Protein AF-0000000084722814 (afdb_homodimer)

Structure (mmCIF, N/CA/C/O backbone):
data_AF-0000000084722814-model_v1
#
loop_
_entity.id
_entity.type
_entity.pdbx_description
1 polymer '3-oxoacyl-ACP synthase III'
#
loop_
_atom_site.group_PDB
_atom_site.id
_atom_site.type_symbol
_atom_site.label_atom_id
_atom_site.label_alt_id
_atom_site.label_comp_id
_atom_site.label_asym_id
_atom_site.label_entity_id
_atom_site.label_seq_id
_atom_site.pdbx_PDB_ins_code
_atom_site.Cartn_x
_atom_site.Cartn_y
_atom_site.Cartn_z
_atom_site.occupancy
_atom_site.B_iso_or_equiv
_atom_site.auth_seq_id
_atom_site.auth_comp_id
_atom_site.auth_asym_id
_atom_site.auth_atom_id
_atom_site.pdbx_PDB_model_num
ATOM 1 N N . MET A 1 1 ? 16.75 6.195 7.941 1 93.19 1 MET A N 1
ATOM 2 C CA . MET A 1 1 ? 17.844 5.996 6.992 1 93.19 1 MET A CA 1
ATOM 3 C C . MET A 1 1 ? 18.281 7.324 6.387 1 93.19 1 MET A C 1
ATOM 5 O O . MET A 1 1 ? 17.469 8.242 6.234 1 93.19 1 MET A O 1
ATOM 9 N N . LYS A 1 2 ? 19.547 7.375 6.09 1 95.75 2 LYS A N 1
ATOM 10 C CA . LYS A 1 2 ? 20.078 8.492 5.312 1 95.75 2 LYS A CA 1
ATOM 11 C C . LYS A 1 2 ? 19.625 8.422 3.859 1 95.75 2 LYS A C 1
ATOM 13 O O . LYS A 1 2 ? 19.453 7.324 3.312 1 95.75 2 LYS A O 1
ATOM 18 N N . THR A 1 3 ? 19.391 9.562 3.238 1 95.81 3 THR A N 1
ATOM 19 C CA . THR A 1 3 ? 18.891 9.594 1.865 1 95.81 3 THR A CA 1
ATOM 20 C C . THR A 1 3 ? 19.797 10.453 0.986 1 95.81 3 THR A C 1
ATOM 22 O O . THR A 1 3 ? 19.359 11.438 0.395 1 95.81 3 THR A O 1
ATOM 25 N N . PRO A 1 4 ? 21.078 10.102 0.948 1 94.88 4 PRO A N 1
ATOM 26 C CA . PRO A 1 4 ? 22 10.914 0.151 1 94.88 4 PRO A CA 1
ATOM 27 C C . PRO A 1 4 ? 21.547 11.062 -1.302 1 94.88 4 PRO A C 1
ATOM 29 O O . PRO A 1 4 ? 21.156 10.07 -1.934 1 94.88 4 PRO A O 1
ATOM 32 N N . GLY A 1 5 ? 21.531 12.234 -1.787 1 95.88 5 GLY A N 1
ATOM 33 C CA . GLY A 1 5 ? 21.281 12.484 -3.195 1 95.88 5 GLY A CA 1
ATOM 34 C C . GLY A 1 5 ? 19.797 12.508 -3.541 1 95.88 5 GLY A C 1
ATOM 35 O O . GLY A 1 5 ? 19.438 12.461 -4.719 1 95.88 5 GLY A O 1
ATOM 36 N N . VAL A 1 6 ? 18.891 12.523 -2.566 1 98.38 6 VAL A N 1
ATOM 37 C CA . VAL A 1 6 ? 17.453 12.602 -2.811 1 98.38 6 VAL A CA 1
ATOM 38 C C . VAL A 1 6 ? 16.969 14.016 -2.514 1 98.38 6 VAL A C 1
ATOM 40 O O . VAL A 1 6 ? 17.203 14.547 -1.427 1 98.38 6 VAL A O 1
ATOM 43 N N . PHE A 1 7 ? 16.266 14.609 -3.438 1 98.81 7 PHE A N 1
ATOM 44 C CA . PHE A 1 7 ? 15.797 15.984 -3.334 1 98.81 7 PHE A CA 1
ATOM 45 C C . PHE A 1 7 ? 14.289 16.062 -3.525 1 98.81 7 PHE A C 1
ATOM 47 O O . PHE A 1 7 ? 13.68 15.125 -4.051 1 98.81 7 PHE A O 1
ATOM 54 N N . ILE A 1 8 ? 13.727 17.141 -3.018 1 98.88 8 ILE A N 1
ATOM 55 C CA . ILE A 1 8 ? 12.336 17.469 -3.303 1 98.88 8 ILE A CA 1
ATOM 56 C C . ILE A 1 8 ? 12.266 18.438 -4.477 1 98.88 8 ILE A C 1
ATOM 58 O O . ILE A 1 8 ? 12.766 19.562 -4.387 1 98.88 8 ILE A O 1
ATOM 62 N N . GLY A 1 9 ? 11.633 17.984 -5.523 1 98.69 9 GLY A N 1
ATOM 63 C CA . GLY A 1 9 ? 11.547 18.812 -6.723 1 98.69 9 GLY A CA 1
ATOM 64 C C . GLY A 1 9 ? 10.391 19.797 -6.684 1 98.69 9 GLY A C 1
ATOM 65 O O . GLY A 1 9 ? 10.492 20.891 -7.238 1 98.69 9 GLY A O 1
ATOM 66 N N . ALA A 1 10 ? 9.32 19.391 -6.121 1 98.81 10 ALA A N 1
ATOM 67 C CA . ALA A 1 10 ? 8.141 20.25 -5.988 1 98.81 10 ALA A CA 1
ATOM 68 C C . ALA A 1 10 ? 7.117 19.625 -5.039 1 98.81 10 ALA A C 1
ATOM 70 O O . ALA A 1 10 ? 7.188 18.438 -4.734 1 98.81 10 ALA A O 1
ATOM 71 N N . THR A 1 11 ? 6.27 20.5 -4.574 1 98.88 11 THR A N 1
ATOM 72 C CA . THR A 1 11 ? 5.055 20.062 -3.887 1 98.88 11 THR A CA 1
ATOM 73 C C . THR A 1 11 ? 3.818 20.438 -4.695 1 98.88 11 THR A C 1
ATOM 75 O O . THR A 1 11 ? 3.875 21.312 -5.559 1 98.88 11 THR A O 1
ATOM 78 N N . GLY A 1 12 ? 2.773 19.672 -4.5 1 98.88 12 GLY A N 1
ATOM 79 C CA . GLY A 1 12 ? 1.431 20.016 -4.945 1 98.88 12 GLY A CA 1
ATOM 80 C C . GLY A 1 12 ? 0.405 19.969 -3.826 1 98.88 12 GLY A C 1
ATOM 81 O O . GLY A 1 12 ? 0.546 19.188 -2.881 1 98.88 12 GLY A O 1
ATOM 82 N N . ALA A 1 13 ? -0.562 20.875 -3.938 1 98.88 13 ALA A N 1
ATOM 83 C CA . ALA A 1 13 ? -1.616 20.938 -2.928 1 98.88 13 ALA A CA 1
ATOM 84 C C . ALA A 1 13 ? -2.969 21.234 -3.566 1 98.88 13 ALA A C 1
ATOM 86 O O . ALA A 1 13 ? -3.059 22.031 -4.496 1 98.88 13 ALA A O 1
ATOM 87 N N . TYR A 1 14 ? -3.926 20.531 -3.127 1 98.94 14 TYR A N 1
ATOM 88 C CA . TYR A 1 14 ? -5.309 20.859 -3.457 1 98.94 14 TYR A CA 1
ATOM 89 C C . TYR A 1 14 ? -6.184 20.844 -2.209 1 98.94 14 TYR A C 1
ATOM 91 O O . TYR A 1 14 ? -6.312 19.828 -1.537 1 98.94 14 TYR A O 1
ATOM 99 N N . LEU A 1 15 ? -6.801 21.953 -1.922 1 98.94 15 LEU A N 1
ATOM 100 C CA . LEU A 1 15 ? -7.742 22.109 -0.82 1 98.94 15 LEU A CA 1
ATOM 101 C C . LEU A 1 15 ? -9.07 22.672 -1.317 1 98.94 15 LEU A C 1
ATOM 103 O O . LEU A 1 15 ? -9.102 23.734 -1.949 1 98.94 15 LEU A O 1
ATOM 107 N N . PRO A 1 16 ? -10.133 21.938 -1 1 98.75 16 PRO A N 1
ATOM 108 C CA . PRO A 1 16 ? -11.453 22.5 -1.292 1 98.75 16 PRO A CA 1
ATOM 109 C C . PRO A 1 16 ? -11.82 23.656 -0.365 1 98.75 16 PRO A C 1
ATOM 111 O O . PRO A 1 16 ? -10.961 24.172 0.353 1 98.75 16 PRO A O 1
ATOM 114 N N . ASP A 1 17 ? -13.094 24.062 -0.441 1 98.38 17 ASP A N 1
ATOM 115 C CA . ASP A 1 17 ? -13.562 25.188 0.357 1 98.38 17 ASP A CA 1
ATOM 116 C C . ASP A 1 17 ? -13.492 24.875 1.85 1 98.38 17 ASP A C 1
ATOM 118 O O . ASP A 1 17 ? -13.727 23.734 2.258 1 98.38 17 ASP A O 1
ATOM 122 N N . ARG A 1 18 ? -13.18 25.922 2.615 1 98.75 18 ARG A N 1
ATOM 123 C CA . ARG A 1 18 ? -13.172 25.812 4.07 1 98.75 18 ARG A CA 1
ATOM 124 C C . ARG A 1 18 ? -14.57 26.047 4.637 1 98.75 18 ARG A C 1
ATOM 126 O O . ARG A 1 18 ? -15.281 26.953 4.207 1 98.75 18 ARG A O 1
ATOM 133 N N . VAL A 1 19 ? -14.938 25.172 5.551 1 98.62 19 VAL A N 1
ATOM 134 C CA . VAL A 1 19 ? -16.219 25.297 6.25 1 98.62 19 VAL A CA 1
ATOM 135 C C . VAL A 1 19 ? -15.969 25.547 7.734 1 98.62 19 VAL A C 1
ATOM 137 O O . VAL A 1 19 ? -15.312 24.75 8.406 1 98.62 19 VAL A O 1
ATOM 140 N N . PRO A 1 20 ? -16.531 26.578 8.305 1 98.56 20 PRO A N 1
ATOM 141 C CA . PRO A 1 20 ? -16.281 26.922 9.711 1 98.56 20 PRO A CA 1
ATOM 142 C C . PRO A 1 20 ? -16.844 25.875 10.672 1 98.56 20 PRO A C 1
ATOM 144 O O . PRO A 1 20 ? -17.922 25.328 10.438 1 98.56 20 PRO A O 1
ATOM 147 N N . VAL A 1 21 ? -16.094 25.656 11.758 1 98.12 21 VAL A N 1
ATOM 148 C CA . VAL A 1 21 ? -16.5 24.688 12.773 1 98.12 21 VAL A CA 1
ATOM 149 C C . VAL A 1 21 ? -17.828 25.125 13.398 1 98.12 21 VAL A C 1
ATOM 151 O O . VAL A 1 21 ? -18.625 24.281 13.82 1 98.12 21 VAL A O 1
ATOM 154 N N . GLU A 1 22 ? -18.094 26.406 13.438 1 97.94 22 GLU A N 1
ATOM 155 C CA . GLU A 1 22 ? -19.344 26.938 13.984 1 97.94 22 GLU A CA 1
ATOM 156 C C . GLU A 1 22 ? -20.562 26.344 13.281 1 97.94 22 GLU A C 1
ATOM 158 O O . GLU A 1 22 ? -21.609 26.172 13.898 1 97.94 22 GLU A O 1
ATOM 163 N N . ARG A 1 23 ? -20.406 26.078 12.047 1 98 23 ARG A N 1
ATOM 164 C CA . ARG A 1 23 ? -21.5 25.453 11.305 1 98 23 ARG A CA 1
ATOM 165 C C . ARG A 1 23 ? -21.844 24.078 11.883 1 98 23 ARG A C 1
ATOM 167 O O . ARG A 1 23 ? -23.016 23.719 12 1 98 23 ARG A O 1
ATOM 174 N N . ALA A 1 24 ? -20.812 23.328 12.18 1 97.69 24 ALA A N 1
ATOM 175 C CA . ALA A 1 24 ? -21.016 22 12.773 1 97.69 24 ALA A CA 1
ATOM 176 C C . ALA A 1 24 ? -21.703 22.109 14.125 1 97.69 24 ALA A C 1
ATOM 178 O O . ALA A 1 24 ? -22.562 21.297 14.453 1 97.69 24 ALA A O 1
ATOM 179 N N . VAL A 1 25 ? -21.297 23.094 14.883 1 98.19 25 VAL A N 1
ATOM 180 C CA . VAL A 1 25 ? -21.891 23.312 16.203 1 98.19 25 VAL A CA 1
ATOM 181 C C . VAL A 1 25 ? -23.359 23.688 16.031 1 98.19 25 VAL A C 1
ATOM 183 O O . VAL A 1 25 ? -24.219 23.141 16.719 1 98.19 25 VAL A O 1
ATOM 186 N N . ALA A 1 26 ? -23.594 24.562 15.125 1 98.31 26 ALA A N 1
ATOM 187 C CA . ALA A 1 26 ? -24.953 25.016 14.875 1 98.31 26 ALA A CA 1
ATOM 188 C C . ALA A 1 26 ? -25.844 23.859 14.445 1 98.31 26 ALA A C 1
ATOM 190 O O . ALA A 1 26 ? -27.031 23.812 14.773 1 98.31 26 ALA A O 1
ATOM 191 N N . GLN A 1 27 ? -25.312 22.922 13.781 1 97.81 27 GLN A N 1
ATOM 192 C CA . GLN A 1 27 ? -26.062 21.781 13.258 1 97.81 27 GLN A CA 1
ATOM 193 C C . GLN A 1 27 ? -26.094 20.641 14.266 1 97.81 27 GLN A C 1
ATOM 195 O O . GLN A 1 27 ? -26.672 19.578 13.992 1 97.81 27 GLN A O 1
ATOM 200 N N . GLY A 1 28 ? -25.438 20.797 15.359 1 97.12 28 GLY A N 1
ATOM 201 C CA . GLY A 1 28 ? -25.438 19.781 16.406 1 97.12 28 GLY A CA 1
ATOM 202 C C . GLY A 1 28 ? -24.469 18.641 16.125 1 97.12 28 GLY A C 1
ATOM 203 O O . GLY A 1 28 ? -24.562 17.578 16.766 1 97.12 28 GLY A O 1
ATOM 204 N N . LEU A 1 29 ? -23.609 18.781 15.188 1 96.38 29 LEU A N 1
ATOM 205 C CA . LEU A 1 29 ? -22.672 17.719 14.797 1 96.38 29 LEU A CA 1
ATOM 206 C C . LEU A 1 29 ? -21.484 17.672 15.742 1 96.38 29 LEU A C 1
ATOM 208 O O . LEU A 1 29 ? -20.828 16.641 15.867 1 96.38 29 LEU A O 1
ATOM 212 N N . LEU A 1 30 ? -21.188 18.766 16.391 1 96.62 30 LEU A N 1
ATOM 213 C CA . LEU A 1 30 ? -20.125 18.891 17.375 1 96.62 30 LEU A CA 1
ATOM 214 C C . LEU A 1 30 ? -20.594 19.734 18.562 1 96.62 30 LEU A C 1
ATOM 216 O O . LEU A 1 30 ? -21.266 20.75 18.375 1 96.62 30 LEU A O 1
ATOM 220 N N . GLY A 1 31 ? -20.234 19.344 19.734 1 96.5 31 GLY A N 1
ATOM 221 C CA . GLY A 1 31 ? -20.594 20.109 20.906 1 96.5 31 GLY A CA 1
ATOM 222 C C . GLY A 1 31 ? -19.859 21.438 21 1 96.5 31 GLY A C 1
ATOM 223 O O . GLY A 1 31 ? -18.688 21.531 20.641 1 96.5 31 GLY A O 1
ATOM 224 N N . GLU A 1 32 ? -20.5 22.406 21.562 1 96.88 32 GLU A N 1
ATOM 225 C CA . GLU A 1 32 ? -19.906 23.734 21.688 1 96.88 32 GLU A CA 1
ATOM 226 C C . GLU A 1 32 ? -18.656 23.688 22.562 1 96.88 32 GLU A C 1
ATOM 228 O O . GLU A 1 32 ? -17.625 24.297 22.234 1 96.88 32 GLU A O 1
ATOM 233 N N . ALA A 1 33 ? -18.719 23.109 23.672 1 96.44 33 ALA A N 1
ATOM 234 C CA . ALA A 1 33 ? -17.609 23 24.609 1 96.44 33 ALA A CA 1
ATOM 235 C C . ALA A 1 33 ? -16.422 22.281 23.953 1 96.44 33 ALA A C 1
ATOM 237 O O . ALA A 1 33 ? -15.266 22.688 24.141 1 96.44 33 ALA A O 1
ATOM 238 N N . GLU A 1 34 ? -16.797 21.234 23.266 1 95.88 34 GLU A N 1
ATOM 239 C CA . GLU A 1 34 ? -15.766 20.469 22.562 1 95.88 34 GLU A CA 1
ATOM 240 C C . GLU A 1 34 ? -15.094 21.297 21.484 1 95.88 34 GLU A C 1
ATOM 242 O O . GLU A 1 34 ? -13.867 21.266 21.344 1 95.88 34 GLU A O 1
ATOM 247 N N . ALA A 1 35 ? -15.875 22 20.75 1 97.12 35 ALA A N 1
ATOM 248 C CA . ALA A 1 35 ? -15.352 22.875 19.688 1 97.12 35 ALA A CA 1
ATOM 249 C C . ALA A 1 35 ? -14.375 23.891 20.266 1 97.12 35 ALA A C 1
ATOM 251 O O . ALA A 1 35 ? -13.32 24.141 19.688 1 97.12 35 ALA A O 1
ATOM 252 N N . ARG A 1 36 ? -14.742 24.484 21.344 1 96.69 36 ARG A N 1
ATOM 253 C CA . ARG A 1 36 ? -13.891 25.469 22 1 96.69 36 ARG A CA 1
ATOM 254 C C . ARG A 1 36 ? -12.586 24.844 22.469 1 96.69 36 ARG A C 1
ATOM 256 O O . ARG A 1 36 ? -11.508 25.406 22.297 1 96.69 36 ARG A O 1
ATOM 263 N N . ARG A 1 37 ? -12.719 23.703 23.016 1 96.38 37 ARG A N 1
ATOM 264 C CA . ARG A 1 37 ? -11.555 22.984 23.516 1 96.38 37 ARG A CA 1
ATOM 265 C C . ARG A 1 37 ? -10.594 22.641 22.391 1 96.38 37 ARG A C 1
ATOM 267 O O . ARG A 1 37 ? -9.375 22.75 22.547 1 96.38 37 ARG A O 1
ATOM 274 N N . TYR A 1 38 ? -11.133 22.188 21.297 1 97.56 38 TYR A N 1
ATOM 275 C CA . TYR A 1 38 ? -10.32 21.766 20.156 1 97.56 38 TYR A CA 1
ATOM 276 C C . TYR A 1 38 ? -9.562 22.953 19.578 1 97.56 38 TYR A C 1
ATOM 278 O O . TYR A 1 38 ? -8.406 22.812 19.156 1 97.56 38 TYR A O 1
ATOM 286 N N . GLY A 1 39 ? -10.203 24.078 19.484 1 98.19 39 GLY A N 1
ATOM 287 C CA . GLY A 1 39 ? -9.602 25.281 18.922 1 98.19 39 GLY A CA 1
ATOM 288 C C . GLY A 1 39 ? -9.539 25.234 17.406 1 98.19 39 GLY A C 1
ATOM 289 O O . GLY A 1 39 ? -8.789 26 16.781 1 98.19 39 GLY A O 1
ATOM 290 N N . ILE A 1 40 ? -10.289 24.328 16.812 1 98.19 40 ILE A N 1
ATOM 291 C CA . ILE A 1 40 ? -10.344 24.203 15.352 1 98.19 40 ILE A CA 1
ATOM 292 C C . ILE A 1 40 ? -11.242 25.297 14.781 1 98.19 40 ILE A C 1
ATOM 294 O O . ILE A 1 40 ? -12.352 25.516 15.266 1 98.19 40 ILE A O 1
ATOM 298 N N . GLN A 1 41 ? -10.789 25.953 13.742 1 98.62 41 GLN A N 1
ATOM 299 C CA . GLN A 1 41 ? -11.508 27.062 13.141 1 98.62 41 GLN A CA 1
ATOM 300 C C . GLN A 1 41 ? -12.398 26.594 12 1 98.62 41 GLN A C 1
ATOM 302 O O . GLN A 1 41 ? -13.531 27.062 11.852 1 98.62 41 GLN A O 1
ATOM 307 N N . SER A 1 42 ? -11.914 25.766 11.18 1 98.88 42 SER A N 1
ATOM 308 C CA . SER A 1 42 ? -12.602 25.266 9.992 1 98.88 42 SER A CA 1
ATOM 309 C C . SER A 1 42 ? -12.008 23.938 9.531 1 98.88 42 SER A C 1
ATOM 311 O O . SER A 1 42 ? -10.938 23.531 10 1 98.88 42 SER A O 1
ATOM 313 N N . VAL A 1 43 ? -12.766 23.281 8.719 1 98.81 43 VAL A N 1
ATOM 314 C CA . VAL A 1 43 ? -12.266 22.125 7.984 1 98.81 43 VAL A CA 1
ATOM 315 C C . VAL A 1 43 ? -12.547 22.297 6.492 1 98.81 43 VAL A C 1
ATOM 317 O O . VAL A 1 43 ? -13.453 23.047 6.109 1 98.81 43 VAL A O 1
ATOM 320 N N . THR A 1 44 ? -11.719 21.688 5.645 1 98.94 44 THR A N 1
ATOM 321 C CA . THR A 1 44 ? -11.984 21.703 4.207 1 98.94 44 THR A CA 1
ATOM 322 C C . THR A 1 44 ? -12.945 20.578 3.822 1 98.94 44 THR A C 1
ATOM 324 O O . THR A 1 44 ? -12.852 19.469 4.34 1 98.94 44 THR A O 1
ATOM 327 N N . MET A 1 45 ? -13.914 20.891 2.947 1 98.75 45 MET A N 1
ATOM 328 C CA . MET A 1 45 ? -14.906 19.906 2.529 1 98.75 45 MET A CA 1
ATOM 329 C C . MET A 1 45 ? -15.039 19.875 1.01 1 98.75 45 MET A C 1
ATOM 331 O O . MET A 1 45 ? -15.258 20.922 0.382 1 98.75 45 MET A O 1
ATOM 335 N N . ALA A 1 46 ? -14.922 18.688 0.426 1 98.81 46 ALA A N 1
ATOM 336 C CA . ALA A 1 46 ? -14.836 18.531 -1.024 1 98.81 46 ALA A CA 1
ATOM 337 C C . ALA A 1 46 ? -16.203 18.219 -1.626 1 98.81 46 ALA A C 1
ATOM 339 O O . ALA A 1 46 ? -16.375 18.266 -2.846 1 98.81 46 ALA A O 1
ATOM 340 N N . GLY A 1 47 ? -17.219 18.016 -0.835 1 98.19 47 GLY A N 1
ATOM 341 C CA . GLY A 1 47 ? -18.484 17.547 -1.374 1 98.19 47 GLY A CA 1
ATOM 342 C C . GLY A 1 47 ? -18.359 16.234 -2.129 1 98.19 47 GLY A C 1
ATOM 343 O O . GLY A 1 47 ? -17.844 15.25 -1.596 1 98.19 47 GLY A O 1
ATOM 344 N N . ASP A 1 48 ? -18.75 16.266 -3.434 1 98.19 48 ASP A N 1
ATOM 345 C CA . ASP A 1 48 ? -18.797 15.016 -4.195 1 98.19 48 ASP A CA 1
ATOM 346 C C . ASP A 1 48 ? -17.547 14.844 -5.051 1 98.19 48 ASP A C 1
ATOM 348 O O . ASP A 1 48 ? -17.453 13.914 -5.855 1 98.19 48 ASP A O 1
ATOM 352 N N . LEU A 1 49 ? -16.562 15.68 -4.914 1 98.75 49 LEU A N 1
ATOM 353 C CA . LEU A 1 49 ? -15.336 15.555 -5.688 1 98.75 49 LEU A CA 1
ATOM 354 C C . LEU A 1 49 ? -14.531 14.344 -5.234 1 98.75 49 LEU A C 1
ATOM 356 O O . LEU A 1 49 ? -14.117 14.266 -4.078 1 98.75 49 LEU A O 1
ATOM 360 N N . PRO A 1 50 ? -14.312 13.352 -6.141 1 98.69 50 PRO A N 1
ATOM 361 C CA . PRO A 1 50 ? -13.602 12.141 -5.738 1 98.69 50 PRO A CA 1
ATOM 362 C C . PRO A 1 50 ? -12.172 12.43 -5.266 1 98.69 50 PRO A C 1
ATOM 364 O O . PRO A 1 50 ? -11.492 13.289 -5.836 1 98.69 50 PRO A O 1
ATOM 367 N N . ALA A 1 51 ? -11.742 11.695 -4.242 1 98.88 51 ALA A N 1
ATOM 368 C CA . ALA A 1 51 ? -10.383 11.852 -3.719 1 98.88 51 ALA A CA 1
ATOM 369 C C . ALA A 1 51 ? -9.344 11.648 -4.816 1 98.88 51 ALA A C 1
ATOM 371 O O . ALA A 1 51 ? -8.391 12.422 -4.926 1 98.88 51 ALA A O 1
ATOM 372 N N . PRO A 1 52 ? -9.469 10.609 -5.723 1 98.75 52 PRO A N 1
ATOM 373 C CA . PRO A 1 52 ? -8.469 10.445 -6.785 1 98.75 52 PRO A CA 1
ATOM 374 C C . PRO A 1 52 ? -8.391 11.656 -7.715 1 98.75 52 PRO A C 1
ATOM 376 O O . PRO A 1 52 ? -7.324 11.961 -8.242 1 98.75 52 PRO A O 1
ATOM 379 N N . GLU A 1 53 ? -9.477 12.312 -7.898 1 98.88 53 GLU A N 1
ATOM 380 C CA . GLU A 1 53 ? -9.445 13.539 -8.695 1 98.88 53 GLU A CA 1
ATOM 381 C C . GLU A 1 53 ? -8.656 14.633 -7.977 1 98.88 53 GLU A C 1
ATOM 383 O O . GLU A 1 53 ? -7.91 15.375 -8.609 1 98.88 53 GLU A O 1
ATOM 388 N N . MET A 1 54 ? -8.844 14.773 -6.684 1 98.94 54 MET A N 1
ATOM 389 C CA . MET A 1 54 ? -8.055 15.742 -5.922 1 98.94 54 MET A CA 1
ATOM 390 C C . MET A 1 54 ? -6.566 15.391 -5.969 1 98.94 54 MET A C 1
ATOM 392 O O . MET A 1 54 ? -5.719 16.266 -6.109 1 98.94 54 MET A O 1
ATOM 396 N N . ALA A 1 55 ? -6.289 14.102 -5.836 1 98.94 55 ALA A N 1
ATOM 397 C CA . ALA A 1 55 ? -4.906 13.648 -5.953 1 98.94 55 ALA A CA 1
ATOM 398 C C . ALA A 1 55 ? -4.32 14.016 -7.312 1 98.94 55 ALA A C 1
ATOM 400 O O . ALA A 1 55 ? -3.164 14.438 -7.406 1 98.94 55 ALA A O 1
ATOM 401 N N . LEU A 1 56 ? -5.113 13.844 -8.359 1 98.88 56 LEU A N 1
ATOM 402 C CA . LEU A 1 56 ? -4.691 14.195 -9.719 1 98.88 56 LEU A CA 1
ATOM 403 C C . LEU A 1 56 ? -4.352 15.68 -9.82 1 98.88 56 LEU A C 1
ATOM 405 O O . LEU A 1 56 ? -3.322 16.047 -10.383 1 98.88 56 LEU A O 1
ATOM 409 N N . ARG A 1 57 ? -5.203 16.484 -9.297 1 98.94 57 ARG A N 1
ATOM 410 C CA . ARG A 1 57 ? -4.98 17.922 -9.336 1 98.94 57 ARG A CA 1
ATOM 411 C C . ARG A 1 57 ? -3.691 18.297 -8.617 1 98.94 57 ARG A C 1
ATOM 413 O O . ARG A 1 57 ? -2.885 19.078 -9.133 1 98.94 57 ARG A O 1
ATOM 420 N N . ALA A 1 58 ? -3.486 17.766 -7.414 1 98.94 58 ALA A N 1
ATOM 421 C CA . ALA A 1 58 ? -2.254 18.016 -6.676 1 98.94 58 ALA A CA 1
ATOM 422 C C . ALA A 1 58 ? -1.038 17.5 -7.441 1 98.94 58 ALA A C 1
ATOM 424 O O . ALA A 1 58 ? 0.003 18.172 -7.48 1 98.94 58 ALA A O 1
ATOM 425 N N . SER A 1 59 ? -1.14 16.312 -8.023 1 98.94 59 SER A N 1
ATOM 426 C CA . SER A 1 59 ? -0.055 15.703 -8.789 1 98.94 59 SER A CA 1
ATOM 427 C C . SER A 1 59 ? 0.316 16.562 -9.992 1 98.94 59 SER A C 1
ATOM 429 O O . SER A 1 59 ? 1.498 16.797 -10.258 1 98.94 59 SER A O 1
ATOM 431 N N . ARG A 1 60 ? -0.699 17 -10.727 1 98.81 60 ARG A N 1
ATOM 432 C CA . ARG A 1 60 ? -0.458 17.844 -11.883 1 98.81 60 ARG A CA 1
ATOM 433 C C . ARG A 1 60 ? 0.232 19.141 -11.484 1 98.81 60 ARG A C 1
ATOM 435 O O . ARG A 1 60 ? 1.146 19.609 -12.172 1 98.81 60 ARG A O 1
ATOM 442 N N . GLN A 1 61 ? -0.208 19.688 -10.391 1 98.88 61 GLN A N 1
ATOM 443 C CA . GLN A 1 61 ? 0.417 20.922 -9.906 1 98.88 61 GLN A CA 1
ATOM 444 C C . GLN A 1 61 ? 1.892 20.703 -9.578 1 98.88 61 GLN A C 1
ATOM 446 O O . GLN A 1 61 ? 2.746 21.5 -9.977 1 98.88 61 GLN A O 1
ATOM 451 N N . ALA A 1 62 ? 2.191 19.625 -8.852 1 98.81 62 ALA A N 1
ATOM 452 C CA . ALA A 1 62 ? 3.578 19.328 -8.5 1 98.81 62 ALA A CA 1
ATOM 453 C C . ALA A 1 62 ? 4.434 19.156 -9.75 1 98.81 62 ALA A C 1
ATOM 455 O O . ALA A 1 62 ? 5.543 19.688 -9.828 1 98.81 62 ALA A O 1
ATOM 456 N N . MET A 1 63 ? 3.924 18.422 -10.703 1 98.44 63 MET A N 1
ATOM 457 C CA . MET A 1 63 ? 4.676 18.141 -11.93 1 98.44 63 MET A CA 1
ATOM 458 C C . MET A 1 63 ? 4.902 19.422 -12.727 1 98.44 63 MET A C 1
ATOM 460 O O . MET A 1 63 ? 5.984 19.625 -13.281 1 98.44 63 MET A O 1
ATOM 464 N N . GLN A 1 64 ? 3.855 20.219 -12.789 1 98.5 64 GLN A N 1
ATOM 465 C CA . GLN A 1 64 ? 3.984 21.5 -13.469 1 98.5 64 GLN A CA 1
ATOM 466 C C . GLN A 1 64 ? 5.02 22.391 -12.781 1 98.5 64 GLN A C 1
ATOM 468 O O . GLN A 1 64 ? 5.883 22.984 -13.438 1 98.5 64 GLN A O 1
ATOM 473 N N . ARG A 1 65 ? 4.938 22.516 -11.5 1 98.56 65 ARG A N 1
ATOM 474 C CA . ARG A 1 65 ? 5.859 23.312 -10.703 1 98.56 65 ARG A CA 1
ATOM 475 C C . ARG A 1 65 ? 7.301 22.859 -10.906 1 98.56 65 ARG A C 1
ATOM 477 O O . ARG A 1 65 ? 8.219 23.688 -10.945 1 98.56 65 ARG A O 1
ATOM 484 N N . ALA A 1 66 ? 7.523 21.578 -11.07 1 97.94 66 ALA A N 1
ATOM 485 C CA . ALA A 1 66 ? 8.867 21.016 -11.195 1 97.94 66 ALA A CA 1
ATOM 486 C C . ALA A 1 66 ? 9.32 21 -12.656 1 97.94 66 ALA A C 1
ATOM 488 O O . ALA A 1 66 ? 10.5 20.797 -12.945 1 97.94 66 ALA A O 1
ATOM 489 N N . GLY A 1 67 ? 8.367 21.219 -13.609 1 97.5 67 GLY A N 1
ATOM 490 C CA . GLY A 1 67 ? 8.672 20.953 -15.008 1 97.5 67 GLY A CA 1
ATOM 491 C C . GLY A 1 67 ? 9.008 19.5 -15.281 1 97.5 67 GLY A C 1
ATOM 492 O O . GLY A 1 67 ? 9.914 19.203 -16.062 1 97.5 67 GLY A O 1
ATOM 493 N N . GLN A 1 68 ? 8.391 18.609 -14.594 1 97 68 GLN A N 1
ATOM 494 C CA . GLN A 1 68 ? 8.672 17.172 -14.68 1 97 68 GLN A CA 1
ATOM 495 C C . GLN A 1 68 ? 7.938 16.531 -15.852 1 97 68 GLN A C 1
ATOM 497 O O . GLN A 1 68 ? 6.719 16.656 -15.977 1 97 68 GLN A O 1
ATOM 502 N N . ASP A 1 69 ? 8.656 15.859 -16.719 1 96.75 69 ASP A N 1
ATOM 503 C CA . ASP A 1 69 ? 8.055 14.984 -17.719 1 96.75 69 ASP A CA 1
ATOM 504 C C . ASP A 1 69 ? 7.449 13.734 -17.062 1 96.75 69 ASP A C 1
ATOM 506 O O . ASP A 1 69 ? 8.172 12.93 -16.469 1 96.75 69 ASP A O 1
ATOM 510 N N . PRO A 1 70 ? 6.184 13.57 -17.172 1 96.62 70 PRO A N 1
ATOM 511 C CA . PRO A 1 70 ? 5.555 12.414 -16.531 1 96.62 70 PRO A CA 1
ATOM 512 C C . PRO A 1 70 ? 6.164 11.086 -16.984 1 96.62 70 PRO A C 1
ATOM 514 O O . PRO A 1 70 ? 6.207 10.125 -16.219 1 96.62 70 PRO A O 1
ATOM 517 N N . ALA A 1 71 ? 6.648 10.992 -18.156 1 94.75 71 ALA A N 1
ATOM 518 C CA . ALA A 1 71 ? 7.215 9.766 -18.703 1 94.75 71 ALA A CA 1
ATOM 519 C C . ALA A 1 71 ? 8.523 9.406 -18 1 94.75 71 ALA A C 1
ATOM 521 O O . ALA A 1 71 ? 8.992 8.266 -18.094 1 94.75 71 ALA A O 1
ATOM 522 N N . ALA A 1 72 ? 9.117 10.352 -17.344 1 95.5 72 ALA A N 1
ATOM 523 C CA . ALA A 1 72 ? 10.398 10.133 -16.672 1 95.5 72 ALA A CA 1
ATOM 524 C C . ALA A 1 72 ? 10.195 9.625 -15.258 1 95.5 72 ALA A C 1
ATOM 526 O O . ALA A 1 72 ? 11.156 9.227 -14.594 1 95.5 72 ALA A O 1
ATOM 527 N N . LEU A 1 73 ? 8.969 9.57 -14.789 1 97.94 73 LEU A N 1
ATOM 528 C CA . LEU A 1 73 ? 8.711 9.023 -13.461 1 97.94 73 LEU A CA 1
ATOM 529 C C . LEU A 1 73 ? 9.008 7.531 -13.422 1 97.94 73 LEU A C 1
ATOM 531 O O . LEU A 1 73 ? 8.586 6.785 -14.312 1 97.94 73 LEU A O 1
ATOM 535 N N . SER A 1 74 ? 9.742 7.137 -12.414 1 97.88 74 SER A N 1
ATOM 536 C CA . SER A 1 74 ? 10.031 5.715 -12.25 1 97.88 74 SER A CA 1
ATOM 537 C C . SER A 1 74 ? 9.078 5.066 -11.25 1 97.88 74 SER A C 1
ATOM 539 O O . SER A 1 74 ? 8.938 3.844 -11.227 1 97.88 74 SER A O 1
ATOM 541 N N . LEU A 1 75 ? 8.469 5.895 -10.422 1 98.62 75 LEU A N 1
ATOM 542 C CA . LEU A 1 75 ? 7.613 5.379 -9.359 1 98.62 75 LEU A CA 1
ATOM 543 C C . LEU A 1 75 ? 6.488 6.355 -9.047 1 98.62 75 LEU A C 1
ATOM 545 O O . LEU A 1 75 ? 6.699 7.57 -9.031 1 98.62 75 LEU A O 1
ATOM 549 N N . LEU A 1 76 ? 5.305 5.895 -8.906 1 98.75 76 LEU A N 1
ATOM 550 C CA . LEU A 1 76 ? 4.141 6.633 -8.422 1 98.75 76 LEU A CA 1
ATOM 551 C C . LEU A 1 76 ? 3.496 5.918 -7.242 1 98.75 76 LEU A C 1
ATOM 553 O O . LEU A 1 76 ? 2.973 4.812 -7.395 1 98.75 76 LEU A O 1
ATOM 557 N N . LEU A 1 77 ? 3.57 6.523 -6.055 1 98.94 77 LEU A N 1
ATOM 558 C CA . LEU A 1 77 ? 2.949 5.949 -4.867 1 98.94 77 LEU A CA 1
ATOM 559 C C . LEU A 1 77 ? 1.736 6.766 -4.438 1 98.94 77 LEU A C 1
ATOM 561 O O . LEU A 1 77 ? 1.835 7.984 -4.262 1 98.94 77 LEU A O 1
ATOM 565 N N . TYR A 1 78 ? 0.605 6.156 -4.348 1 98.88 78 TYR A N 1
ATOM 566 C CA . TYR A 1 78 ? -0.661 6.75 -3.928 1 98.88 78 TYR A CA 1
ATOM 567 C C . TYR A 1 78 ? -0.984 6.383 -2.484 1 98.88 78 TYR A C 1
ATOM 569 O O . TYR A 1 78 ? -1.048 5.199 -2.139 1 98.88 78 TYR A O 1
ATOM 577 N N . VAL A 1 79 ? -1.183 7.387 -1.632 1 98.81 79 VAL A N 1
ATOM 578 C CA . VAL A 1 79 ? -1.437 7.188 -0.209 1 98.81 79 VAL A CA 1
ATOM 579 C C . VAL A 1 79 ? -2.846 7.664 0.136 1 98.81 79 VAL A C 1
ATOM 581 O O . VAL A 1 79 ? -3.297 8.695 -0.358 1 98.81 79 VAL A O 1
ATOM 584 N N . SER A 1 80 ? -3.553 6.898 0.945 1 97.88 80 SER A N 1
ATOM 585 C CA . SER A 1 80 ? -4.867 7.305 1.434 1 97.88 80 SER A CA 1
ATOM 586 C C . SER A 1 80 ? -5.172 6.672 2.789 1 97.88 80 SER A C 1
ATOM 588 O O . SER A 1 80 ? -4.492 5.734 3.209 1 97.88 80 SER A O 1
ATOM 590 N N . THR A 1 81 ? -6.121 7.277 3.52 1 96.81 81 THR A N 1
ATOM 591 C CA . THR A 1 81 ? -6.512 6.758 4.828 1 96.81 81 THR A CA 1
ATOM 592 C C . THR A 1 81 ? -7.957 6.266 4.805 1 96.81 81 THR A C 1
ATOM 594 O O . THR A 1 81 ? -8.422 5.641 5.758 1 96.81 81 THR A O 1
ATOM 597 N N . TRP A 1 82 ? -8.695 6.562 3.785 1 97.38 82 TRP A N 1
ATOM 598 C CA . TRP A 1 82 ? -10.094 6.18 3.617 1 97.38 82 TRP A CA 1
ATOM 599 C C . TRP A 1 82 ? -10.336 5.605 2.227 1 97.38 82 TRP A C 1
ATOM 601 O O . TRP A 1 82 ? -9.406 5.496 1.422 1 97.38 82 TRP A O 1
ATOM 611 N N . TYR A 1 83 ? -11.484 5.129 1.982 1 97.38 83 TYR A N 1
ATOM 612 C CA . TYR A 1 83 ? -11.781 4.414 0.746 1 97.38 83 TYR A CA 1
ATOM 613 C C . TYR A 1 83 ? -11.773 5.363 -0.447 1 97.38 83 TYR A C 1
ATOM 615 O O . TYR A 1 83 ? -12.25 6.5 -0.349 1 97.38 83 TYR A O 1
ATOM 623 N N . GLN A 1 84 ? -11.367 4.949 -1.65 1 97.88 84 GLN A N 1
ATOM 624 C CA . GLN A 1 84 ? -10.992 5.844 -2.74 1 97.88 84 GLN A CA 1
ATOM 625 C C . GLN A 1 84 ? -11.906 5.656 -3.943 1 97.88 84 GLN A C 1
ATOM 627 O O . GLN A 1 84 ? -11.914 6.48 -4.863 1 97.88 84 GLN A O 1
ATOM 632 N N . GLY A 1 85 ? -12.68 4.578 -4.016 1 97 85 GLY A N 1
ATOM 633 C CA . GLY A 1 85 ? -13.5 4.312 -5.188 1 97 85 GLY A CA 1
ATOM 634 C C . GLY A 1 85 ? -14.109 2.924 -5.188 1 97 85 GLY A C 1
ATOM 635 O O . GLY A 1 85 ? -14.5 2.412 -4.141 1 97 85 GLY A O 1
ATOM 636 N N . PRO A 1 86 ? -14.25 2.346 -6.414 1 95.69 86 PRO A N 1
ATOM 637 C CA . PRO A 1 86 ? -14.875 1.028 -6.547 1 95.69 86 PRO A CA 1
ATOM 638 C C . PRO A 1 86 ? -14.078 -0.078 -5.863 1 95.69 86 PRO A C 1
ATOM 640 O O . PRO A 1 86 ? -12.859 0.042 -5.707 1 95.69 86 PRO A O 1
ATOM 643 N N . HIS A 1 87 ? -14.852 -1.196 -5.539 1 94.5 87 HIS A N 1
ATOM 644 C CA . HIS A 1 87 ? -14.195 -2.377 -4.984 1 94.5 87 HIS A CA 1
ATOM 645 C C . HIS A 1 87 ? -13.117 -2.902 -5.922 1 94.5 87 HIS A C 1
ATOM 647 O O . HIS A 1 87 ? -13.336 -3.016 -7.129 1 94.5 87 HIS A O 1
ATOM 653 N N . GLY A 1 88 ? -11.969 -3.158 -5.332 1 90.19 88 GLY A N 1
ATOM 654 C CA . GLY A 1 88 ? -10.93 -3.842 -6.082 1 90.19 88 GLY A CA 1
ATOM 655 C C . GLY A 1 88 ? -10.211 -2.938 -7.062 1 90.19 88 GLY A C 1
ATOM 656 O O . GLY A 1 88 ? -9.258 -3.359 -7.723 1 90.19 88 GLY A O 1
ATOM 657 N N . TRP A 1 89 ? -10.711 -1.675 -7.23 1 93.44 89 TRP A N 1
ATOM 658 C CA . TRP A 1 89 ? -10.109 -0.708 -8.141 1 93.44 89 TRP A CA 1
ATOM 659 C C . TRP A 1 89 ? -8.914 -0.018 -7.488 1 93.44 89 TRP A C 1
ATOM 661 O O . TRP A 1 89 ? -8.836 0.078 -6.262 1 93.44 89 TRP A O 1
ATOM 671 N N . CYS A 1 90 ? -7.949 0.403 -8.273 1 94.81 90 CYS A N 1
ATOM 672 C CA . CYS A 1 90 ? -6.727 1.047 -7.801 1 94.81 90 CYS A CA 1
ATOM 673 C C . CYS A 1 90 ? -6.68 2.508 -8.234 1 94.81 90 CYS A C 1
ATOM 675 O O . CYS A 1 90 ? -6.535 2.803 -9.422 1 94.81 90 CYS A O 1
ATOM 677 N N . PRO A 1 91 ? -6.645 3.42 -7.32 1 96.88 91 PRO A N 1
ATOM 678 C CA . PRO A 1 91 ? -6.723 4.84 -7.664 1 96.88 91 PRO A CA 1
ATOM 679 C C . PRO A 1 91 ? -5.449 5.355 -8.336 1 96.88 91 PRO A C 1
ATOM 681 O O . PRO A 1 91 ? -5.492 6.34 -9.07 1 96.88 91 PRO A O 1
ATOM 684 N N . GLN A 1 92 ? -4.285 4.734 -8.055 1 97.19 92 GLN A N 1
ATOM 685 C CA . GLN A 1 92 ? -3.043 5.203 -8.656 1 97.19 92 GLN A CA 1
ATOM 686 C C . GLN A 1 92 ? -3.102 5.113 -10.18 1 97.19 92 GLN A C 1
ATOM 688 O O . GLN A 1 92 ? -2.445 5.891 -10.875 1 97.19 92 GLN A O 1
ATOM 693 N N . TYR A 1 93 ? -3.877 4.184 -10.734 1 96.31 93 TYR A N 1
ATOM 694 C CA . TYR A 1 93 ? -3.959 4.043 -12.18 1 96.31 93 TYR A CA 1
ATOM 695 C C . TYR A 1 93 ? -4.723 5.203 -12.797 1 96.31 93 TYR A C 1
ATOM 697 O O . TYR A 1 93 ? -4.492 5.559 -13.961 1 96.31 93 TYR A O 1
ATOM 705 N N . TYR A 1 94 ? -5.68 5.77 -12.023 1 97.12 94 TYR A N 1
ATOM 706 C CA . TYR A 1 94 ? -6.363 6.98 -12.461 1 97.12 94 TYR A CA 1
ATOM 707 C C . TYR A 1 94 ? -5.379 8.133 -12.625 1 97.12 94 TYR A C 1
ATOM 709 O O . TYR A 1 94 ? -5.398 8.836 -13.641 1 97.12 94 TYR A O 1
ATOM 717 N N . VAL A 1 95 ? -4.547 8.273 -11.625 1 98.25 95 VAL A N 1
ATOM 718 C CA . VAL A 1 95 ? -3.535 9.32 -11.672 1 98.25 95 VAL A CA 1
ATOM 719 C C . VAL A 1 95 ? -2.561 9.047 -12.812 1 98.25 95 VAL A C 1
ATOM 721 O O . VAL A 1 95 ? -2.201 9.961 -13.562 1 98.25 95 VAL A O 1
ATOM 724 N N . GLN A 1 96 ? -2.137 7.785 -13 1 97.19 96 GLN A N 1
ATOM 725 C CA . GLN A 1 96 ? -1.229 7.43 -14.086 1 97.19 96 GLN A CA 1
ATOM 726 C C . GLN A 1 96 ? -1.835 7.77 -15.445 1 97.19 96 GLN A C 1
ATOM 728 O O . GLN A 1 96 ? -1.173 8.367 -16.297 1 97.19 96 GLN A O 1
ATOM 733 N N . LYS A 1 97 ? -3.057 7.383 -15.602 1 96.44 97 LYS A N 1
ATOM 734 C CA . LYS A 1 97 ? -3.744 7.602 -16.875 1 96.44 97 LYS A CA 1
ATOM 735 C C . LYS A 1 97 ? -3.773 9.086 -17.234 1 96.44 97 LYS A C 1
ATOM 737 O O . LYS A 1 97 ? -3.441 9.461 -18.359 1 96.44 97 LYS A O 1
ATOM 742 N N . HIS A 1 98 ? -4.074 9.883 -16.266 1 97.81 98 HIS A N 1
ATOM 743 C CA . HIS A 1 98 ? -4.383 11.281 -16.547 1 97.81 98 HIS A CA 1
ATOM 744 C C . HIS A 1 98 ? -3.131 12.148 -16.469 1 97.81 98 HIS A C 1
ATOM 746 O O . HIS A 1 98 ? -3.16 13.32 -16.844 1 97.81 98 HIS A O 1
ATOM 752 N N . THR A 1 99 ? -2.01 11.602 -15.977 1 97.19 99 THR A N 1
ATOM 753 C CA . THR A 1 99 ? -0.749 12.336 -15.992 1 97.19 99 THR A CA 1
ATOM 754 C C . THR A 1 99 ? 0.161 11.836 -17.109 1 97.19 99 THR A C 1
ATOM 756 O O . THR A 1 99 ? 1.146 12.484 -17.453 1 97.19 99 THR A O 1
ATOM 759 N N . GLY A 1 100 ? -0.119 10.664 -17.609 1 94.25 100 GLY A N 1
ATOM 760 C CA . GLY A 1 100 ? 0.728 10.078 -18.641 1 94.25 100 GLY A CA 1
ATOM 761 C C . GLY A 1 100 ? 1.962 9.398 -18.078 1 94.25 100 GLY A C 1
ATOM 762 O O . GLY A 1 100 ? 3.02 9.398 -18.719 1 94.25 100 GLY A O 1
ATOM 763 N N . SER A 1 101 ? 1.847 8.805 -16.906 1 94.75 101 SER A N 1
ATOM 764 C CA . SER A 1 101 ? 3.006 8.219 -16.25 1 94.75 101 SER A CA 1
ATOM 765 C C . SER A 1 101 ? 2.939 6.695 -16.25 1 94.75 101 SER A C 1
ATOM 767 O O . SER A 1 101 ? 3.211 6.051 -15.242 1 94.75 101 SER A O 1
ATOM 769 N N . GLY A 1 102 ? 2.602 6.094 -17.391 1 90.19 102 GLY A N 1
ATOM 770 C CA . GLY A 1 102 ? 2.371 4.66 -17.484 1 90.19 102 GLY A CA 1
ATOM 771 C C . GLY A 1 102 ? 3.633 3.838 -17.297 1 90.19 102 GLY A C 1
ATOM 772 O O . GLY A 1 102 ? 3.566 2.643 -17 1 90.19 102 GLY A O 1
ATOM 773 N N . GLN A 1 103 ? 4.777 4.465 -17.391 1 90.88 103 GLN A N 1
ATOM 774 C CA . GLN A 1 103 ? 6.043 3.75 -17.297 1 90.88 103 GLN A CA 1
ATOM 775 C C . GLN A 1 103 ? 6.457 3.58 -15.828 1 90.88 103 GLN A C 1
ATOM 777 O O . GLN A 1 103 ? 7.316 2.754 -15.516 1 90.88 103 GLN A O 1
ATOM 782 N N . ALA A 1 104 ? 5.875 4.375 -14.992 1 96.38 104 ALA A N 1
ATOM 783 C CA . ALA A 1 104 ? 6.203 4.305 -13.57 1 96.38 104 ALA A CA 1
ATOM 784 C C . ALA A 1 104 ? 5.602 3.057 -12.93 1 96.38 104 ALA A C 1
ATOM 786 O O . ALA A 1 104 ? 4.469 2.678 -13.242 1 96.38 104 ALA A O 1
ATOM 787 N N . THR A 1 105 ? 6.395 2.316 -12.141 1 96.56 105 THR A N 1
ATOM 788 C CA . THR A 1 105 ? 5.742 1.421 -11.188 1 96.56 105 THR A CA 1
ATOM 789 C C . THR A 1 105 ? 4.789 2.195 -10.281 1 96.56 105 THR A C 1
ATOM 791 O O . THR A 1 105 ? 5.16 3.227 -9.719 1 96.56 105 THR A O 1
ATOM 794 N N . ALA A 1 106 ? 3.555 1.784 -10.211 1 97.12 106 ALA A N 1
ATOM 795 C CA . ALA A 1 106 ? 2.562 2.51 -9.422 1 97.12 106 ALA A CA 1
ATOM 796 C C . ALA A 1 106 ? 1.9 1.595 -8.398 1 97.12 106 ALA A C 1
ATOM 798 O O . ALA A 1 106 ? 1.552 0.453 -8.703 1 97.12 106 ALA A O 1
ATOM 799 N N . ALA A 1 107 ? 1.737 2.062 -7.164 1 97.56 107 ALA A N 1
ATOM 800 C CA . ALA A 1 107 ? 1.115 1.277 -6.102 1 97.56 107 ALA A CA 1
ATOM 801 C C . ALA A 1 107 ? 0.431 2.182 -5.082 1 97.56 107 ALA A C 1
ATOM 803 O O . ALA A 1 107 ? 0.773 3.361 -4.957 1 97.56 107 ALA A O 1
ATOM 804 N N . GLU A 1 108 ? -0.551 1.661 -4.4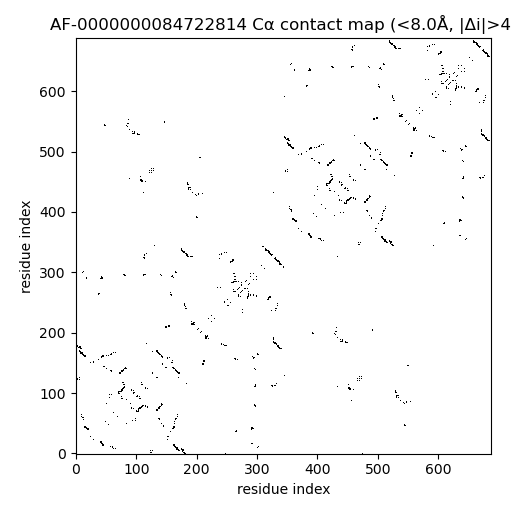57 1 97.88 108 GLU A N 1
ATOM 805 C CA . GLU A 1 108 ? -1.076 2.279 -3.244 1 97.88 108 GLU A CA 1
ATOM 806 C C . GLU A 1 108 ? -0.28 1.845 -2.016 1 97.88 108 GLU A C 1
ATOM 808 O O . GLU A 1 108 ? 0.089 0.676 -1.89 1 97.88 108 GLU A O 1
ATOM 813 N N . VAL A 1 109 ? 0.032 2.791 -1.168 1 98.31 109 VAL A N 1
ATOM 814 C CA . VAL A 1 109 ? 0.691 2.539 0.109 1 98.31 109 VAL A CA 1
ATOM 815 C C . VAL A 1 109 ? -0.218 2.977 1.256 1 98.31 109 VAL A C 1
ATOM 817 O O . VAL A 1 109 ? -0.717 4.102 1.265 1 98.31 109 VAL A O 1
ATOM 820 N N . ARG A 1 110 ? -0.415 2.045 2.186 1 96.69 110 ARG A N 1
ATOM 821 C CA . ARG A 1 110 ? -1.284 2.373 3.311 1 96.69 110 ARG A CA 1
ATOM 822 C C . ARG A 1 110 ? -0.558 2.182 4.637 1 96.69 110 ARG A C 1
ATOM 824 O O . ARG A 1 110 ? -0.027 1.104 4.914 1 96.69 110 ARG A O 1
ATOM 831 N N . GLN A 1 111 ? -0.566 3.168 5.383 1 96.25 111 GLN A N 1
ATOM 832 C CA . GLN A 1 111 ? -0.067 3.227 6.754 1 96.25 111 GLN A CA 1
ATOM 833 C C . GLN A 1 111 ? -0.804 4.289 7.562 1 96.25 111 GLN A C 1
ATOM 835 O O . GLN A 1 111 ? -0.183 5.062 8.297 1 96.25 111 GLN A O 1
ATOM 840 N N . ALA A 1 112 ? -2.098 4.391 7.289 1 94.06 112 ALA A N 1
ATOM 841 C CA . ALA A 1 112 ? -2.949 5.406 7.902 1 94.06 112 ALA A CA 1
ATOM 842 C C . ALA A 1 112 ? -2.354 6.797 7.73 1 94.06 112 ALA A C 1
ATOM 844 O O . ALA A 1 112 ? -1.911 7.16 6.637 1 94.06 112 ALA A O 1
ATOM 845 N N . CYS A 1 113 ? -2.432 7.598 8.734 1 96.12 113 CYS A N 1
ATOM 846 C CA . CYS A 1 113 ? -2.037 8.992 8.602 1 96.12 113 CYS A CA 1
ATOM 847 C C . CYS A 1 113 ? -0.527 9.125 8.438 1 96.12 113 CYS A C 1
ATOM 849 O O . CYS A 1 113 ? -0.023 10.195 8.102 1 96.12 113 CYS A O 1
ATOM 851 N N . MET A 1 114 ? 0.26 8.039 8.617 1 96.62 114 MET A N 1
ATOM 852 C CA . MET A 1 114 ? 1.711 8.094 8.453 1 96.62 114 MET A CA 1
ATOM 853 C C . MET A 1 114 ? 2.119 7.625 7.062 1 96.62 114 MET A C 1
ATOM 855 O O . MET A 1 114 ? 3.309 7.484 6.773 1 96.62 114 MET A O 1
ATOM 859 N N . GLY A 1 115 ? 1.177 7.441 6.238 1 97.5 115 GLY A N 1
ATOM 860 C CA . GLY A 1 115 ? 1.424 6.82 4.949 1 97.5 115 GLY A CA 1
ATOM 861 C C . GLY A 1 115 ? 2.383 7.613 4.078 1 97.5 115 GLY A C 1
ATOM 862 O O . GLY A 1 115 ? 3.156 7.035 3.314 1 97.5 115 GLY A O 1
ATOM 863 N N . MET A 1 116 ? 2.357 8.914 4.172 1 98.19 116 MET A N 1
ATOM 864 C CA . MET A 1 116 ? 3.234 9.734 3.344 1 98.19 116 MET A CA 1
ATOM 865 C C . MET A 1 116 ? 4.695 9.531 3.734 1 98.19 116 MET A C 1
ATOM 867 O O . MET A 1 116 ? 5.578 9.57 2.879 1 98.19 116 MET A O 1
ATOM 871 N N . PHE A 1 117 ? 4.973 9.367 5.051 1 98.25 117 PHE A N 1
ATOM 872 C CA . PHE A 1 117 ? 6.336 9.117 5.508 1 98.25 117 PHE A CA 1
ATOM 873 C C . PHE A 1 117 ? 6.871 7.812 4.934 1 98.25 117 PHE A C 1
ATOM 875 O O . PHE A 1 117 ? 7.98 7.77 4.395 1 98.25 117 PHE A O 1
ATOM 882 N N . CYS A 1 118 ? 6.039 6.82 5.066 1 97.69 118 CYS A N 1
ATOM 883 C CA . CYS A 1 118 ? 6.445 5.512 4.559 1 97.69 118 CYS A CA 1
ATOM 884 C C . CYS A 1 118 ? 6.645 5.551 3.049 1 97.69 118 CYS A C 1
ATOM 886 O O . CYS A 1 118 ? 7.625 5.004 2.535 1 97.69 118 CYS A O 1
ATOM 888 N N . ALA A 1 119 ? 5.707 6.164 2.371 1 98.81 119 ALA A N 1
ATOM 889 C CA . ALA A 1 119 ? 5.82 6.289 0.92 1 98.81 119 ALA A CA 1
ATOM 890 C C . ALA A 1 119 ? 7.094 7.035 0.531 1 98.81 119 ALA A C 1
ATOM 892 O O . ALA A 1 119 ? 7.754 6.68 -0.448 1 98.81 119 ALA A O 1
ATOM 893 N N . CYS A 1 120 ? 7.449 8.039 1.245 1 98.81 120 CYS A N 1
ATOM 894 C CA . CYS A 1 120 ? 8.672 8.789 0.976 1 98.81 120 CYS A CA 1
ATOM 895 C C . CYS A 1 120 ? 9.906 7.918 1.206 1 98.81 120 CYS A C 1
ATOM 897 O O . CYS A 1 120 ? 10.867 7.98 0.436 1 98.81 120 CYS A O 1
ATOM 899 N N . GLU A 1 121 ? 9.875 7.148 2.299 1 98.62 121 GLU A N 1
ATOM 900 C CA . GLU A 1 121 ? 10.992 6.242 2.568 1 98.62 121 GLU A CA 1
ATOM 901 C C . GLU A 1 121 ? 11.18 5.246 1.428 1 98.62 121 GLU A C 1
ATOM 903 O O . GLU A 1 121 ? 12.297 5.055 0.942 1 98.62 121 GLU A O 1
ATOM 908 N N . LEU A 1 122 ? 10.094 4.648 0.982 1 98.81 122 LEU A N 1
ATOM 909 C CA . LEU A 1 122 ? 10.141 3.676 -0.103 1 98.81 122 LEU A CA 1
ATOM 910 C C . LEU A 1 122 ? 10.586 4.336 -1.406 1 98.81 122 LEU A C 1
ATOM 912 O O . LEU A 1 122 ? 11.383 3.77 -2.154 1 98.81 122 LEU A O 1
ATOM 916 N N . ALA A 1 123 ? 10.062 5.512 -1.664 1 98.88 123 ALA A N 1
ATOM 917 C CA . ALA A 1 123 ? 10.406 6.227 -2.887 1 98.88 123 ALA A CA 1
ATOM 918 C C . ALA A 1 123 ? 11.883 6.629 -2.887 1 98.88 123 ALA A C 1
ATOM 920 O O . ALA A 1 123 ? 12.562 6.508 -3.904 1 98.88 123 ALA A O 1
ATOM 921 N N . ALA A 1 124 ? 12.375 7.121 -1.773 1 98.75 124 ALA A N 1
ATOM 922 C CA . ALA A 1 124 ? 13.789 7.48 -1.666 1 98.75 124 ALA A CA 1
ATOM 923 C C . ALA A 1 124 ? 14.68 6.266 -1.904 1 98.75 124 ALA A C 1
ATOM 925 O O . ALA A 1 124 ? 15.664 6.348 -2.65 1 98.75 124 ALA A O 1
ATOM 926 N N . ALA A 1 125 ? 14.32 5.16 -1.274 1 98.56 125 ALA A N 1
ATOM 927 C CA . ALA A 1 125 ? 15.078 3.928 -1.475 1 98.56 125 ALA A CA 1
ATOM 928 C C . ALA A 1 125 ? 15.07 3.514 -2.943 1 98.56 125 ALA A C 1
ATOM 930 O O . ALA A 1 125 ? 16.109 3.119 -3.486 1 98.56 125 ALA A O 1
ATOM 931 N N . HIS A 1 126 ? 13.922 3.594 -3.564 1 98.56 126 HIS A N 1
ATOM 932 C CA . HIS A 1 126 ? 13.773 3.232 -4.973 1 98.56 126 HIS A CA 1
ATOM 933 C C . HIS A 1 126 ? 14.664 4.102 -5.855 1 98.56 126 HIS A C 1
ATOM 935 O O . HIS A 1 126 ? 15.312 3.6 -6.773 1 98.56 126 HIS A O 1
ATOM 941 N N . LEU A 1 127 ? 14.688 5.363 -5.602 1 98.31 127 LEU A N 1
ATOM 942 C CA . LEU A 1 127 ? 15.523 6.293 -6.355 1 98.31 127 LEU A CA 1
ATOM 943 C C . LEU A 1 127 ? 17 5.953 -6.176 1 98.31 127 LEU A C 1
ATOM 945 O O . LEU A 1 127 ? 17.781 6.016 -7.129 1 98.31 127 LEU A O 1
ATOM 949 N N . MET A 1 128 ? 17.406 5.586 -5.008 1 97.25 128 MET A N 1
ATOM 950 C CA . MET A 1 128 ? 18.797 5.332 -4.688 1 97.25 128 MET A CA 1
ATOM 951 C C . MET A 1 128 ? 19.25 3.988 -5.246 1 97.25 128 MET A C 1
ATOM 953 O O . MET A 1 128 ? 20.453 3.752 -5.406 1 97.25 128 MET A O 1
ATOM 957 N N . ALA A 1 129 ? 18.297 3.102 -5.535 1 95.31 129 ALA A N 1
ATOM 958 C CA . ALA A 1 129 ? 18.609 1.714 -5.875 1 95.31 129 ALA A CA 1
ATOM 959 C C . ALA A 1 129 ? 19.141 1.603 -7.301 1 95.31 129 ALA A C 1
ATOM 961 O O . ALA A 1 129 ? 19.828 0.632 -7.641 1 95.31 129 ALA A O 1
ATOM 962 N N . SER A 1 130 ? 18.797 2.549 -8.172 1 94.06 130 SER A N 1
ATOM 963 C CA . SER A 1 130 ? 19.188 2.477 -9.578 1 94.06 130 SER A CA 1
ATOM 964 C C . SER A 1 130 ? 19.422 3.867 -10.156 1 94.06 130 SER A C 1
ATOM 966 O O . SER A 1 130 ? 18.625 4.777 -9.93 1 94.06 130 SER A O 1
ATOM 968 N N . PRO A 1 131 ? 20.453 4.008 -10.961 1 92.81 131 PRO A N 1
ATOM 969 C CA . PRO A 1 131 ? 20.672 5.309 -11.609 1 92.81 131 PRO A CA 1
ATOM 970 C C . PRO A 1 131 ? 19.578 5.652 -12.617 1 92.81 131 PRO A C 1
ATOM 972 O O . PRO A 1 131 ? 19.406 6.82 -12.977 1 92.81 131 PRO A O 1
ATOM 975 N N . GLU A 1 132 ? 18.844 4.617 -13.039 1 93.31 132 GLU A N 1
ATOM 976 C CA . GLU A 1 132 ? 17.797 4.832 -14.031 1 93.31 132 GLU A CA 1
ATOM 977 C C . GLU A 1 132 ? 16.547 5.43 -13.391 1 93.31 132 GLU A C 1
ATOM 979 O O . GLU A 1 132 ? 15.672 5.941 -14.086 1 93.31 132 GLU A O 1
ATOM 984 N N . HIS A 1 133 ? 16.438 5.266 -12.156 1 96.19 133 HIS A N 1
ATOM 985 C CA . HIS A 1 133 ? 15.336 5.895 -11.43 1 96.19 133 HIS A CA 1
ATOM 986 C C . HIS A 1 133 ? 15.633 7.359 -11.141 1 96.19 133 HIS A C 1
ATOM 988 O O . HIS A 1 133 ? 16.469 7.672 -10.289 1 96.19 133 HIS A O 1
ATOM 994 N N . THR A 1 134 ? 14.852 8.336 -11.742 1 95.75 134 THR A N 1
ATOM 995 C CA . THR A 1 134 ? 15.266 9.727 -11.648 1 95.75 134 THR A CA 1
ATOM 996 C C . THR A 1 134 ? 14.258 10.531 -10.828 1 95.75 134 THR A C 1
ATOM 998 O O . THR A 1 134 ? 14.625 11.531 -10.195 1 95.75 134 THR A O 1
ATOM 1001 N N . ALA A 1 135 ? 12.984 10.125 -10.891 1 98.31 135 ALA A N 1
ATOM 1002 C CA . ALA A 1 135 ? 11.969 10.875 -10.156 1 98.31 135 ALA A CA 1
ATOM 1003 C C . ALA A 1 135 ? 10.82 9.961 -9.711 1 98.31 135 ALA A C 1
ATOM 1005 O O . ALA A 1 135 ? 10.508 8.977 -10.391 1 98.31 135 ALA A O 1
ATOM 1006 N N . SER A 1 136 ? 10.273 10.273 -8.602 1 98.81 136 SER A N 1
ATOM 1007 C CA . SER A 1 136 ? 9.125 9.578 -8.031 1 98.81 136 SER A CA 1
ATOM 1008 C C . SER A 1 136 ? 8.047 10.57 -7.594 1 98.81 136 SER A C 1
ATOM 1010 O O . SER A 1 136 ? 8.359 11.609 -7 1 98.81 136 SER A O 1
ATOM 1012 N N . LEU A 1 137 ? 6.848 10.289 -7.934 1 98.94 137 LEU A N 1
ATOM 1013 C CA . LEU A 1 137 ? 5.711 11.078 -7.473 1 98.94 137 LEU A CA 1
ATOM 1014 C C . LEU A 1 137 ? 4.969 10.359 -6.352 1 98.94 137 LEU A C 1
ATOM 1016 O O . LEU A 1 137 ? 4.605 9.188 -6.492 1 98.94 137 LEU A O 1
ATOM 1020 N N . ILE A 1 138 ? 4.805 11.023 -5.207 1 98.94 138 ILE A N 1
ATOM 1021 C CA . ILE A 1 138 ? 3.967 10.547 -4.113 1 98.94 138 ILE A CA 1
ATOM 1022 C C . ILE A 1 138 ? 2.76 11.469 -3.951 1 98.94 138 ILE A C 1
ATOM 1024 O O . ILE A 1 138 ? 2.904 12.688 -3.91 1 98.94 138 ILE A O 1
ATOM 1028 N N . THR A 1 139 ? 1.595 10.93 -3.902 1 98.94 139 THR A N 1
ATOM 1029 C CA . THR A 1 139 ? 0.395 11.742 -3.74 1 98.94 139 THR A CA 1
ATOM 1030 C C . THR A 1 139 ? -0.554 11.117 -2.725 1 98.94 139 THR A C 1
ATOM 1032 O O . THR A 1 139 ? -0.508 9.906 -2.492 1 98.94 139 THR A O 1
ATOM 1035 N N . SER A 1 140 ? -1.251 11.93 -2.01 1 98.94 140 SER A N 1
ATOM 1036 C CA . SER A 1 140 ? -2.248 11.508 -1.03 1 98.94 140 SER A CA 1
ATOM 1037 C C . SER A 1 140 ? -3.523 12.336 -1.151 1 98.94 140 SER A C 1
ATOM 1039 O O . SER A 1 140 ? -3.467 13.539 -1.422 1 98.94 140 SER A O 1
ATOM 1041 N N . ALA A 1 141 ? -4.629 11.68 -0.985 1 98.94 141 ALA A N 1
ATOM 1042 C CA . ALA A 1 141 ? -5.91 12.383 -0.993 1 98.94 141 ALA A CA 1
ATOM 1043 C C . ALA A 1 141 ? -6.957 11.625 -0.179 1 98.94 141 ALA A C 1
ATOM 1045 O O . ALA A 1 141 ? -6.949 10.391 -0.141 1 98.94 141 ALA A O 1
ATOM 1046 N N . ASP A 1 142 ? -7.824 12.367 0.428 1 98.75 142 ASP A N 1
ATOM 1047 C CA . ASP A 1 142 ? -8.984 11.789 1.096 1 98.75 142 ASP A CA 1
ATOM 1048 C C . ASP A 1 142 ? -10.195 12.711 1.007 1 98.75 142 ASP A C 1
ATOM 1050 O O . ASP A 1 142 ? -10.047 13.938 1.026 1 98.75 142 ASP A O 1
ATOM 1054 N N . ASN A 1 143 ? -11.289 12.188 0.849 1 98.88 143 ASN A N 1
ATOM 1055 C CA . ASN A 1 143 ? -12.602 12.805 0.973 1 98.88 143 ASN A CA 1
ATOM 1056 C C . ASN A 1 143 ? -13.492 12.047 1.954 1 98.88 143 ASN A C 1
ATOM 1058 O O . ASN A 1 143 ? -13.93 10.93 1.666 1 98.88 143 ASN A O 1
ATOM 1062 N N . TYR A 1 144 ? -13.812 12.68 3.07 1 98.38 144 TYR A N 1
ATOM 1063 C CA . TYR A 1 144 ? -14.516 12 4.152 1 98.38 144 TYR A CA 1
ATOM 1064 C C . TYR A 1 144 ? -16 12.289 4.102 1 98.38 144 TYR A C 1
ATOM 1066 O O . TYR A 1 144 ? -16.734 11.984 5.043 1 98.38 144 TYR A O 1
ATOM 1074 N N . ASN A 1 145 ? -16.469 12.922 2.969 1 97.69 145 ASN A N 1
ATOM 1075 C CA . ASN A 1 145 ? -17.891 13.141 2.771 1 97.69 145 ASN A CA 1
ATOM 1076 C C . ASN A 1 145 ? -18.609 11.859 2.338 1 97.69 145 ASN A C 1
ATOM 1078 O O . ASN A 1 145 ? -19.266 11.828 1.293 1 97.69 145 ASN A O 1
ATOM 1082 N N . THR A 1 146 ? -18.547 10.836 3.092 1 96.5 146 THR A N 1
ATOM 1083 C CA . THR A 1 146 ? -19.094 9.523 2.768 1 96.5 146 THR A CA 1
ATOM 1084 C C . THR A 1 146 ? -19.797 8.914 3.979 1 96.5 146 THR A C 1
ATOM 1086 O O . THR A 1 146 ? -19.531 9.305 5.117 1 96.5 146 THR A O 1
ATOM 1089 N N . PRO A 1 147 ? -20.719 7.988 3.67 1 93.62 147 PRO A N 1
ATOM 1090 C CA . PRO A 1 147 ? -21.266 7.246 4.805 1 93.62 147 PRO A CA 1
ATOM 1091 C C . PRO A 1 147 ? -20.203 6.457 5.566 1 93.62 147 PRO A C 1
ATOM 1093 O O . PRO A 1 147 ? -19.094 6.266 5.066 1 93.62 147 PRO A O 1
ATOM 1096 N N 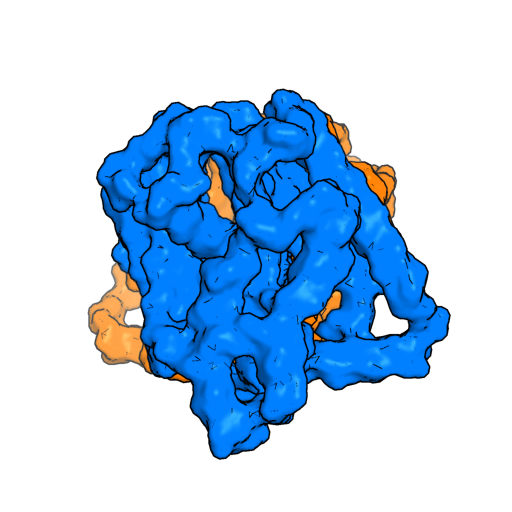. LYS A 1 148 ? -20.469 6.098 6.777 1 96.25 148 LYS A N 1
ATOM 1097 C CA . LYS A 1 148 ? -19.719 5.156 7.598 1 96.25 148 LYS A CA 1
ATOM 1098 C C . LYS A 1 148 ? -18.578 5.852 8.336 1 96.25 148 LYS A C 1
ATOM 1100 O O . LYS A 1 148 ? -17.812 5.211 9.062 1 96.25 148 LYS A O 1
ATOM 1105 N N . ILE A 1 149 ? -18.359 7.172 8.102 1 96.88 149 ILE A N 1
ATOM 1106 C CA . ILE A 1 149 ? -17.375 7.922 8.883 1 96.88 149 ILE A CA 1
ATOM 1107 C C . ILE A 1 149 ? -17.953 9.305 9.227 1 96.88 149 ILE A C 1
ATOM 1109 O O . ILE A 1 149 ? -18.5 9.984 8.359 1 96.88 149 ILE A O 1
ATOM 1113 N N . ASP A 1 150 ? -17.906 9.672 10.469 1 97.12 150 ASP A N 1
ATOM 1114 C CA . ASP A 1 150 ? -18.297 10.992 10.945 1 97.12 150 ASP A CA 1
ATOM 1115 C C . ASP A 1 150 ? -17.094 11.914 11.102 1 97.12 150 ASP A C 1
ATOM 1117 O O . ASP A 1 150 ? -16.312 11.766 12.031 1 97.12 150 ASP A O 1
ATOM 1121 N N . ARG A 1 151 ? -16.938 12.914 10.273 1 97.5 151 ARG A N 1
ATOM 1122 C CA . ARG A 1 151 ? -15.75 13.75 10.219 1 97.5 151 ARG A CA 1
ATOM 1123 C C . ARG A 1 151 ? -15.547 14.5 11.531 1 97.5 151 ARG A C 1
ATOM 1125 O O . ARG A 1 151 ? -14.43 14.914 11.852 1 97.5 151 ARG A O 1
ATOM 1132 N N . TRP A 1 152 ? -16.625 14.695 12.266 1 97 152 TRP A N 1
ATOM 1133 C CA . TRP A 1 152 ? -16.547 15.555 13.445 1 97 152 TRP A CA 1
ATOM 1134 C C . TRP A 1 152 ? -16.297 14.734 14.703 1 97 152 TRP A C 1
ATOM 1136 O O . TRP A 1 152 ? -15.688 15.227 15.656 1 97 152 TRP A O 1
ATOM 1146 N N . ARG A 1 153 ? -16.719 13.43 14.617 1 94 153 ARG A N 1
ATOM 1147 C CA . ARG A 1 153 ? -16.766 12.734 15.898 1 94 153 ARG A CA 1
ATOM 1148 C C . ARG A 1 153 ? -15.977 11.422 15.844 1 94 153 ARG A C 1
ATOM 1150 O O . ARG A 1 153 ? -15.609 10.875 16.875 1 94 153 ARG A O 1
ATOM 1157 N N . SER A 1 154 ? -15.695 10.93 14.688 1 94.38 154 SER A N 1
ATOM 1158 C CA . SER A 1 154 ? -15.094 9.609 14.562 1 94.38 154 SER A CA 1
ATOM 1159 C C . SER A 1 154 ? -13.648 9.617 15.062 1 94.38 154 SER A C 1
ATOM 1161 O O . SER A 1 154 ? -13.125 8.57 15.453 1 94.38 154 SER A O 1
ATOM 1163 N N . THR A 1 155 ? -12.984 10.719 15.008 1 93.69 155 THR A N 1
ATOM 1164 C CA . THR A 1 155 ? -11.609 10.875 15.461 1 93.69 155 THR A CA 1
ATOM 1165 C C . THR A 1 155 ? -11.492 12.008 16.484 1 93.69 155 THR A C 1
ATOM 1167 O O . THR A 1 155 ? -11.195 13.148 16.109 1 93.69 155 THR A O 1
ATOM 1170 N N . PRO A 1 156 ? -11.609 11.688 17.75 1 93.12 156 PRO A N 1
ATOM 1171 C CA . PRO A 1 156 ? -11.539 12.742 18.766 1 93.12 156 PRO A CA 1
ATOM 1172 C C . PRO A 1 156 ? -10.289 13.609 18.625 1 93.12 156 PRO A C 1
ATOM 1174 O O . PRO A 1 156 ? -9.195 13.086 18.359 1 93.12 156 PRO A O 1
ATOM 1177 N N . HIS A 1 157 ? -10.469 14.93 18.734 1 95.44 157 HIS A N 1
ATOM 1178 C CA . HIS A 1 157 ? -9.414 15.93 18.688 1 95.44 157 HIS A CA 1
ATOM 1179 C C . HIS A 1 157 ? -8.953 16.188 17.25 1 95.44 157 HIS A C 1
ATOM 1181 O O . HIS A 1 157 ? -8.07 17 17.016 1 95.44 157 HIS A O 1
ATOM 1187 N N . ALA A 1 158 ? -9.562 15.484 16.281 1 96.56 158 ALA A N 1
ATOM 1188 C CA . ALA A 1 158 ? -9.086 15.602 14.898 1 96.56 158 ALA A CA 1
ATOM 1189 C C . ALA A 1 158 ? -10.258 15.625 13.922 1 96.56 158 ALA A C 1
ATOM 1191 O O . ALA A 1 158 ? -10.414 14.719 13.102 1 96.56 158 ALA A O 1
ATOM 1192 N N . PRO A 1 159 ? -11.109 16.734 13.977 1 98.06 159 PRO A N 1
ATOM 1193 C CA . PRO A 1 159 ? -12.086 16.844 12.883 1 98.06 159 PRO A CA 1
ATOM 1194 C C . PRO A 1 159 ? -11.445 16.688 11.508 1 98.06 159 PRO A C 1
ATOM 1196 O O . PRO A 1 159 ? -10.398 17.281 11.234 1 98.06 159 PRO A O 1
ATOM 1199 N N . LEU A 1 160 ? -12.062 15.898 10.688 1 98.56 160 LEU A N 1
ATOM 1200 C CA . LEU A 1 160 ? -11.438 15.484 9.438 1 98.56 160 LEU A CA 1
ATOM 1201 C C . LEU A 1 160 ? -11.719 16.5 8.336 1 98.56 160 LEU A C 1
ATOM 1203 O O . LEU A 1 160 ? -12.859 16.922 8.148 1 98.56 160 LEU A O 1
ATOM 1207 N N . GLY A 1 161 ? -10.703 16.922 7.645 1 98.88 161 GLY A N 1
ATOM 1208 C CA . GLY A 1 161 ? -10.805 17.703 6.422 1 98.88 161 GLY A CA 1
ATOM 1209 C C . GLY A 1 161 ? -10.555 16.891 5.172 1 98.88 161 GLY A C 1
ATOM 1210 O O . GLY A 1 161 ? -10.031 15.773 5.246 1 98.88 161 GLY A O 1
ATOM 1211 N N . ASP A 1 162 ? -11.016 17.391 4.043 1 98.88 162 ASP A N 1
ATOM 1212 C CA . ASP A 1 162 ? -10.75 16.797 2.736 1 98.88 162 ASP A CA 1
ATOM 1213 C C . ASP A 1 162 ? -9.633 17.547 2.012 1 98.88 162 ASP A C 1
ATOM 1215 O O . ASP A 1 162 ? -9.492 18.766 2.162 1 98.88 162 ASP A O 1
ATOM 1219 N N . GLY A 1 163 ? -8.883 16.812 1.215 1 98.94 163 GLY A N 1
ATOM 1220 C CA . GLY A 1 163 ? -7.836 17.469 0.446 1 98.94 163 GLY A CA 1
ATOM 1221 C C . GLY A 1 163 ? -6.816 16.5 -0.128 1 98.94 163 GLY A C 1
ATOM 1222 O O . GLY A 1 163 ? -7.016 15.289 -0.078 1 98.94 163 GLY A O 1
ATOM 1223 N N . ALA A 1 164 ? -5.852 17.062 -0.781 1 98.94 164 ALA A N 1
ATOM 1224 C CA . ALA A 1 164 ? -4.809 16.266 -1.41 1 98.94 164 ALA A CA 1
ATOM 1225 C C . ALA A 1 164 ? -3.471 17 -1.408 1 98.94 164 ALA A C 1
ATOM 1227 O O . ALA A 1 164 ? -3.432 18.219 -1.38 1 98.94 164 ALA A O 1
ATOM 1228 N N . CYS A 1 165 ? -2.443 16.266 -1.372 1 98.94 165 CYS A N 1
ATOM 1229 C CA . CYS A 1 165 ? -1.091 16.781 -1.562 1 98.94 165 CYS A CA 1
ATOM 1230 C C . CYS A 1 165 ? -0.304 15.898 -2.525 1 98.94 165 CYS A C 1
ATOM 1232 O O . CYS A 1 165 ? -0.754 14.812 -2.885 1 98.94 165 CYS A O 1
ATOM 1234 N N . ALA A 1 166 ? 0.745 16.359 -3.066 1 98.94 166 ALA A N 1
ATOM 1235 C CA . ALA A 1 166 ? 1.72 15.609 -3.852 1 98.94 166 ALA A CA 1
ATOM 1236 C C . ALA A 1 166 ? 3.143 16.062 -3.533 1 98.94 166 ALA A C 1
ATOM 1238 O O . ALA A 1 166 ? 3.367 17.219 -3.158 1 98.94 166 ALA A O 1
ATOM 1239 N N . LEU A 1 167 ? 4.004 15.211 -3.566 1 98.94 167 LEU A N 1
ATOM 1240 C CA . LEU A 1 167 ? 5.43 15.43 -3.357 1 98.94 167 LEU A CA 1
ATOM 1241 C C . LEU A 1 167 ? 6.254 14.742 -4.441 1 98.94 167 LEU A C 1
ATOM 1243 O O . LEU A 1 167 ? 6.102 13.539 -4.668 1 98.94 167 LEU A O 1
ATOM 1247 N N . LEU A 1 168 ? 7.035 15.508 -5.168 1 98.88 168 LEU A N 1
ATOM 1248 C CA . LEU A 1 168 ? 7.934 14.961 -6.184 1 98.88 168 LEU A CA 1
ATOM 1249 C C . LEU A 1 168 ? 9.352 14.82 -5.637 1 98.88 168 LEU A C 1
ATOM 1251 O O . LEU A 1 168 ? 9.984 15.812 -5.27 1 98.88 168 LEU A O 1
ATOM 1255 N N . LEU A 1 169 ? 9.844 13.602 -5.484 1 98.88 169 LEU A N 1
ATOM 1256 C CA . LEU A 1 169 ? 11.242 13.336 -5.145 1 98.88 169 LEU A CA 1
ATOM 1257 C C . LEU A 1 169 ? 12.078 13.125 -6.402 1 98.88 169 LEU A C 1
ATOM 1259 O O . LEU A 1 169 ? 11.594 12.555 -7.383 1 98.88 169 LEU A O 1
ATOM 1263 N N . THR A 1 170 ? 13.289 13.539 -6.363 1 98.62 170 THR A N 1
ATOM 1264 C CA . THR A 1 170 ? 14.125 13.445 -7.551 1 98.62 170 THR A CA 1
ATOM 1265 C C . THR A 1 170 ? 15.594 13.297 -7.168 1 98.62 170 THR A C 1
ATOM 1267 O O . THR A 1 170 ? 15.984 13.625 -6.043 1 98.62 170 THR A O 1
ATOM 1270 N N . ARG A 1 171 ? 16.359 12.711 -8.016 1 97 171 ARG A N 1
ATOM 1271 C CA . ARG A 1 171 ? 17.797 12.625 -7.848 1 97 171 ARG A CA 1
ATOM 1272 C C . ARG A 1 171 ? 18.5 13.797 -8.531 1 97 171 ARG A C 1
ATOM 1274 O O . ARG A 1 171 ? 19.719 13.945 -8.43 1 97 171 ARG A O 1
ATOM 1281 N N . LYS A 1 172 ? 17.75 14.516 -9.234 1 93.25 172 LYS A N 1
ATOM 1282 C CA . LYS A 1 172 ? 18.266 15.719 -9.875 1 93.25 172 LYS A CA 1
ATOM 1283 C C . LYS A 1 172 ? 18.219 16.906 -8.922 1 93.25 172 LYS A C 1
ATOM 1285 O O . LYS A 1 172 ? 18.109 16.734 -7.707 1 93.25 172 LYS A O 1
ATOM 1290 N N . SER A 1 173 ? 18.188 18.047 -9.539 1 90.75 173 SER A N 1
ATOM 1291 C CA . SER A 1 173 ? 18.141 19.266 -8.734 1 90.75 173 SER A CA 1
ATOM 1292 C C . SER A 1 173 ? 16.719 19.516 -8.211 1 90.75 173 SER A C 1
ATOM 1294 O O . SER A 1 173 ? 15.742 19.266 -8.914 1 90.75 173 SER A O 1
ATOM 1296 N N . GLY A 1 174 ? 16.594 19.797 -6.926 1 97.12 174 GLY A N 1
ATOM 1297 C CA . GLY A 1 174 ? 15.375 20.203 -6.246 1 97.12 174 GLY A CA 1
ATOM 1298 C C . GLY A 1 174 ? 15.57 21.375 -5.301 1 97.12 174 GLY A C 1
ATOM 1299 O O . GLY A 1 174 ? 16.703 21.797 -5.066 1 97.12 174 GLY A O 1
ATOM 1300 N N . PHE A 1 175 ? 14.469 21.953 -4.844 1 98.44 175 PHE A N 1
ATOM 1301 C CA . PHE A 1 175 ? 14.562 23.141 -4.008 1 98.44 175 PHE A CA 1
ATOM 1302 C C . PHE A 1 175 ? 14.922 22.766 -2.574 1 98.44 175 PHE A C 1
ATOM 1304 O O . PHE A 1 175 ? 15.305 23.641 -1.784 1 98.44 175 PHE A O 1
ATOM 1311 N N . ALA A 1 176 ? 14.812 21.484 -2.258 1 98.81 176 ALA A N 1
ATOM 1312 C CA . ALA A 1 176 ? 15.102 21 -0.911 1 98.81 176 ALA A CA 1
ATOM 1313 C C . ALA A 1 176 ? 15.758 19.609 -0.952 1 98.81 176 ALA A C 1
ATOM 1315 O O . ALA A 1 176 ? 15.656 18.906 -1.954 1 98.81 176 ALA A O 1
ATOM 1316 N N . ARG A 1 177 ? 16.484 19.312 0.074 1 98.69 177 ARG A N 1
ATOM 1317 C CA . ARG A 1 177 ? 17.094 17.984 0.218 1 98.69 177 ARG A CA 1
ATOM 1318 C C . ARG A 1 177 ? 16.422 17.188 1.335 1 98.69 177 ARG A C 1
ATOM 1320 O O . ARG A 1 177 ? 16.188 17.719 2.424 1 98.69 177 ARG A O 1
ATOM 1327 N N . LEU A 1 178 ? 15.969 16 1.04 1 98.75 178 LEU A N 1
ATOM 1328 C CA . LEU A 1 178 ? 15.57 15.055 2.08 1 98.75 178 LEU A CA 1
ATOM 1329 C C . LEU A 1 178 ? 16.797 14.469 2.777 1 98.75 178 LEU A C 1
ATOM 1331 O O . LEU A 1 178 ? 17.531 13.688 2.18 1 98.75 178 LEU A O 1
ATOM 1335 N N . GLU A 1 179 ? 16.969 14.789 4.051 1 98.56 179 GLU A N 1
ATOM 1336 C CA . GLU A 1 179 ? 18.219 14.461 4.73 1 98.56 179 GLU A CA 1
ATOM 1337 C C . GLU A 1 179 ? 18.156 13.07 5.367 1 98.56 179 GLU A C 1
ATOM 1339 O O . GLU A 1 179 ? 19.141 12.328 5.34 1 98.56 179 GLU A O 1
ATOM 1344 N N . ALA A 1 180 ? 17.078 12.805 5.938 1 98.56 180 ALA A N 1
ATOM 1345 C CA . ALA A 1 180 ? 16.875 11.531 6.637 1 98.56 180 ALA A CA 1
ATOM 1346 C C . ALA A 1 180 ? 15.398 11.273 6.895 1 98.56 180 ALA A C 1
ATOM 1348 O O . ALA A 1 180 ? 14.594 12.203 6.957 1 98.56 180 ALA A O 1
ATOM 1349 N N . ILE A 1 181 ? 15.039 10.055 7.027 1 98.38 181 ILE A N 1
ATOM 1350 C CA . ILE A 1 181 ? 13.672 9.641 7.324 1 98.38 181 ILE A CA 1
ATOM 1351 C C . ILE A 1 181 ? 13.688 8.375 8.18 1 98.38 181 ILE A C 1
ATOM 1353 O O . ILE A 1 181 ? 14.438 7.434 7.891 1 98.38 181 ILE A O 1
ATOM 1357 N N . ASN A 1 182 ? 12.922 8.352 9.25 1 97.19 182 ASN A N 1
ATOM 1358 C CA . ASN A 1 182 ? 12.836 7.211 10.156 1 97.19 182 ASN A CA 1
ATOM 1359 C C . ASN A 1 182 ? 11.422 7.008 10.68 1 97.19 182 ASN A C 1
ATOM 1361 O O . ASN A 1 182 ? 10.641 7.957 10.758 1 97.19 182 ASN A O 1
ATOM 1365 N N . SER A 1 183 ? 11.125 5.82 10.953 1 95.88 183 SER A N 1
ATOM 1366 C CA . SER A 1 183 ? 9.852 5.473 11.578 1 95.88 183 SER A CA 1
ATOM 1367 C C . SER A 1 183 ? 10.016 4.309 12.547 1 95.88 183 SER A C 1
ATOM 1369 O O . SER A 1 183 ? 10.992 3.559 12.469 1 95.88 183 SER A O 1
ATOM 1371 N N . VAL A 1 184 ? 9.156 4.195 13.477 1 95.06 184 VAL A N 1
ATOM 1372 C CA . VAL A 1 184 ? 9.07 3.09 14.43 1 95.06 184 VAL A CA 1
ATOM 1373 C C . VAL A 1 184 ? 7.605 2.789 14.742 1 95.06 184 VAL A C 1
ATOM 1375 O O . VAL A 1 184 ? 6.766 3.691 14.742 1 95.06 184 VAL A O 1
ATOM 1378 N N . THR A 1 185 ? 7.336 1.545 14.898 1 94.75 185 THR A N 1
ATOM 1379 C CA . THR A 1 185 ? 6 1.116 15.297 1 94.75 185 THR A CA 1
ATOM 1380 C C . THR A 1 185 ? 6.035 0.468 16.688 1 94.75 185 THR A C 1
ATOM 1382 O O . THR A 1 185 ? 6.977 -0.258 17.016 1 94.75 185 THR A O 1
ATOM 1385 N N . LEU A 1 186 ? 5.105 0.835 17.516 1 94.31 186 LEU A N 1
ATOM 1386 C CA . LEU A 1 186 ? 4.84 0.131 18.766 1 94.31 186 LEU A CA 1
ATOM 1387 C C . LEU A 1 186 ? 3.699 -0.866 18.594 1 94.31 186 LEU A C 1
ATOM 1389 O O . LEU A 1 186 ? 2.559 -0.578 18.969 1 94.31 186 LEU A O 1
ATOM 1393 N N . PRO A 1 187 ? 4.059 -2.049 18.094 1 92.19 187 PRO A N 1
ATOM 1394 C CA . PRO A 1 187 ? 3.014 -2.965 17.625 1 92.19 187 PRO A CA 1
ATOM 1395 C C . PRO A 1 187 ? 2.146 -3.502 18.766 1 92.19 187 PRO A C 1
ATOM 1397 O O . PRO A 1 187 ? 1.046 -4.004 18.516 1 92.19 187 PRO A O 1
ATOM 1400 N N . GLN A 1 188 ? 2.637 -3.389 20.031 1 91.5 188 GLN A N 1
ATOM 1401 C CA . GLN A 1 188 ? 1.841 -3.84 21.172 1 91.5 188 GLN A CA 1
ATOM 1402 C C . GLN A 1 188 ? 0.548 -3.039 21.297 1 91.5 188 GLN A C 1
ATOM 1404 O O . GLN A 1 188 ? -0.382 -3.451 21.984 1 91.5 188 GLN A O 1
ATOM 1409 N N . TYR A 1 189 ? 0.488 -1.91 20.594 1 92 189 TYR A N 1
ATOM 1410 C CA . TYR A 1 189 ? -0.702 -1.071 20.688 1 92 189 TYR A CA 1
ATOM 1411 C C . TYR A 1 189 ? -1.561 -1.212 19.438 1 92 189 TYR A C 1
ATOM 1413 O O . TYR A 1 189 ? -2.457 -0.399 19.188 1 92 189 TYR A O 1
ATOM 1421 N N . GLU A 1 190 ? -1.286 -2.264 18.672 1 91.56 190 GLU A N 1
ATOM 1422 C CA . GLU A 1 190 ? -2.051 -2.512 17.453 1 91.56 190 GLU A CA 1
ATOM 1423 C C . GLU A 1 190 ? -3.543 -2.633 17.75 1 91.56 190 GLU A C 1
ATOM 1425 O O . GLU A 1 190 ? -4.371 -2.078 17.031 1 91.56 190 GLU A O 1
ATOM 1430 N N . ASP A 1 191 ? -3.977 -3.258 18.75 1 91.25 191 ASP A N 1
ATOM 1431 C CA . ASP A 1 191 ? -5.379 -3.535 19.031 1 91.25 191 ASP A CA 1
ATOM 1432 C C . ASP A 1 191 ? -6.086 -2.297 19.578 1 91.25 191 ASP A C 1
ATOM 1434 O O . ASP A 1 191 ? -7.316 -2.256 19.641 1 91.25 191 ASP A O 1
ATOM 1438 N N . ARG A 1 192 ? -5.312 -1.261 19.922 1 89.62 192 ARG A N 1
ATOM 1439 C CA . ARG A 1 192 ? -5.914 0 20.344 1 89.62 192 ARG A CA 1
ATOM 1440 C C . ARG A 1 192 ? -6.785 0.588 19.234 1 89.62 192 ARG A C 1
ATOM 1442 O O . ARG A 1 192 ? -7.789 1.247 19.516 1 89.62 192 ARG A O 1
ATOM 1449 N N . HIS A 1 193 ? -6.516 0.257 18.031 1 86.44 193 HIS A N 1
ATOM 1450 C CA . HIS A 1 193 ? -7.168 0.91 16.906 1 86.44 193 HIS A CA 1
ATOM 1451 C C . HIS A 1 193 ? -8.273 0.035 16.328 1 86.44 193 HIS A C 1
ATOM 1453 O O . HIS A 1 193 ? -8.945 0.423 15.367 1 86.44 193 HIS A O 1
ATOM 1459 N N . ARG A 1 194 ? -8.445 -1.137 16.844 1 91.06 194 ARG A N 1
ATOM 1460 C CA . ARG A 1 194 ? -9.555 -1.965 16.391 1 91.06 194 ARG A CA 1
ATOM 1461 C C . ARG A 1 194 ? -10.422 -2.406 17.578 1 91.06 194 ARG A C 1
ATOM 1463 O O . ARG A 1 194 ? -11.539 -2.889 17.391 1 91.06 194 ARG A O 1
ATOM 1470 N N . GLY A 1 195 ? -9.859 -2.236 18.766 1 90.81 195 GLY A N 1
ATOM 1471 C CA . GLY A 1 195 ? -10.617 -2.68 19.922 1 90.81 195 GLY A CA 1
ATOM 1472 C C . GLY A 1 195 ? -11.023 -4.141 19.844 1 90.81 195 GLY A C 1
ATOM 1473 O O . GLY A 1 195 ? -10.195 -5.008 19.562 1 90.81 195 GLY A O 1
ATOM 1474 N N . SER A 1 196 ? -12.359 -4.352 20.078 1 90.62 196 SER A N 1
ATOM 1475 C CA . SER A 1 196 ? -12.867 -5.719 20.078 1 90.62 196 SER A CA 1
ATOM 1476 C C . SER A 1 196 ? -13.492 -6.078 18.734 1 90.62 196 SER A C 1
ATOM 1478 O O . SER A 1 196 ? -14.109 -7.137 18.594 1 90.62 196 SER A O 1
ATOM 1480 N N . ILE A 1 197 ? -13.375 -5.184 17.812 1 94.31 197 ILE A N 1
ATOM 1481 C CA . ILE A 1 197 ? -13.938 -5.48 16.5 1 94.31 197 ILE A CA 1
ATOM 1482 C C . ILE A 1 197 ? -13.25 -6.707 15.914 1 94.31 197 ILE A C 1
ATOM 1484 O O . ILE A 1 197 ? -12.016 -6.77 15.859 1 94.31 197 ILE A O 1
ATOM 1488 N N . PRO A 1 198 ? -14.039 -7.695 15.539 1 94.88 198 PRO A N 1
ATOM 1489 C CA . PRO A 1 198 ? -13.422 -8.883 14.938 1 94.88 198 PRO A CA 1
ATOM 1490 C C . PRO A 1 198 ? -12.695 -8.57 13.633 1 94.88 198 PRO A C 1
ATOM 1492 O O . PRO A 1 198 ? -13.117 -7.695 12.875 1 94.88 198 PRO A O 1
ATOM 1495 N N . LEU A 1 199 ? -11.625 -9.328 13.375 1 97.19 199 LEU A N 1
ATOM 1496 C CA . LEU A 1 199 ? -10.883 -9.156 12.125 1 97.19 199 LEU A CA 1
ATOM 1497 C C . LEU A 1 199 ? -11.688 -9.672 10.938 1 97.19 199 LEU A C 1
ATOM 1499 O O . LEU A 1 199 ? -11.461 -9.242 9.805 1 97.19 199 LEU A O 1
ATOM 1503 N N . PHE A 1 200 ? -12.641 -10.57 11.195 1 97.81 200 PHE A N 1
ATOM 1504 C CA . PHE A 1 200 ? -13.406 -11.195 10.125 1 97.81 200 PHE A CA 1
ATOM 1505 C C . PHE A 1 200 ? -14.875 -11.32 10.516 1 97.81 200 PHE A C 1
ATOM 1507 O O . PHE A 1 200 ? -15.195 -11.727 11.633 1 97.81 200 PHE A O 1
ATOM 1514 N N . PRO A 1 201 ? -15.891 -11.062 9.617 1 97.75 201 PRO A N 1
ATOM 1515 C CA . PRO A 1 201 ? -15.617 -10.484 8.305 1 97.75 201 PRO A CA 1
ATOM 1516 C C . PRO A 1 201 ? -15.18 -9.023 8.383 1 97.75 201 PRO A C 1
ATOM 1518 O O . PRO A 1 201 ? -15.484 -8.336 9.367 1 97.75 201 PRO A O 1
ATOM 1521 N N . PRO A 1 202 ? -14.359 -8.594 7.391 1 97.5 202 PRO A N 1
ATOM 1522 C CA . PRO A 1 202 ? -13.93 -7.191 7.387 1 97.5 202 PRO A CA 1
ATOM 1523 C C . PRO A 1 202 ? -15.102 -6.215 7.355 1 97.5 202 PRO A C 1
ATOM 1525 O O . PRO A 1 202 ? -16.078 -6.441 6.637 1 97.5 202 PRO A O 1
ATOM 1528 N N . GLU A 1 203 ? -14.961 -5.133 8.047 1 96.44 203 GLU A N 1
ATOM 1529 C CA . GLU A 1 203 ? -16.062 -4.188 8.242 1 96.44 203 GLU A CA 1
ATOM 1530 C C . GLU A 1 203 ? -16.516 -3.598 6.914 1 96.44 203 GLU A C 1
ATOM 1532 O O . GLU A 1 203 ? -17.703 -3.312 6.738 1 96.44 203 GLU A O 1
ATOM 1537 N N . ALA A 1 204 ? -15.602 -3.426 5.98 1 96.06 204 ALA A N 1
ATOM 1538 C CA . ALA A 1 204 ? -15.945 -2.85 4.684 1 96.06 204 ALA A CA 1
ATOM 1539 C C . ALA A 1 204 ? -17 -3.701 3.971 1 96.06 204 ALA A C 1
ATOM 1541 O O . ALA A 1 204 ? -17.641 -3.238 3.029 1 96.06 204 ALA A O 1
ATOM 1542 N N . THR A 1 205 ? -17.125 -4.98 4.352 1 96.44 205 THR A N 1
ATOM 1543 C CA . THR A 1 205 ? -18.078 -5.875 3.713 1 96.44 205 THR A CA 1
ATOM 1544 C C . THR A 1 205 ? -19.375 -5.93 4.508 1 96.44 205 THR A C 1
ATOM 1546 O O . THR A 1 205 ? -20.312 -6.656 4.141 1 96.44 205 THR A O 1
ATOM 1549 N N . LEU A 1 206 ? -19.406 -5.223 5.582 1 95.62 206 LEU A N 1
ATOM 1550 C CA . LEU A 1 206 ? -20.578 -5.16 6.453 1 95.62 206 LEU A CA 1
ATOM 1551 C C . LEU A 1 206 ? -21.188 -3.76 6.449 1 95.62 206 LEU A C 1
ATOM 1553 O O . LEU A 1 206 ? -20.609 -2.832 5.871 1 95.62 206 LEU A O 1
ATOM 1557 N N . ASP A 1 207 ? -22.359 -3.623 6.988 1 93.69 207 ASP A N 1
ATOM 1558 C CA . ASP A 1 207 ? -23.016 -2.324 7.113 1 93.69 207 ASP A CA 1
ATOM 1559 C C . ASP A 1 207 ? -22.703 -1.68 8.461 1 93.69 207 ASP A C 1
ATOM 1561 O O . ASP A 1 207 ? -23.594 -1.518 9.297 1 93.69 207 ASP A O 1
ATOM 1565 N N . THR A 1 208 ? -21.422 -1.354 8.68 1 93.94 208 THR A N 1
ATOM 1566 C CA . THR A 1 208 ? -20.953 -0.727 9.914 1 93.94 208 THR A CA 1
ATOM 1567 C C . THR A 1 208 ? -20.141 0.528 9.602 1 93.94 208 THR A C 1
ATOM 1569 O O . THR A 1 208 ? -19.734 0.745 8.461 1 93.94 208 THR A O 1
ATOM 1572 N N . GLY A 1 209 ? -20.047 1.362 10.641 1 93.88 209 GLY A N 1
ATOM 1573 C CA . GLY A 1 209 ? -19.266 2.582 10.508 1 93.88 209 GLY A CA 1
ATOM 1574 C C . GLY A 1 209 ? -18.031 2.605 11.391 1 93.88 209 GLY A C 1
ATOM 1575 O O . GLY A 1 209 ? -17.844 1.716 12.227 1 93.88 209 GLY A O 1
ATOM 1576 N N . LEU A 1 210 ? -17.203 3.562 11.117 1 93.5 210 LEU A N 1
ATOM 1577 C CA . LEU A 1 210 ? -15.984 3.748 11.883 1 93.5 210 LEU A CA 1
ATOM 1578 C C . LEU A 1 210 ? -16.188 4.789 12.984 1 93.5 210 LEU A C 1
ATOM 1580 O O . LEU A 1 210 ? -16.688 5.883 12.727 1 93.5 210 LEU A O 1
ATOM 1584 N N . ASP A 1 211 ? -15.844 4.461 14.188 1 93.38 211 ASP A N 1
ATOM 1585 C CA . ASP A 1 211 ? -15.773 5.367 15.328 1 93.38 211 ASP A CA 1
ATOM 1586 C C . ASP A 1 211 ? -14.547 5.07 16.188 1 93.38 211 ASP A C 1
ATOM 1588 O O . ASP A 1 211 ? -14.633 4.309 17.156 1 93.38 211 ASP A O 1
ATOM 1592 N N . LEU A 1 212 ? -13.445 5.746 15.867 1 90.75 212 LEU A N 1
ATOM 1593 C CA . LEU A 1 212 ? -12.18 5.473 16.531 1 90.75 212 LEU A CA 1
ATOM 1594 C C . LEU A 1 212 ? -12.25 5.859 18.016 1 90.75 212 LEU A C 1
ATOM 1596 O O . LEU A 1 212 ? -11.547 5.281 18.844 1 90.75 212 LEU A O 1
ATOM 1600 N N . GLY A 1 213 ? -13.062 6.863 18.344 1 90.38 213 GLY A N 1
ATOM 1601 C CA . GLY A 1 213 ? -13.266 7.219 19.734 1 90.38 213 GLY A CA 1
ATOM 1602 C C . GLY A 1 213 ? -13.875 6.094 20.547 1 90.38 213 GLY A C 1
ATOM 1603 O O . GLY A 1 213 ? -13.383 5.766 21.641 1 90.38 213 GLY A O 1
ATOM 1604 N N . LYS A 1 214 ? -14.906 5.566 20 1 91.19 214 LYS A N 1
ATOM 1605 C CA . LYS A 1 214 ? -15.578 4.453 20.672 1 91.19 214 LYS A CA 1
ATOM 1606 C C . LYS A 1 214 ? -14.656 3.246 20.797 1 91.19 214 LYS A C 1
ATOM 1608 O O . LYS A 1 214 ? -14.648 2.557 21.812 1 91.19 214 LYS A O 1
ATOM 1613 N N . VAL A 1 215 ? -13.93 3.021 19.797 1 91.69 215 VAL A N 1
ATOM 1614 C CA . VAL A 1 215 ? -13 1.897 19.766 1 91.69 215 VAL A CA 1
ATOM 1615 C C . VAL A 1 215 ? -11.953 2.068 20.859 1 91.69 215 VAL A C 1
ATOM 1617 O O . VAL A 1 215 ? -11.641 1.121 21.594 1 91.69 215 VAL A O 1
ATOM 1620 N N . LYS A 1 216 ? -11.43 3.232 20.938 1 89.12 216 LYS A N 1
ATOM 1621 C CA . LYS A 1 216 ? -10.414 3.535 21.938 1 89.12 216 LYS A CA 1
ATOM 1622 C C . LYS A 1 216 ? -10.969 3.361 23.344 1 89.12 216 LYS A C 1
ATOM 1624 O O . LYS A 1 216 ? -10.305 2.785 24.219 1 89.12 216 LYS A O 1
ATOM 1629 N N . GLU A 1 217 ? -12.086 3.877 23.594 1 89.88 217 GLU A N 1
ATOM 1630 C CA . GLU A 1 217 ? -12.719 3.762 24.906 1 89.88 217 GLU A CA 1
ATOM 1631 C C . GLU A 1 217 ? -12.938 2.301 25.281 1 89.88 217 GLU A C 1
ATOM 1633 O O . GLU A 1 217 ? -12.688 1.905 26.422 1 89.88 217 GLU A O 1
ATOM 1638 N N . GLN A 1 218 ? -13.422 1.61 24.312 1 91.31 218 GLN A N 1
ATOM 1639 C CA . GLN A 1 218 ? -13.641 0.188 24.547 1 91.31 218 GLN A CA 1
ATOM 1640 C C . GLN A 1 218 ? -12.336 -0.532 24.859 1 91.31 218 GLN A C 1
ATOM 1642 O O . GLN A 1 218 ? -12.273 -1.378 25.75 1 91.31 218 GLN A O 1
ATOM 1647 N N . TRP A 1 219 ? -11.375 -0.22 24.031 1 92 219 TRP A N 1
ATOM 1648 C CA . TRP A 1 219 ? -10.062 -0.833 24.219 1 92 219 TRP A CA 1
ATOM 1649 C C . TRP A 1 219 ? -9.516 -0.535 25.609 1 92 219 TRP A C 1
ATOM 1651 O O . TRP A 1 219 ? -9.016 -1.435 26.281 1 92 219 TRP A O 1
ATOM 1661 N N . LEU A 1 220 ? -9.602 0.665 26.094 1 88.94 220 LEU A N 1
ATOM 1662 C CA . LEU A 1 220 ? -9.109 1.067 27.406 1 88.94 220 LEU A CA 1
ATOM 1663 C C . LEU A 1 220 ? -9.859 0.344 28.516 1 88.94 220 LEU A C 1
ATOM 1665 O O . LEU A 1 220 ? -9.273 -0.03 29.531 1 88.94 220 LEU A O 1
ATOM 1669 N N . SER A 1 221 ? -11.078 0.152 28.312 1 89.69 221 SER A N 1
ATOM 1670 C CA . SER A 1 221 ? -11.914 -0.47 29.328 1 89.69 221 SER A CA 1
ATOM 1671 C C . SER A 1 221 ? -11.656 -1.97 29.422 1 89.69 221 SER A C 1
ATOM 1673 O O . SER A 1 221 ? -11.82 -2.572 30.484 1 89.69 221 SER A O 1
ATOM 1675 N N . THR A 1 222 ? -11.211 -2.471 28.312 1 89.5 222 THR A N 1
ATOM 1676 C CA . THR A 1 222 ? -11.094 -3.924 28.281 1 89.5 222 THR A CA 1
ATOM 1677 C C . THR A 1 222 ? -9.648 -4.359 28.531 1 89.5 222 THR A C 1
ATOM 1679 O O . THR A 1 222 ? -9.398 -5.492 28.953 1 89.5 222 THR A O 1
ATOM 1682 N N . THR A 1 223 ? -8.953 -3.314 28.188 1 84.19 223 THR A N 1
ATOM 1683 C CA . THR A 1 223 ? -7.547 -3.66 28.359 1 84.19 223 THR A CA 1
ATOM 1684 C C . THR A 1 223 ? -6.996 -3.055 29.641 1 84.19 223 THR A C 1
ATOM 1686 O O . THR A 1 223 ? -7.555 -2.088 30.172 1 84.19 223 THR A O 1
ATOM 1689 N N . ARG A 1 224 ? -6.277 -3.67 30.641 1 79.69 224 ARG A N 1
ATOM 1690 C CA . ARG A 1 224 ? -5.66 -3.205 31.875 1 79.69 224 ARG A CA 1
ATOM 1691 C C . ARG A 1 224 ? -4.469 -2.295 31.594 1 79.69 224 ARG A C 1
ATOM 1693 O O . ARG A 1 224 ? -3.58 -2.143 32.438 1 79.69 224 ARG A O 1
ATOM 1700 N N . VAL A 1 225 ? -4.52 -1.662 30.234 1 84.19 225 VAL A N 1
ATOM 1701 C CA . VAL A 1 225 ? -3.398 -0.791 29.906 1 84.19 225 VAL A CA 1
ATOM 1702 C C . VAL A 1 225 ? -3.562 0.553 30.609 1 84.19 225 VAL A C 1
ATOM 1704 O O . VAL A 1 225 ? -4.656 1.123 30.625 1 84.19 225 VAL A O 1
ATOM 1707 N N . ASP A 1 226 ? -2.498 1.024 31.203 1 87.75 226 ASP A N 1
ATOM 1708 C CA . ASP A 1 226 ? -2.457 2.354 31.797 1 87.75 226 ASP A CA 1
ATOM 1709 C C . ASP A 1 226 ? -2.205 3.426 30.734 1 87.75 226 ASP A C 1
ATOM 1711 O O . ASP A 1 226 ? -1.121 3.488 30.156 1 87.75 226 ASP A O 1
ATOM 1715 N N . PRO A 1 227 ? -3.186 4.281 30.531 1 87.25 227 PRO A N 1
ATOM 1716 C CA . PRO A 1 227 ? -3.025 5.305 29.5 1 87.25 227 PRO A CA 1
ATOM 1717 C C . PRO A 1 227 ? -1.811 6.199 29.734 1 87.25 227 PRO A C 1
ATOM 1719 O O . PRO A 1 227 ? -1.229 6.723 28.781 1 87.25 227 PRO A O 1
ATOM 1722 N N . ARG A 1 228 ? -1.423 6.32 31.078 1 89.62 228 ARG A N 1
ATOM 1723 C CA . ARG A 1 228 ? -0.268 7.156 31.391 1 89.62 228 ARG A CA 1
ATOM 1724 C C . ARG A 1 228 ? 1.029 6.484 30.953 1 89.62 228 ARG A C 1
ATOM 1726 O O . ARG A 1 228 ? 1.942 7.152 30.453 1 89.62 228 ARG A O 1
ATOM 1733 N N . GLU A 1 229 ? 1.049 5.293 31.016 1 91.12 229 GLU A N 1
ATOM 1734 C CA . GLU A 1 229 ? 2.219 4.527 30.594 1 91.12 229 GLU A CA 1
ATOM 1735 C C . GLU A 1 229 ? 2.359 4.516 29.078 1 91.12 229 GLU A C 1
ATOM 1737 O O . GLU A 1 229 ? 3.467 4.625 28.547 1 91.12 229 GLU A O 1
ATOM 1742 N N . MET A 1 230 ? 1.301 4.359 28.469 1 90.81 230 MET A N 1
ATOM 1743 C CA . MET A 1 230 ? 1.308 4.379 27 1 90.81 230 MET A CA 1
ATOM 1744 C C . MET A 1 230 ? 1.785 5.73 26.484 1 90.81 230 MET A C 1
ATOM 1746 O O . MET A 1 230 ? 2.631 5.793 25.594 1 90.81 230 MET A O 1
ATOM 1750 N N . ALA A 1 231 ? 1.221 6.777 27.062 1 90.44 231 ALA A N 1
ATOM 1751 C CA . ALA A 1 231 ? 1.597 8.125 26.656 1 90.44 231 ALA A CA 1
ATOM 1752 C C . ALA A 1 231 ? 3.09 8.367 26.844 1 90.44 231 ALA A C 1
ATOM 1754 O O . ALA A 1 231 ? 3.744 8.977 26 1 90.44 231 ALA A O 1
ATOM 1755 N N . THR A 1 232 ? 3.609 7.887 27.938 1 94.19 232 THR A N 1
ATOM 1756 C CA . THR A 1 232 ? 5.027 8.039 28.234 1 94.19 232 THR A CA 1
ATOM 1757 C C . THR A 1 232 ? 5.883 7.277 27.219 1 94.19 232 THR A C 1
ATOM 1759 O O . THR A 1 232 ? 6.887 7.805 26.734 1 94.19 232 THR A O 1
ATOM 1762 N N . LEU A 1 233 ? 5.469 6.102 26.953 1 94.56 233 LEU A N 1
ATOM 1763 C CA . LEU A 1 233 ? 6.227 5.285 26.016 1 94.56 233 LEU A CA 1
ATOM 1764 C C . LEU A 1 233 ? 6.191 5.895 24.625 1 94.56 233 LEU A C 1
ATOM 1766 O O . LEU A 1 233 ? 7.211 5.934 23.922 1 94.56 233 LEU A O 1
ATOM 1770 N N . VAL A 1 234 ? 5.039 6.336 24.203 1 94.44 234 VAL A N 1
ATOM 1771 C CA . VAL A 1 234 ? 4.887 6.953 22.891 1 94.44 234 VAL A CA 1
ATOM 1772 C C . VAL A 1 234 ? 5.758 8.203 22.797 1 94.44 234 VAL A C 1
ATOM 1774 O O . VAL A 1 234 ? 6.441 8.414 21.781 1 94.44 234 VAL A O 1
ATOM 1777 N N . THR A 1 235 ? 5.762 8.992 23.812 1 95.62 235 THR A N 1
ATOM 1778 C CA . THR A 1 235 ? 6.551 10.219 23.844 1 95.62 235 THR A CA 1
ATOM 1779 C C . THR A 1 235 ? 8.047 9.898 23.797 1 95.62 235 THR A C 1
ATOM 1781 O O . THR A 1 235 ? 8.797 10.523 23.047 1 95.62 235 THR A O 1
ATOM 1784 N N . ARG A 1 236 ? 8.453 8.977 24.609 1 96.88 236 ARG A N 1
ATOM 1785 C CA . ARG A 1 236 ? 9.852 8.578 24.625 1 96.88 236 ARG A CA 1
ATOM 1786 C C . ARG A 1 236 ? 10.297 8.07 23.25 1 96.88 236 ARG A C 1
ATOM 1788 O O . ARG A 1 236 ? 11.375 8.438 22.781 1 96.88 236 ARG A O 1
ATOM 1795 N N . THR A 1 237 ? 9.492 7.238 22.672 1 96.38 237 THR A N 1
ATOM 1796 C CA . THR A 1 237 ? 9.805 6.688 21.359 1 96.38 237 THR A CA 1
ATOM 1797 C C . THR A 1 237 ? 9.867 7.797 20.312 1 96.38 237 THR A C 1
ATOM 1799 O O . THR A 1 237 ? 10.727 7.777 19.422 1 96.38 237 THR A O 1
ATOM 1802 N N . MET A 1 238 ? 8.938 8.727 20.406 1 96.88 238 MET A N 1
ATOM 1803 C CA . MET A 1 238 ? 8.945 9.859 19.484 1 96.88 238 MET A CA 1
ATOM 1804 C C . MET A 1 238 ? 10.25 10.641 19.578 1 96.88 238 MET A C 1
ATOM 1806 O O . MET A 1 238 ? 10.867 10.969 18.562 1 96.88 238 MET A O 1
ATOM 1810 N N . LEU A 1 239 ? 10.68 10.93 20.781 1 97.94 239 LEU A N 1
ATOM 1811 C CA . LEU A 1 239 ? 11.922 11.672 21 1 97.94 239 LEU A CA 1
ATOM 1812 C C . LEU A 1 239 ? 13.117 10.898 20.453 1 97.94 239 LEU A C 1
ATOM 1814 O O . LEU A 1 239 ? 14.047 11.492 19.906 1 97.94 239 LEU A O 1
ATOM 1818 N N . GLU A 1 240 ? 13.07 9.609 20.578 1 97.75 240 GLU A N 1
ATOM 1819 C CA . GLU A 1 240 ? 14.141 8.766 20.047 1 97.75 240 GLU A CA 1
ATOM 1820 C C . GLU A 1 240 ? 14.195 8.82 18.531 1 97.75 240 GLU A C 1
ATOM 1822 O O . GLU A 1 240 ? 15.281 8.883 17.938 1 97.75 240 GLU A O 1
ATOM 1827 N N . VAL A 1 241 ? 13.062 8.781 17.875 1 97.44 241 VAL A N 1
ATOM 1828 C CA . VAL A 1 241 ? 13 8.836 16.422 1 97.44 241 VAL A CA 1
ATOM 1829 C C . VAL A 1 241 ? 13.477 10.203 15.93 1 97.44 241 VAL A C 1
ATOM 1831 O O . VAL A 1 241 ? 14.195 10.297 14.938 1 97.44 241 VAL A O 1
ATOM 1834 N N . VAL A 1 242 ? 13.039 11.234 16.609 1 98.44 242 VAL A N 1
ATOM 1835 C CA . VAL A 1 242 ? 13.461 12.586 16.266 1 98.44 242 VAL A CA 1
ATOM 1836 C C . VAL A 1 242 ? 14.977 12.711 16.422 1 98.44 242 VAL A C 1
ATOM 1838 O O . VAL A 1 242 ? 15.656 13.219 15.523 1 98.44 242 VAL A O 1
ATOM 1841 N N . ASP A 1 243 ? 15.516 12.219 17.516 1 98.5 243 ASP A N 1
ATOM 1842 C CA . ASP A 1 243 ? 16.953 12.273 17.781 1 98.5 243 ASP A CA 1
ATOM 1843 C C . ASP A 1 243 ? 17.734 11.523 16.703 1 98.5 243 ASP A C 1
ATOM 1845 O O . ASP A 1 243 ? 18.734 12.031 16.188 1 98.5 243 ASP A O 1
ATOM 1849 N N . LYS A 1 244 ? 17.297 10.352 16.391 1 98.12 244 LYS A N 1
ATOM 1850 C CA . LYS A 1 244 ? 17.938 9.562 15.352 1 98.12 244 LYS A CA 1
ATOM 1851 C C . LYS A 1 244 ? 17.938 10.297 14.016 1 98.12 244 LYS A C 1
ATOM 1853 O O . LYS A 1 244 ? 18.953 10.352 13.328 1 98.12 244 LYS A O 1
ATOM 1858 N N . THR A 1 245 ? 16.797 10.867 13.672 1 98.62 245 THR A N 1
ATOM 1859 C CA . THR A 1 245 ? 16.641 11.57 12.406 1 98.62 245 THR A CA 1
ATOM 1860 C C . THR A 1 245 ? 17.562 12.781 12.344 1 98.62 245 THR A C 1
ATOM 1862 O O . THR A 1 245 ? 18.234 13.016 11.328 1 98.62 245 THR A O 1
ATOM 1865 N N . LEU A 1 246 ? 17.641 13.516 13.398 1 98.69 246 LEU A N 1
ATOM 1866 C CA . LEU A 1 246 ? 18.5 14.695 13.461 1 98.69 246 LEU A CA 1
ATOM 1867 C C . LEU A 1 246 ? 19.969 14.297 13.367 1 98.69 246 LEU A C 1
ATOM 1869 O O . LEU A 1 246 ? 20.734 14.93 12.648 1 98.69 246 LEU A O 1
ATOM 1873 N N . ARG A 1 247 ? 20.344 13.234 14.055 1 98.56 247 ARG A N 1
ATOM 1874 C CA . ARG A 1 247 ? 21.719 12.758 14 1 98.56 247 ARG A CA 1
ATOM 1875 C C . ARG A 1 247 ? 22.109 12.359 12.578 1 98.56 247 ARG A C 1
ATOM 1877 O O . ARG A 1 247 ? 23.172 12.727 12.086 1 98.56 247 ARG A O 1
ATOM 1884 N N . GLU A 1 248 ? 21.234 11.656 11.953 1 97.94 248 GLU A N 1
ATOM 1885 C CA . GLU A 1 248 ? 21.484 11.203 10.594 1 97.94 248 GLU A CA 1
ATOM 1886 C C . GLU A 1 248 ? 21.531 12.375 9.617 1 97.94 248 GLU A C 1
ATOM 1888 O O . GLU A 1 248 ? 22.234 12.312 8.602 1 97.94 248 GLU A O 1
ATOM 1893 N N . ALA A 1 249 ? 20.812 13.414 9.922 1 98.38 249 ALA A N 1
ATOM 1894 C CA . ALA A 1 249 ? 20.781 14.609 9.086 1 98.38 249 ALA A CA 1
ATOM 1895 C C . ALA A 1 249 ? 21.906 15.57 9.453 1 98.38 249 ALA A C 1
ATOM 1897 O O . ALA A 1 249 ? 22.094 16.609 8.805 1 98.38 249 ALA A O 1
ATOM 1898 N N . ASN A 1 250 ? 22.656 15.25 10.508 1 98.12 250 ASN A N 1
ATOM 1899 C CA . ASN A 1 250 ? 23.688 16.125 11.055 1 98.12 250 ASN A CA 1
ATOM 1900 C C . ASN A 1 250 ? 23.125 17.5 11.422 1 98.12 250 ASN A C 1
ATOM 1902 O O . ASN A 1 250 ? 23.656 18.516 10.992 1 98.12 250 ASN A O 1
ATOM 1906 N N . LEU A 1 251 ? 21.984 17.469 12.102 1 98.31 251 LEU A N 1
ATOM 1907 C CA . LEU A 1 251 ? 21.312 18.672 12.562 1 98.31 251 LEU A CA 1
ATOM 1908 C C . LEU A 1 251 ? 21.062 18.609 14.07 1 98.31 251 LEU A C 1
ATOM 1910 O O . LEU A 1 251 ? 20.984 17.516 14.641 1 98.31 251 LEU A O 1
ATOM 1914 N N . ASP A 1 252 ? 20.969 19.781 14.633 1 97.69 252 ASP A N 1
ATOM 1915 C CA . ASP A 1 252 ? 20.453 19.953 15.992 1 97.69 252 ASP A CA 1
ATOM 1916 C C . ASP A 1 252 ? 19.047 20.516 15.984 1 97.69 252 ASP A C 1
ATOM 1918 O O . ASP A 1 252 ? 18.656 21.234 15.055 1 97.69 252 ASP A O 1
ATOM 1922 N N . MET A 1 253 ? 18.359 20.219 17.094 1 97.38 253 MET A N 1
ATOM 1923 C CA . MET A 1 253 ? 17 20.734 17.203 1 97.38 253 MET A CA 1
ATOM 1924 C C . MET A 1 253 ? 16.984 22.266 17.094 1 97.38 253 MET A C 1
ATOM 1926 O O . MET A 1 253 ? 16.031 22.844 16.547 1 97.38 253 MET A O 1
ATOM 1930 N N . SER A 1 254 ? 18.016 22.906 17.547 1 97.12 254 SER A N 1
ATOM 1931 C CA . SER A 1 254 ? 18.109 24.359 17.531 1 97.12 254 SER A CA 1
ATOM 1932 C C . SER A 1 254 ? 18.172 24.891 16.094 1 97.12 254 SER A C 1
ATOM 1934 O O . SER A 1 254 ? 17.922 26.062 15.852 1 97.12 254 SER A O 1
ATOM 1936 N N . GLU A 1 255 ? 18.516 24.047 15.125 1 97.94 255 GLU A N 1
ATOM 1937 C CA . GLU A 1 255 ? 18.656 24.438 13.727 1 97.94 255 GLU A CA 1
ATOM 1938 C C . GLU A 1 255 ? 17.359 24.219 12.961 1 97.94 255 GLU A C 1
ATOM 1940 O O . GLU A 1 255 ? 17.25 24.594 11.789 1 97.94 255 GLU A O 1
ATOM 1945 N N . ILE A 1 256 ? 16.391 23.641 13.633 1 98.44 256 ILE A N 1
ATOM 1946 C CA . ILE A 1 256 ? 15.094 23.406 12.992 1 98.44 256 ILE A CA 1
ATOM 1947 C C . ILE A 1 256 ? 14.258 24.688 13.047 1 98.44 256 ILE A C 1
ATOM 1949 O O . ILE A 1 256 ? 13.992 25.219 14.125 1 98.44 256 ILE A O 1
ATOM 1953 N N . THR A 1 257 ? 13.797 25.109 11.906 1 98.5 257 THR A N 1
ATOM 1954 C CA . THR A 1 257 ? 13.047 26.344 11.781 1 98.5 257 THR A CA 1
ATOM 1955 C C . THR A 1 257 ? 11.578 26.125 12.117 1 98.5 257 THR A C 1
ATOM 1957 O O . THR A 1 257 ? 10.953 26.953 12.789 1 98.5 257 THR A O 1
ATOM 1960 N N . ARG A 1 258 ? 11.016 25.141 11.602 1 98.56 258 ARG A N 1
ATOM 1961 C CA . ARG A 1 258 ? 9.617 24.781 11.781 1 98.56 258 ARG A CA 1
ATOM 1962 C C . ARG A 1 258 ? 9.445 23.266 11.883 1 98.56 258 ARG A C 1
ATOM 1964 O O . ARG A 1 258 ? 10.305 22.5 11.422 1 98.56 258 ARG A O 1
ATOM 1971 N N . ILE A 1 259 ? 8.391 22.875 12.5 1 98.75 259 ILE A N 1
ATOM 1972 C CA . ILE A 1 259 ? 7.996 21.469 12.547 1 98.75 259 ILE A CA 1
ATOM 1973 C C . ILE A 1 259 ? 6.582 21.328 12 1 98.75 259 ILE A C 1
ATOM 1975 O O . ILE A 1 259 ? 5.633 21.906 12.531 1 98.75 259 ILE A O 1
ATOM 1979 N N . ALA A 1 260 ? 6.48 20.625 10.883 1 98.81 260 ALA A N 1
ATOM 1980 C CA . ALA A 1 260 ? 5.176 20.219 10.359 1 98.81 260 ALA A CA 1
ATOM 1981 C C . ALA A 1 260 ? 4.637 19 11.094 1 98.81 260 ALA A C 1
ATOM 1983 O O . ALA A 1 260 ? 5.199 17.906 11 1 98.81 260 ALA A O 1
ATOM 1984 N N . PHE A 1 261 ? 3.58 19.156 11.852 1 98.06 261 PHE A N 1
ATOM 1985 C CA . PHE A 1 261 ? 2.996 18.109 12.672 1 98.06 261 PHE A CA 1
ATOM 1986 C C . PHE A 1 261 ? 1.563 17.812 12.242 1 98.06 261 PHE A C 1
ATOM 1988 O O . PHE A 1 261 ? 1.02 18.5 11.375 1 98.06 261 PHE A O 1
ATOM 1995 N N . VAL A 1 262 ? 0.971 16.797 12.766 1 97 262 VAL A N 1
ATOM 1996 C CA . VAL A 1 262 ? -0.392 16.359 12.477 1 97 262 VAL A CA 1
ATOM 1997 C C . VAL A 1 262 ? -1.383 17.438 12.906 1 97 262 VAL A C 1
ATOM 1999 O O . VAL A 1 262 ? -1.219 18.062 13.969 1 97 262 VAL A O 1
ATOM 2002 N N . ASN A 1 263 ? -2.408 17.578 12.117 1 98.19 263 ASN A N 1
ATOM 2003 C CA . ASN A 1 263 ? -3.455 18.547 12.453 1 98.19 263 ASN A CA 1
ATOM 2004 C C . ASN A 1 263 ? -4.402 17.984 13.508 1 98.19 263 ASN A C 1
ATOM 2006 O O . ASN A 1 263 ? -5.316 17.219 13.188 1 98.19 263 ASN A O 1
ATOM 2010 N N . TRP A 1 264 ? -4.203 18.312 14.734 1 97.62 264 TRP A N 1
ATOM 2011 C CA . TRP A 1 264 ? -5.051 17.953 15.867 1 97.62 264 TRP A CA 1
ATOM 2012 C C . TRP A 1 264 ? -5.488 19.188 16.641 1 97.62 264 TRP A C 1
ATOM 2014 O O . TRP A 1 264 ? -5.152 20.312 16.266 1 97.62 264 TRP A O 1
ATOM 2024 N N . SER A 1 265 ? -6.316 18.969 17.688 1 98.06 265 SER A N 1
ATOM 2025 C CA . SER A 1 265 ? -6.691 20.062 18.578 1 98.06 265 SER A CA 1
ATOM 2026 C C . SER A 1 265 ? -5.457 20.719 19.188 1 98.06 265 SER A C 1
ATOM 2028 O O . SER A 1 265 ? -4.383 20.125 19.234 1 98.06 265 SER A O 1
ATOM 2030 N N . GLU A 1 266 ? -5.652 21.953 19.578 1 97.88 266 GLU A N 1
ATOM 2031 C CA . GLU A 1 266 ? -4.551 22.672 20.203 1 97.88 266 GLU A CA 1
ATOM 2032 C C . GLU A 1 266 ? -3.979 21.875 21.391 1 97.88 266 GLU A C 1
ATOM 2034 O O . GLU A 1 266 ? -2.76 21.75 21.516 1 97.88 266 GLU A O 1
ATOM 2039 N N . GLU A 1 267 ? -4.855 21.406 22.188 1 96.94 267 GLU A N 1
ATOM 2040 C CA . GLU A 1 267 ? -4.477 20.641 23.375 1 96.94 267 GLU A CA 1
ATOM 2041 C C . GLU A 1 267 ? -3.611 19.438 23 1 96.94 267 GLU A C 1
ATOM 2043 O O . GLU A 1 267 ? -2.574 19.188 23.625 1 96.94 267 GLU A O 1
ATOM 2048 N N . ARG A 1 268 ? -3.988 18.75 22.031 1 95.94 268 ARG A N 1
ATOM 2049 C CA . ARG A 1 268 ? -3.291 17.531 21.641 1 95.94 268 ARG A CA 1
ATOM 2050 C C . ARG A 1 268 ? -1.934 17.844 21.016 1 95.94 268 ARG A C 1
ATOM 2052 O O . ARG A 1 268 ? -0.949 17.156 21.281 1 95.94 268 ARG A O 1
ATOM 2059 N N . VAL A 1 269 ? -1.884 18.812 20.141 1 97.69 269 VAL A N 1
ATOM 2060 C CA . VAL A 1 269 ? -0.612 19.203 19.547 1 97.69 269 VAL A CA 1
ATOM 2061 C C . VAL A 1 269 ? 0.353 19.672 20.625 1 97.69 269 VAL A C 1
ATOM 2063 O O . VAL A 1 269 ? 1.538 19.328 20.609 1 97.69 269 VAL A O 1
ATOM 2066 N N . ARG A 1 270 ? -0.15 20.438 21.547 1 97.38 270 ARG A N 1
ATOM 2067 C CA . ARG A 1 270 ? 0.675 20.906 22.656 1 97.38 270 ARG A CA 1
ATOM 2068 C C . ARG A 1 270 ? 1.22 19.734 23.469 1 97.38 270 ARG A C 1
ATOM 2070 O O . ARG A 1 270 ? 2.426 19.656 23.703 1 97.38 270 ARG A O 1
ATOM 2077 N N . GLU A 1 271 ? 0.351 18.844 23.797 1 95.06 271 GLU A N 1
ATOM 2078 C CA . GLU A 1 271 ? 0.685 17.734 24.688 1 95.06 271 GLU A CA 1
ATOM 2079 C C . GLU A 1 271 ? 1.603 16.719 23.984 1 95.06 271 GLU A C 1
ATOM 2081 O O . GLU A 1 271 ? 2.477 16.125 24.625 1 95.06 271 GLU A O 1
ATOM 2086 N N . ARG A 1 272 ? 1.38 16.531 22.703 1 94.94 272 ARG A N 1
ATOM 2087 C CA . ARG A 1 272 ? 2.027 15.422 22.016 1 94.94 272 ARG A CA 1
ATOM 2088 C C . ARG A 1 272 ? 3.285 15.883 21.281 1 94.94 272 ARG A C 1
ATOM 2090 O O . ARG A 1 272 ? 4.129 15.062 20.922 1 94.94 272 ARG A O 1
ATOM 2097 N N . ALA A 1 273 ? 3.434 17.156 21.078 1 96.69 273 ALA A N 1
ATOM 2098 C CA . ALA A 1 273 ? 4.578 17.609 20.297 1 96.69 273 ALA A CA 1
ATOM 2099 C C . ALA A 1 273 ? 5.27 18.797 20.969 1 96.69 273 ALA A C 1
ATOM 2101 O O . ALA A 1 273 ? 6.434 18.703 21.359 1 96.69 273 ALA A O 1
ATOM 2102 N N . ALA A 1 274 ? 4.574 19.875 21.25 1 97.62 274 ALA A N 1
ATOM 2103 C CA . ALA A 1 274 ? 5.199 21.109 21.719 1 97.62 274 ALA A CA 1
ATOM 2104 C C . ALA A 1 274 ? 5.895 20.891 23.062 1 97.62 274 ALA A C 1
ATOM 2106 O O . ALA A 1 274 ? 7.082 21.188 23.203 1 97.62 274 ALA A O 1
ATOM 2107 N N . VAL A 1 275 ? 5.23 20.328 23.984 1 97.75 275 VAL A N 1
ATOM 2108 C CA . VAL A 1 275 ? 5.746 20.156 25.344 1 97.75 275 VAL A CA 1
ATOM 2109 C C . VAL A 1 275 ? 6.891 19.156 25.328 1 97.75 275 VAL A C 1
ATOM 2111 O O . VAL A 1 275 ? 7.992 19.453 25.797 1 97.75 275 VAL A O 1
ATOM 2114 N N . PRO A 1 276 ? 6.664 18 24.781 1 96.69 276 PRO A N 1
ATOM 2115 C CA . PRO A 1 276 ? 7.766 17.031 24.797 1 96.69 276 PRO A CA 1
ATOM 2116 C C . PRO A 1 276 ? 9.016 17.547 24.094 1 96.69 276 PRO A C 1
ATOM 2118 O O . PRO A 1 276 ? 10.133 17.219 24.484 1 96.69 276 PRO A O 1
ATOM 2121 N N . LEU A 1 277 ? 8.852 18.312 23.031 1 97.31 277 LEU A N 1
ATOM 2122 C CA . LEU A 1 277 ? 9.992 18.797 22.266 1 97.31 277 LEU A CA 1
ATOM 2123 C C . LEU A 1 277 ? 10.57 20.078 22.875 1 97.31 277 LEU A C 1
ATOM 2125 O O . LEU A 1 277 ? 11.633 20.547 22.453 1 97.31 277 LEU A O 1
ATOM 2129 N N . GLY A 1 278 ? 9.898 20.625 23.797 1 96.88 278 GLY A N 1
ATOM 2130 C CA . GLY A 1 278 ? 10.328 21.844 24.438 1 96.88 278 GLY A CA 1
ATOM 2131 C C . GLY A 1 278 ? 10.266 23.062 23.531 1 96.88 278 GLY A C 1
ATOM 2132 O O . GLY A 1 278 ? 11.164 23.891 23.531 1 96.88 278 GLY A O 1
ATOM 2133 N N . LEU A 1 279 ? 9.281 23.156 22.703 1 97.25 279 LEU A N 1
ATOM 2134 C CA . LEU A 1 279 ? 9.141 24.219 21.719 1 97.25 279 LEU A CA 1
ATOM 2135 C C . LEU A 1 279 ? 7.816 24.953 21.906 1 97.25 279 LEU A C 1
ATOM 2137 O O . LEU A 1 279 ? 6.836 24.359 22.359 1 97.25 279 LEU A O 1
ATOM 2141 N N . PRO A 1 280 ? 7.836 26.25 21.609 1 97.62 280 PRO A N 1
ATOM 2142 C CA . PRO A 1 280 ? 6.543 26.953 21.578 1 97.62 280 PRO A CA 1
ATOM 2143 C C . PRO A 1 280 ? 5.648 26.484 20.438 1 97.62 280 PRO A C 1
ATOM 2145 O O . PRO A 1 280 ? 6.145 26 19.422 1 97.62 280 PRO A O 1
ATOM 2148 N N . MET A 1 281 ? 4.371 26.656 20.594 1 97.56 281 MET A N 1
ATOM 2149 C CA . MET A 1 281 ? 3.389 26.266 19.578 1 97.56 281 MET A CA 1
ATOM 2150 C C . MET A 1 281 ? 3.664 26.984 18.25 1 97.56 281 MET A C 1
ATOM 2152 O O . MET A 1 281 ? 3.385 26.438 17.188 1 97.56 281 MET A O 1
ATOM 2156 N N . SER A 1 282 ? 4.293 28.172 18.328 1 97 282 SER A N 1
ATOM 2157 C CA . SER A 1 282 ? 4.531 28.984 17.141 1 97 282 SER A CA 1
ATOM 2158 C C . SER A 1 282 ? 5.535 28.312 16.203 1 97 282 SER A C 1
ATOM 2160 O O . SER A 1 282 ? 5.641 28.688 15.039 1 97 282 SER A O 1
ATOM 2162 N N . ARG A 1 283 ? 6.281 27.328 16.688 1 97.69 283 ARG A N 1
ATOM 2163 C CA . ARG A 1 283 ? 7.242 26.609 15.875 1 97.69 283 ARG A CA 1
ATOM 2164 C C . ARG A 1 283 ? 6.559 25.484 15.102 1 97.69 283 ARG A C 1
ATOM 2166 O O . ARG A 1 283 ? 7.125 24.938 14.148 1 97.69 283 ARG A O 1
ATOM 2173 N N . LEU A 1 284 ? 5.363 25.125 15.539 1 98.38 284 LEU A N 1
ATOM 2174 C CA . LEU A 1 284 ? 4.594 24.078 14.883 1 98.38 284 LEU A CA 1
ATOM 2175 C C . LEU A 1 284 ? 3.59 24.672 13.898 1 98.38 284 LEU A C 1
ATOM 2177 O O . LEU A 1 284 ? 3.369 25.891 13.891 1 98.38 284 LEU A O 1
ATOM 2181 N N . THR A 1 285 ? 2.994 23.844 13.133 1 98.62 285 THR A N 1
ATOM 2182 C CA . THR A 1 285 ? 2.135 24.312 12.047 1 98.62 285 THR A CA 1
ATOM 2183 C C . THR A 1 285 ? 0.669 24.297 12.477 1 98.62 285 THR A C 1
ATOM 2185 O O . THR A 1 285 ? -0.224 24.125 11.641 1 98.62 285 THR A O 1
ATOM 2188 N N . TRP A 1 286 ? 0.411 24.406 13.742 1 98.56 286 TRP A N 1
ATOM 2189 C CA . TRP A 1 286 ? -0.939 24.266 14.281 1 98.56 286 TRP A CA 1
ATOM 2190 C C . TRP A 1 286 ? -1.852 25.359 13.75 1 98.56 286 TRP A C 1
ATOM 2192 O O . TRP A 1 286 ? -3.021 25.125 13.445 1 98.56 286 TRP A O 1
ATOM 2202 N N . GLU A 1 287 ? -1.334 26.594 13.594 1 98.5 287 GLU A N 1
ATOM 2203 C CA . GLU A 1 287 ? -2.154 27.719 13.148 1 98.5 287 GLU A CA 1
ATOM 2204 C C . GLU A 1 287 ? -2.715 27.469 11.75 1 98.5 287 GLU A C 1
ATOM 2206 O O . GLU A 1 287 ? -3.863 27.812 11.461 1 98.5 287 GLU A O 1
ATOM 2211 N N . TYR A 1 288 ? -1.938 26.938 10.914 1 98.75 288 TYR A N 1
ATOM 2212 C CA . TYR A 1 288 ? -2.396 26.562 9.586 1 98.75 288 TYR A CA 1
ATOM 2213 C C . TYR A 1 288 ? -3.324 25.359 9.656 1 98.75 288 TYR A C 1
ATOM 2215 O O . TYR A 1 288 ? -4.402 25.359 9.055 1 98.75 288 TYR A O 1
ATOM 2223 N N . GLY A 1 289 ? -2.943 24.312 10.438 1 98.75 289 GLY A N 1
ATOM 2224 C CA . GLY A 1 289 ? -3.684 23.078 10.547 1 98.75 289 GLY A CA 1
ATOM 2225 C C . GLY A 1 289 ? -5.098 23.266 11.055 1 98.75 289 GLY A C 1
ATOM 2226 O O . GLY A 1 289 ? -6.02 22.578 10.617 1 98.75 289 GLY A O 1
ATOM 2227 N N . ARG A 1 290 ? -5.262 24.188 11.992 1 98.69 290 ARG A N 1
ATOM 2228 C CA . ARG A 1 290 ? -6.574 24.375 12.602 1 98.69 290 ARG A CA 1
ATOM 2229 C C . ARG A 1 290 ? -7.57 24.953 11.602 1 98.69 290 ARG A C 1
ATOM 2231 O O . ARG A 1 290 ? -8.773 25.016 11.883 1 98.69 290 ARG A O 1
ATOM 2238 N N . THR A 1 291 ? -7.105 25.375 10.375 1 98.81 291 THR A N 1
ATOM 2239 C CA . THR A 1 291 ? -7.992 25.969 9.383 1 98.81 291 THR A CA 1
ATOM 2240 C C . THR A 1 291 ? -8.406 24.938 8.336 1 98.81 291 THR A C 1
ATOM 2242 O O . THR A 1 291 ? -9.336 25.156 7.566 1 98.81 291 THR A O 1
ATOM 2245 N N . ILE A 1 292 ? -7.746 23.781 8.281 1 98.94 292 ILE A N 1
ATOM 2246 C CA . ILE A 1 292 ? -8.062 22.859 7.195 1 98.94 292 ILE A CA 1
ATOM 2247 C C . ILE A 1 292 ? -8.508 21.516 7.77 1 98.94 292 ILE A C 1
ATOM 2249 O O . ILE A 1 292 ? -9.086 20.688 7.062 1 98.94 292 ILE A O 1
ATOM 2253 N N . GLY A 1 293 ? -8.289 21.281 9.07 1 98.69 293 GLY A N 1
ATOM 2254 C CA . GLY A 1 293 ? -8.617 20 9.68 1 98.69 293 GLY A CA 1
ATOM 2255 C C . GLY A 1 293 ? -7.578 18.922 9.406 1 98.69 293 GLY A C 1
ATOM 2256 O O . GLY A 1 293 ? -6.547 19.203 8.781 1 98.69 293 GLY A O 1
ATOM 2257 N N . HIS A 1 294 ? -7.785 17.75 9.969 1 98.31 294 HIS A N 1
ATOM 2258 C CA . HIS A 1 294 ? -6.914 16.594 9.758 1 98.31 294 HIS A CA 1
ATOM 2259 C C . HIS A 1 294 ? -7.207 15.93 8.414 1 98.31 294 HIS A C 1
ATOM 2261 O O . HIS A 1 294 ? -8.289 15.375 8.219 1 98.31 294 HIS A O 1
ATOM 2267 N N . ILE A 1 295 ? -6.293 15.945 7.52 1 98.62 295 ILE A N 1
ATOM 2268 C CA . ILE A 1 295 ? -6.531 15.477 6.16 1 98.62 295 ILE A CA 1
ATOM 2269 C C . ILE A 1 295 ? -5.762 14.172 5.922 1 98.62 295 ILE A C 1
ATOM 2271 O O . ILE A 1 295 ? -5.016 14.055 4.949 1 98.62 295 ILE A O 1
ATOM 2275 N N . GLY A 1 296 ? -5.973 13.211 6.785 1 97.06 296 GLY A N 1
ATOM 2276 C CA . GLY A 1 296 ? -5.379 11.891 6.629 1 97.06 296 GLY A CA 1
ATOM 2277 C C . GLY A 1 296 ? -3.861 11.93 6.59 1 97.06 296 GLY A C 1
ATOM 2278 O O . GLY A 1 296 ? -3.221 12.391 7.535 1 97.06 296 GLY A O 1
ATOM 2279 N N . ALA A 1 297 ? -3.33 11.5 5.48 1 98 297 ALA A N 1
ATOM 2280 C CA . ALA A 1 297 ? -1.877 11.391 5.363 1 98 297 ALA A CA 1
ATOM 2281 C C . ALA A 1 297 ? -1.281 12.664 4.77 1 98 297 ALA A C 1
ATOM 2283 O O . ALA A 1 297 ? -0.062 12.773 4.617 1 98 297 ALA A O 1
ATOM 2284 N N . SER A 1 298 ? -2.062 13.703 4.527 1 98.75 298 SER A N 1
ATOM 2285 C CA . SER A 1 298 ? -1.611 14.836 3.725 1 98.75 298 SER A CA 1
ATOM 2286 C C . SER A 1 298 ? -1.108 15.977 4.609 1 98.75 298 SER A C 1
ATOM 2288 O O . SER A 1 298 ? -0.498 16.922 4.117 1 98.75 298 SER A O 1
ATOM 2290 N N . ASP A 1 299 ? -1.259 15.93 5.895 1 98.75 299 ASP A N 1
ATOM 2291 C CA . ASP A 1 299 ? -1.106 17.078 6.793 1 98.75 299 ASP A CA 1
ATOM 2292 C C . ASP A 1 299 ? 0.272 17.703 6.641 1 98.75 299 ASP A C 1
ATOM 2294 O O . ASP A 1 299 ? 0.383 18.922 6.406 1 98.75 299 ASP A O 1
ATOM 2298 N N . GLN A 1 300 ? 1.297 16.906 6.773 1 98.75 300 GLN A N 1
ATOM 2299 C CA . GLN A 1 300 ? 2.646 17.453 6.879 1 98.75 300 GLN A CA 1
ATOM 2300 C C . GLN A 1 300 ? 3.109 18.031 5.543 1 98.75 300 GLN A C 1
ATOM 2302 O O . GLN A 1 300 ? 3.76 19.078 5.504 1 98.75 300 GLN A O 1
ATOM 2307 N N . VAL A 1 301 ? 2.752 17.359 4.445 1 98.88 301 VAL A N 1
ATOM 2308 C CA . VAL A 1 301 ? 3.174 17.859 3.137 1 98.88 301 VAL A CA 1
ATOM 2309 C C . VAL A 1 301 ? 2.4 19.125 2.787 1 98.88 301 VAL A C 1
ATOM 2311 O O . VAL A 1 301 ? 2.949 20.047 2.184 1 98.88 301 VAL A O 1
ATOM 2314 N N . LEU A 1 302 ? 1.111 19.156 3.141 1 98.94 302 LEU A N 1
ATOM 2315 C CA . LEU A 1 302 ? 0.347 20.391 2.957 1 98.94 302 LEU A CA 1
ATOM 2316 C C . LEU A 1 302 ? 0.953 21.531 3.766 1 98.94 302 LEU A C 1
ATOM 2318 O O . LEU A 1 302 ? 1.009 22.672 3.293 1 98.94 302 LEU A O 1
ATOM 2322 N N . SER A 1 303 ? 1.368 21.234 4.992 1 98.88 303 SER A N 1
ATOM 2323 C CA . SER A 1 303 ? 2.039 22.234 5.812 1 98.88 303 SER A CA 1
ATOM 2324 C C . SER A 1 303 ? 3.324 22.719 5.148 1 98.88 303 SER A C 1
ATOM 2326 O O . SER A 1 303 ? 3.617 23.922 5.156 1 98.88 303 SER A O 1
ATOM 2328 N N . LEU A 1 304 ? 4.105 21.766 4.637 1 98.88 304 LEU A N 1
ATOM 2329 C CA . LEU A 1 304 ? 5.316 22.141 3.912 1 98.88 304 LEU A CA 1
ATOM 2330 C C . LEU A 1 304 ? 4.996 23.094 2.764 1 98.88 304 LEU A C 1
ATOM 2332 O O . LEU A 1 304 ? 5.641 24.125 2.617 1 98.88 304 LEU A O 1
ATOM 2336 N N . ASP A 1 305 ? 4.031 22.734 1.939 1 98.88 305 ASP A N 1
ATOM 2337 C CA . ASP A 1 305 ? 3.617 23.578 0.824 1 98.88 305 ASP A CA 1
ATOM 2338 C C . ASP A 1 305 ? 3.207 24.969 1.311 1 98.88 305 ASP A C 1
ATOM 2340 O O . ASP A 1 305 ? 3.627 25.984 0.745 1 98.88 305 ASP A O 1
ATOM 2344 N N . HIS A 1 306 ? 2.396 25.016 2.342 1 98.81 306 HIS A N 1
ATOM 2345 C CA . HIS A 1 306 ? 1.905 26.266 2.9 1 98.81 306 HIS A CA 1
ATOM 2346 C C . HIS A 1 306 ? 3.057 27.156 3.373 1 98.81 306 HIS A C 1
ATOM 2348 O O . HIS A 1 306 ? 3.076 28.359 3.098 1 98.81 306 HIS A O 1
ATOM 2354 N N . LEU A 1 307 ? 3.977 26.547 4.121 1 98.69 307 LEU A N 1
ATOM 2355 C CA . LEU A 1 307 ? 5.098 27.297 4.672 1 98.69 307 LEU A CA 1
ATOM 2356 C C . LEU A 1 307 ? 5.949 27.891 3.561 1 98.69 307 LEU A C 1
ATOM 2358 O O . LEU A 1 307 ? 6.492 29 3.715 1 98.69 307 LEU A O 1
ATOM 2362 N N . LEU A 1 308 ? 6.086 27.188 2.445 1 98.56 308 LEU A N 1
ATOM 2363 C CA . LEU A 1 308 ? 6.832 27.703 1.301 1 98.56 308 LEU A CA 1
ATOM 2364 C C . LEU A 1 308 ? 6.09 28.859 0.645 1 98.56 308 LEU A C 1
ATOM 2366 O O . LEU A 1 308 ? 6.664 29.922 0.434 1 98.56 308 LEU A O 1
ATOM 2370 N N . VAL A 1 309 ? 4.844 28.672 0.375 1 98.12 309 VAL A N 1
ATOM 2371 C CA . VAL A 1 309 ? 4.039 29.641 -0.364 1 98.12 309 VAL A CA 1
ATOM 2372 C C . VAL A 1 309 ? 3.838 30.906 0.482 1 98.12 309 VAL A C 1
ATOM 2374 O O . VAL A 1 309 ? 3.809 32 -0.046 1 98.12 309 VAL A O 1
ATOM 2377 N N . SER A 1 310 ? 3.682 30.75 1.784 1 97.69 310 SER A N 1
ATOM 2378 C CA . SER A 1 310 ? 3.455 31.875 2.676 1 97.69 310 SER A CA 1
ATOM 2379 C C . SER A 1 310 ? 4.758 32.625 2.975 1 97.69 310 SER A C 1
ATOM 2381 O O . SER A 1 310 ? 4.742 33.688 3.57 1 97.69 310 SER A O 1
ATOM 2383 N N . GLY A 1 311 ? 5.934 32 2.627 1 97.06 311 GLY A N 1
ATOM 2384 C CA . GLY A 1 311 ? 7.223 32.625 2.867 1 97.06 311 GLY A CA 1
ATOM 2385 C C . GLY A 1 311 ? 7.75 32.406 4.27 1 97.06 311 GLY A C 1
ATOM 2386 O O . GLY A 1 311 ? 8.688 33.062 4.707 1 97.06 311 GLY A O 1
ATOM 2387 N N . GLU A 1 312 ? 7.191 31.469 4.977 1 97.31 312 GLU A N 1
ATOM 2388 C CA . GLU A 1 312 ? 7.609 31.172 6.344 1 97.31 312 GLU A CA 1
ATOM 2389 C C . GLU A 1 312 ? 8.758 30.172 6.371 1 97.31 312 GLU A C 1
ATOM 2391 O O . GLU A 1 312 ? 9.344 29.922 7.426 1 97.31 312 GLU A O 1
ATOM 2396 N N . LEU A 1 313 ? 9.055 29.578 5.266 1 97.19 313 LEU A N 1
ATOM 2397 C CA . LEU A 1 313 ? 10.227 28.734 5.062 1 97.19 313 LEU A CA 1
ATOM 2398 C C . LEU A 1 313 ? 11.078 29.25 3.904 1 97.19 313 LEU A C 1
ATOM 2400 O O . LEU A 1 313 ? 10.57 29.438 2.797 1 97.19 313 LEU A O 1
ATOM 2404 N N . ASN A 1 314 ? 12.352 29.438 4.172 1 97.44 314 ASN A N 1
ATOM 2405 C CA . ASN A 1 314 ? 13.242 30.078 3.199 1 97.44 314 ASN A CA 1
ATOM 2406 C C . ASN A 1 314 ? 14.516 29.266 2.99 1 97.44 314 ASN A C 1
ATOM 2408 O O . ASN A 1 314 ? 14.719 28.25 3.648 1 97.44 314 ASN A O 1
ATOM 2412 N N . ALA A 1 315 ? 15.32 29.781 1.956 1 98.12 315 ALA A N 1
ATOM 2413 C CA . ALA A 1 315 ? 16.609 29.141 1.682 1 98.12 315 ALA A CA 1
ATOM 2414 C C . ALA A 1 315 ? 17.438 29.031 2.951 1 98.12 315 ALA A C 1
ATOM 2416 O O . ALA A 1 315 ? 17.562 29.984 3.713 1 98.12 315 ALA A O 1
ATOM 2417 N N . GLY A 1 316 ? 17.938 27.828 3.186 1 98.06 316 GLY A N 1
ATOM 2418 C CA . GLY A 1 316 ? 18.781 27.594 4.34 1 98.06 316 GLY A CA 1
ATOM 2419 C C . GLY A 1 316 ? 18.031 27.078 5.551 1 98.06 316 GLY A C 1
ATOM 2420 O O . GLY A 1 316 ? 18.625 26.562 6.492 1 98.06 316 GLY A O 1
ATOM 2421 N N . ASP A 1 317 ? 16.734 27.203 5.531 1 98.62 317 ASP A N 1
ATOM 2422 C CA . ASP A 1 317 ? 15.922 26.734 6.648 1 98.62 317 ASP A CA 1
ATOM 2423 C C . ASP A 1 317 ? 15.836 25.219 6.668 1 98.62 317 ASP A C 1
ATOM 2425 O O . ASP A 1 317 ? 15.977 24.562 5.629 1 98.62 317 ASP A O 1
ATOM 2429 N N . ASN A 1 318 ? 15.641 24.641 7.859 1 98.75 318 ASN A N 1
ATOM 2430 C CA . ASN A 1 318 ? 15.414 23.203 8.07 1 98.75 318 ASN A CA 1
ATOM 2431 C C . ASN A 1 318 ? 14.016 22.938 8.609 1 98.75 318 ASN A C 1
ATOM 2433 O O . ASN A 1 318 ? 13.547 23.625 9.508 1 98.75 318 ASN A O 1
ATOM 2437 N N . LEU A 1 319 ? 13.375 22 8.023 1 98.88 319 LEU A N 1
ATOM 2438 C CA . LEU A 1 319 ? 12.039 21.578 8.43 1 98.88 319 LEU A CA 1
ATOM 2439 C C . LEU A 1 319 ? 12.047 20.141 8.93 1 98.88 319 LEU A C 1
ATOM 2441 O O . LEU A 1 319 ? 12.695 19.281 8.328 1 98.88 319 LEU A O 1
ATOM 2445 N N . LEU A 1 320 ? 11.43 19.906 10.055 1 98.81 320 LEU A N 1
ATOM 2446 C CA . LEU A 1 320 ? 11.117 18.547 10.484 1 98.81 320 LEU A CA 1
ATOM 2447 C C . LEU A 1 320 ? 9.648 18.219 10.242 1 98.81 320 LEU A C 1
ATOM 2449 O O . LEU A 1 320 ? 8.773 19.016 10.578 1 98.81 320 LEU A O 1
ATOM 2453 N N . LEU A 1 321 ? 9.383 17.219 9.5 1 98.81 321 LEU A N 1
ATOM 2454 C CA . LEU A 1 321 ? 8.047 16.625 9.461 1 98.81 321 LEU A CA 1
ATOM 2455 C C . LEU A 1 321 ? 7.93 15.484 10.469 1 98.81 321 LEU A C 1
ATOM 2457 O O . LEU A 1 321 ? 8.789 14.602 10.516 1 98.81 321 LEU A O 1
ATOM 2461 N N . LEU A 1 322 ? 6.949 15.555 11.234 1 98.44 322 LEU A N 1
ATOM 2462 C CA . LEU A 1 322 ? 6.809 14.633 12.359 1 98.44 322 LEU A CA 1
ATOM 2463 C C . LEU A 1 322 ? 5.355 14.188 12.516 1 98.44 322 LEU A C 1
ATOM 2465 O O . LEU A 1 322 ? 4.434 14.984 12.32 1 98.44 322 LEU A O 1
ATOM 2469 N N . GLY A 1 323 ? 5.188 12.914 12.758 1 95.25 323 GLY A N 1
ATOM 2470 C CA . GLY A 1 323 ? 3.834 12.438 12.984 1 95.25 323 GLY A CA 1
ATOM 2471 C C . GLY A 1 323 ? 3.773 11.211 13.875 1 95.25 323 GLY A C 1
ATOM 2472 O O . GLY A 1 323 ? 4.754 10.477 14 1 95.25 323 GLY A O 1
ATOM 2473 N N . THR A 1 324 ? 2.674 11.133 14.617 1 90.06 324 THR A N 1
ATOM 2474 C CA . THR A 1 324 ? 2.268 9.938 15.352 1 90.06 324 THR A CA 1
ATOM 2475 C C . THR A 1 324 ? 0.882 9.477 14.906 1 90.06 324 THR A C 1
ATOM 2477 O O . THR A 1 324 ? -0.021 10.297 14.719 1 90.06 324 THR A O 1
ATOM 2480 N N . GLY A 1 325 ? 0.739 8.25 14.555 1 75.5 325 GLY A N 1
ATOM 2481 C CA . GLY A 1 325 ? -0.521 7.812 13.977 1 75.5 325 GLY A CA 1
ATOM 2482 C C . GLY A 1 325 ? -1.028 6.512 14.57 1 75.5 325 GLY A C 1
ATOM 2483 O O . GLY A 1 325 ? -0.497 6.031 15.57 1 75.5 325 GLY A O 1
ATOM 2484 N N . VAL A 1 326 ? -2.139 6.148 13.969 1 65.44 326 VAL A N 1
ATOM 2485 C CA . VAL A 1 326 ? -2.791 4.883 14.273 1 65.44 326 VAL A CA 1
ATOM 2486 C C . VAL A 1 326 ? -1.764 3.752 14.258 1 65.44 326 VAL A C 1
ATOM 2488 O O . VAL A 1 326 ? -0.813 3.781 13.477 1 65.44 326 VAL A O 1
ATOM 2491 N N . GLY A 1 327 ? -1.905 2.781 15.125 1 63.75 327 GLY A N 1
ATOM 2492 C CA . GLY A 1 327 ? -0.988 1.662 15.266 1 63.75 327 GLY A CA 1
ATOM 2493 C C . GLY A 1 327 ? 0.236 1.997 16.094 1 63.75 327 GLY A C 1
ATOM 2494 O O . GLY A 1 327 ? 1.092 1.14 16.328 1 63.75 327 GLY A O 1
ATOM 2495 N N . ALA A 1 328 ? 0.201 3.174 16.578 1 82.25 328 ALA A N 1
ATOM 2496 C CA . ALA A 1 328 ? 1.307 3.73 17.359 1 82.25 328 ALA A CA 1
ATOM 2497 C C . ALA A 1 328 ? 2.576 3.818 16.516 1 82.25 328 ALA A C 1
ATOM 2499 O O . ALA A 1 328 ? 3.648 3.395 16.953 1 82.25 328 ALA A O 1
ATOM 2500 N N . ASN A 1 329 ? 2.365 4.184 15.352 1 93.12 329 ASN A N 1
ATOM 2501 C CA . ASN A 1 329 ? 3.465 4.449 14.43 1 93.12 329 ASN A CA 1
ATOM 2502 C C . ASN A 1 329 ? 3.949 5.895 14.539 1 93.12 329 ASN A C 1
ATOM 2504 O O . ASN A 1 329 ? 3.143 6.82 14.633 1 93.12 329 ASN A O 1
ATOM 2508 N N . ILE A 1 330 ? 5.23 6.082 14.672 1 96.44 330 ILE A N 1
ATOM 2509 C CA . ILE A 1 330 ? 5.875 7.387 14.766 1 96.44 330 ILE A CA 1
ATOM 2510 C C . ILE A 1 330 ? 6.879 7.547 13.625 1 96.44 330 ILE A C 1
ATOM 2512 O O . ILE A 1 330 ? 7.691 6.652 13.375 1 96.44 330 ILE A O 1
ATOM 2516 N N . ALA A 1 331 ? 6.781 8.625 12.922 1 97.38 331 ALA A N 1
ATOM 2517 C CA . ALA A 1 331 ? 7.68 8.844 11.789 1 97.38 331 ALA A CA 1
ATOM 2518 C C . ALA A 1 331 ? 8.188 10.281 11.766 1 97.38 331 ALA A C 1
ATOM 2520 O O . ALA A 1 331 ? 7.512 11.195 12.234 1 97.38 331 ALA A O 1
ATOM 2521 N N . CYS A 1 332 ? 9.359 10.445 11.281 1 98.38 332 CYS A N 1
ATOM 2522 C CA . CYS A 1 332 ? 10.031 11.734 11.234 1 98.38 332 CYS A CA 1
ATOM 2523 C C . CYS A 1 332 ? 10.891 11.859 9.977 1 98.38 332 CYS A C 1
ATOM 2525 O O . CYS A 1 332 ? 11.539 10.891 9.562 1 98.38 332 CYS A O 1
ATOM 2527 N N . MET A 1 333 ? 10.836 12.984 9.305 1 98.44 333 MET A N 1
ATOM 2528 C CA . MET A 1 333 ? 11.734 13.266 8.188 1 98.44 333 MET A CA 1
ATOM 2529 C C . MET A 1 333 ? 12.328 14.664 8.305 1 98.44 333 MET A C 1
ATOM 2531 O O . MET A 1 333 ? 11.641 15.602 8.711 1 98.44 333 MET A O 1
ATOM 2535 N N . ALA A 1 334 ? 13.602 14.82 8.008 1 98.88 334 ALA A N 1
ATOM 2536 C CA . ALA A 1 334 ? 14.32 16.094 8.016 1 98.88 334 ALA A CA 1
ATOM 2537 C C . ALA A 1 334 ? 14.562 16.594 6.598 1 98.88 334 ALA A C 1
ATOM 2539 O O . ALA A 1 334 ? 15.078 15.867 5.75 1 98.88 334 ALA A O 1
ATOM 2540 N N . VAL A 1 335 ? 14.18 17.828 6.391 1 98.88 335 VAL A N 1
ATOM 2541 C CA . VAL A 1 335 ? 14.266 18.453 5.07 1 98.88 335 VAL A CA 1
ATOM 2542 C C . VAL A 1 335 ? 15.031 19.766 5.164 1 98.88 335 VAL A C 1
ATOM 2544 O O . VAL A 1 335 ? 14.758 20.594 6.035 1 98.88 335 VAL A O 1
ATOM 2547 N N . ARG A 1 336 ? 15.953 19.953 4.301 1 98.62 336 ARG A N 1
ATOM 2548 C CA . ARG A 1 336 ? 16.703 21.203 4.211 1 98.62 336 ARG A CA 1
ATOM 2549 C C . ARG A 1 336 ? 16.328 21.984 2.955 1 98.62 336 ARG A C 1
ATOM 2551 O O . ARG A 1 336 ? 16.453 21.469 1.84 1 98.62 336 ARG A O 1
ATOM 2558 N N . ILE A 1 337 ? 15.914 23.219 3.152 1 98.81 337 ILE A N 1
ATOM 2559 C CA . ILE A 1 337 ? 15.578 24.062 2.018 1 98.81 337 ILE A CA 1
ATOM 2560 C C . ILE A 1 337 ? 16.859 24.656 1.418 1 98.81 337 ILE A C 1
ATOM 2562 O O . ILE A 1 337 ? 17.594 25.391 2.092 1 98.81 337 ILE A O 1
ATOM 2566 N N . LEU A 1 338 ? 17.078 24.312 0.186 1 98.44 338 LEU A N 1
ATOM 2567 C CA . LEU A 1 338 ? 18.312 24.75 -0.468 1 98.44 338 LEU A CA 1
ATOM 2568 C C . LEU A 1 338 ? 18.125 26.109 -1.111 1 98.44 338 LEU A C 1
ATOM 2570 O O . LEU A 1 338 ? 19.016 26.969 -1.016 1 98.44 338 LEU A O 1
ATOM 2574 N N . HIS A 1 339 ? 17.062 26.344 -1.774 1 97.94 339 HIS A N 1
ATOM 2575 C CA . HIS A 1 339 ? 16.672 27.609 -2.375 1 97.94 339 HIS A CA 1
ATOM 2576 C C . HIS A 1 339 ? 15.148 27.734 -2.447 1 97.94 339 HIS A C 1
ATOM 2578 O O . HIS A 1 339 ? 14.43 26.75 -2.318 1 97.94 339 HIS A O 1
ATOM 2584 N N . ARG A 1 340 ? 14.688 28.922 -2.596 1 95.94 340 ARG A N 1
ATOM 2585 C CA . ARG A 1 340 ? 13.25 29.156 -2.75 1 95.94 340 ARG A CA 1
ATOM 2586 C C . ARG A 1 340 ? 12.773 28.719 -4.129 1 95.94 340 ARG A C 1
ATOM 2588 O O . ARG A 1 340 ? 13.305 29.156 -5.148 1 95.94 340 ARG A O 1
ATOM 2595 N N . PRO A 1 341 ? 11.82 27.828 -4.148 1 97.06 341 PRO A N 1
ATOM 2596 C CA . PRO A 1 341 ? 11.352 27.469 -5.484 1 97.06 341 PRO A CA 1
ATOM 2597 C C . PRO A 1 341 ? 10.656 28.609 -6.207 1 97.06 341 PRO A C 1
ATOM 2599 O O . PRO A 1 341 ? 10.078 29.484 -5.562 1 97.06 341 PRO A O 1
ATOM 2602 N N . HIS A 1 342 ? 10.609 28.562 -7.531 1 95.69 342 HIS A N 1
ATOM 2603 C CA . HIS A 1 342 ? 10.117 29.672 -8.344 1 95.69 342 HIS A CA 1
ATOM 2604 C C . HIS A 1 342 ? 8.609 29.859 -8.164 1 95.69 342 HIS A C 1
ATOM 2606 O O . HIS A 1 342 ? 8.078 30.953 -8.375 1 95.69 342 HIS A O 1
ATOM 2612 N N . TRP A 1 343 ? 7.953 28.828 -7.805 1 96.31 343 TRP A N 1
ATOM 2613 C CA . TRP A 1 343 ? 6.496 28.875 -7.723 1 96.31 343 TRP A CA 1
ATOM 2614 C C . TRP A 1 343 ? 6.043 29.375 -6.359 1 96.31 343 TRP A C 1
ATOM 2616 O O . TRP A 1 343 ? 4.852 29.594 -6.133 1 96.31 343 TRP A O 1
ATOM 2626 N N . ALA A 1 344 ? 6.926 29.484 -5.434 1 94.56 344 ALA A N 1
ATOM 2627 C CA . ALA A 1 344 ? 6.605 29.953 -4.086 1 94.56 344 ALA A CA 1
ATOM 2628 C C . ALA A 1 344 ? 6.938 31.438 -3.928 1 94.56 344 ALA A C 1
ATOM 2630 O O . ALA A 1 344 ? 7.859 31.938 -4.574 1 94.56 344 ALA A O 1
ATOM 2631 N N . MET B 1 1 ? 14.195 -3.49 -13.141 1 93.06 1 MET B N 1
ATOM 2632 C CA . MET B 1 1 ? 15.477 -3.088 -12.57 1 93.06 1 MET B CA 1
ATOM 2633 C C . MET B 1 1 ? 16.297 -4.305 -12.172 1 93.06 1 MET B C 1
ATOM 2635 O O . MET B 1 1 ? 15.75 -5.34 -11.797 1 93.06 1 MET B O 1
ATOM 2639 N N . LYS B 1 2 ? 17.578 -4.145 -12.273 1 95.62 2 LYS B N 1
ATOM 2640 C CA . LYS B 1 2 ? 18.5 -5.141 -11.734 1 95.62 2 LYS B CA 1
ATOM 2641 C C . LYS B 1 2 ? 18.516 -5.102 -10.211 1 95.62 2 LYS B C 1
ATOM 2643 O O . LYS B 1 2 ? 18.344 -4.035 -9.609 1 95.62 2 LYS B O 1
ATOM 2648 N N . THR B 1 3 ? 18.672 -6.254 -9.578 1 95.75 3 THR B N 1
ATOM 2649 C CA . THR B 1 3 ? 18.656 -6.336 -8.125 1 95.75 3 THR B CA 1
ATOM 2650 C C . THR B 1 3 ? 19.906 -7.008 -7.598 1 95.75 3 THR B C 1
ATOM 2652 O O . THR B 1 3 ? 19.844 -8.039 -6.926 1 95.75 3 THR B O 1
ATOM 2655 N N . PRO B 1 4 ? 21.062 -6.441 -7.938 1 94.69 4 PRO B N 1
ATOM 2656 C CA . PRO B 1 4 ? 22.297 -7.078 -7.484 1 94.69 4 PRO B CA 1
ATOM 2657 C C . PRO B 1 4 ? 22.359 -7.254 -5.969 1 94.69 4 PRO B C 1
ATOM 2659 O O . PRO B 1 4 ? 22.031 -6.328 -5.227 1 94.69 4 PRO B O 1
ATOM 2662 N N . GLY B 1 5 ? 22.688 -8.406 -5.539 1 95.69 5 GLY B N 1
ATOM 2663 C CA . GLY B 1 5 ? 22.922 -8.656 -4.125 1 95.69 5 GLY B CA 1
ATOM 2664 C C . GLY B 1 5 ? 21.641 -8.898 -3.34 1 95.69 5 GLY B C 1
ATOM 2665 O O . GLY B 1 5 ? 21.656 -8.867 -2.109 1 95.69 5 GLY B O 1
ATOM 2666 N N . VAL B 1 6 ? 20.5 -9.102 -3.984 1 98.38 6 VAL B N 1
ATOM 2667 C CA . VAL B 1 6 ? 19.25 -9.406 -3.309 1 98.38 6 VAL B CA 1
ATOM 2668 C C . VAL B 1 6 ? 18.922 -10.891 -3.473 1 98.38 6 VAL B C 1
ATOM 2670 O O . VAL B 1 6 ? 18.891 -11.406 -4.594 1 98.38 6 VAL B O 1
ATOM 2673 N N . PHE B 1 7 ? 18.641 -11.562 -2.393 1 98.81 7 PHE B N 1
ATOM 2674 C CA . PHE B 1 7 ? 18.406 -13 -2.377 1 98.81 7 PHE B CA 1
ATOM 2675 C C . PHE B 1 7 ? 17.062 -13.312 -1.732 1 98.81 7 PHE B C 1
ATOM 2677 O O . PHE B 1 7 ? 16.5 -12.484 -1.018 1 98.81 7 PHE B O 1
ATOM 2684 N N . ILE B 1 8 ? 16.547 -14.477 -2.068 1 98.88 8 ILE B N 1
ATOM 2685 C CA . ILE B 1 8 ? 15.383 -15.023 -1.374 1 98.88 8 ILE B CA 1
ATOM 2686 C C . ILE B 1 8 ? 15.844 -15.961 -0.26 1 98.88 8 ILE B C 1
ATOM 2688 O O . ILE B 1 8 ? 16.469 -16.984 -0.524 1 98.88 8 ILE B O 1
ATOM 2692 N N . GLY B 1 9 ? 15.5 -15.578 0.945 1 98.69 9 GLY B N 1
ATOM 2693 C CA . GLY B 1 9 ? 15.922 -16.359 2.094 1 98.69 9 GLY B CA 1
ATOM 2694 C C . GLY B 1 9 ? 15 -17.531 2.393 1 98.69 9 GLY B C 1
ATOM 2695 O O . GLY B 1 9 ? 15.445 -18.578 2.865 1 98.69 9 GLY B O 1
ATOM 2696 N N . ALA B 1 10 ? 13.75 -17.328 2.201 1 98.75 10 ALA B N 1
ATOM 2697 C CA . ALA B 1 10 ? 12.742 -18.359 2.424 1 98.75 10 ALA B CA 1
ATOM 2698 C C . ALA B 1 10 ? 11.391 -17.953 1.854 1 98.75 10 ALA B C 1
ATOM 2700 O O . ALA B 1 10 ? 11.164 -16.766 1.566 1 98.75 10 ALA B O 1
ATOM 2701 N N . THR B 1 11 ? 10.594 -18.953 1.654 1 98.88 11 THR B N 1
ATOM 2702 C CA . THR B 1 11 ? 9.18 -18.75 1.387 1 98.88 11 THR B CA 1
ATOM 2703 C C . THR B 1 11 ? 8.328 -19.297 2.531 1 98.88 11 THR B C 1
ATOM 2705 O O . THR B 1 11 ? 8.789 -20.125 3.312 1 98.88 11 THR B O 1
ATOM 2708 N N . GLY B 1 12 ? 7.164 -18.719 2.684 1 98.88 12 GLY B N 1
ATOM 2709 C CA . GLY B 1 12 ? 6.102 -19.266 3.512 1 98.88 12 GLY B CA 1
ATOM 2710 C C . GLY B 1 12 ? 4.785 -19.406 2.771 1 98.88 12 GLY B C 1
ATOM 2711 O O . GLY B 1 12 ? 4.5 -18.656 1.844 1 98.88 12 GLY B O 1
ATOM 2712 N N . ALA B 1 13 ? 4.059 -20.469 3.164 1 98.88 13 ALA B N 1
ATOM 2713 C CA . ALA B 1 13 ? 2.768 -20.719 2.531 1 98.88 13 ALA B CA 1
ATOM 2714 C C . ALA B 1 13 ? 1.749 -21.219 3.553 1 98.88 13 ALA B C 1
ATOM 2716 O O . ALA B 1 13 ? 2.086 -22 4.449 1 98.88 13 ALA B O 1
ATOM 2717 N N . TYR B 1 14 ? 0.607 -20.703 3.451 1 98.94 14 TYR B N 1
ATOM 2718 C CA . TYR B 1 14 ? -0.535 -21.234 4.188 1 98.94 14 TYR B CA 1
ATOM 2719 C C . TYR B 1 14 ? -1.74 -21.406 3.27 1 98.94 14 TYR B C 1
ATOM 2721 O O . TYR B 1 14 ? -2.236 -20.438 2.695 1 98.94 14 TYR B O 1
ATOM 2729 N N . LEU B 1 15 ? -2.227 -22.594 3.162 1 98.94 15 LEU B N 1
ATOM 2730 C CA . LEU B 1 15 ? -3.422 -22.938 2.4 1 98.94 15 LEU B CA 1
ATOM 2731 C C . LEU B 1 15 ? -4.422 -23.703 3.268 1 98.94 15 LEU B C 1
ATOM 2733 O O . LEU B 1 15 ? -4.082 -24.734 3.852 1 98.94 15 LEU B O 1
ATOM 2737 N N . PRO B 1 16 ? -5.633 -23.156 3.316 1 98.75 16 PRO B N 1
ATOM 2738 C CA . PRO B 1 16 ? -6.688 -23.922 3.986 1 98.75 16 PRO B CA 1
ATOM 2739 C C . PRO B 1 16 ? -7.125 -25.141 3.188 1 98.75 16 PRO B C 1
ATOM 2741 O O . PRO B 1 16 ? -6.457 -25.531 2.227 1 98.75 16 PRO B O 1
ATOM 2744 N N . ASP B 1 17 ? -8.227 -25.75 3.641 1 98.38 17 ASP B N 1
ATOM 2745 C CA . ASP B 1 17 ? -8.719 -26.969 2.996 1 98.38 17 ASP B CA 1
ATOM 2746 C C . ASP B 1 17 ? -9.172 -26.688 1.566 1 98.38 17 ASP B C 1
ATOM 2748 O O . ASP B 1 17 ? -9.703 -25.609 1.28 1 98.38 17 ASP B O 1
ATOM 2752 N N . ARG B 1 18 ? -8.938 -27.688 0.72 1 98.75 18 ARG B N 1
ATOM 2753 C CA . ARG B 1 18 ? -9.406 -27.609 -0.661 1 98.75 18 ARG B CA 1
ATOM 2754 C C . ARG B 1 18 ? -10.852 -28.078 -0.772 1 98.75 18 ARG B C 1
ATOM 2756 O O . ARG B 1 18 ? -11.234 -29.094 -0.164 1 98.75 18 ARG B O 1
ATOM 2763 N N . VAL B 1 19 ? -11.625 -27.328 -1.502 1 98.62 19 VAL B N 1
ATOM 2764 C CA . VAL B 1 19 ? -13.016 -27.672 -1.773 1 98.62 19 VAL B CA 1
ATOM 2765 C C . VAL B 1 19 ? -13.211 -27.906 -3.268 1 98.62 19 VAL B C 1
ATOM 2767 O O . VAL B 1 19 ? -12.93 -27.031 -4.09 1 98.62 19 VAL B O 1
ATOM 2770 N N . PRO B 1 20 ? -13.727 -29.047 -3.672 1 98.62 20 PRO B N 1
ATOM 2771 C CA . PRO B 1 20 ? -13.875 -29.375 -5.094 1 98.62 20 PRO B CA 1
ATOM 2772 C C . PRO B 1 20 ? -14.867 -28.453 -5.809 1 98.62 20 PRO B C 1
ATOM 2774 O O . PRO B 1 20 ? -15.906 -28.094 -5.234 1 98.62 20 PRO B O 1
ATOM 2777 N N . VAL B 1 21 ? -14.555 -28.156 -7.066 1 98.19 21 VAL B N 1
ATOM 2778 C CA . VAL B 1 21 ? -15.406 -27.297 -7.879 1 98.19 21 VAL B CA 1
ATOM 2779 C C . VAL B 1 21 ? -16.766 -27.953 -8.078 1 98.19 21 VAL B C 1
ATOM 2781 O O . VAL B 1 21 ? -17.781 -27.266 -8.203 1 98.19 21 VAL B O 1
ATOM 2784 N N . GLU B 1 22 ? -16.828 -29.266 -8.055 1 98 22 GLU B N 1
ATOM 2785 C CA . GLU B 1 22 ? -18.078 -30.016 -8.195 1 98 22 GLU B CA 1
ATOM 2786 C C . GLU B 1 22 ? -19.094 -29.609 -7.137 1 98 22 GLU B C 1
ATOM 2788 O O . GLU B 1 22 ? -20.297 -29.625 -7.391 1 98 22 GLU B O 1
ATOM 2793 N N . ARG B 1 23 ? -18.609 -29.281 -6.008 1 98 23 ARG B N 1
ATOM 2794 C CA . ARG B 1 23 ? -19.5 -28.828 -4.949 1 98 23 ARG B CA 1
ATOM 2795 C C . ARG B 1 23 ? -20.219 -27.547 -5.355 1 98 23 ARG B C 1
ATOM 2797 O O . ARG B 1 23 ? -21.422 -27.391 -5.09 1 98 23 ARG B O 1
ATOM 2804 N N . ALA B 1 24 ? -19.484 -26.641 -5.926 1 97.75 24 ALA B N 1
ATOM 2805 C CA . ALA B 1 24 ? -20.062 -25.375 -6.395 1 97.75 24 ALA B CA 1
ATOM 2806 C C . ALA B 1 24 ? -21.125 -25.641 -7.473 1 97.75 24 ALA B C 1
ATOM 2808 O O . ALA B 1 24 ? -22.172 -24.984 -7.488 1 97.75 24 ALA B O 1
ATOM 2809 N N . VAL B 1 25 ? -20.812 -26.562 -8.352 1 98.19 25 VAL B N 1
ATOM 2810 C CA . VAL B 1 25 ? -21.75 -26.906 -9.414 1 98.19 25 VAL B CA 1
ATOM 2811 C C . VAL B 1 25 ? -23.016 -27.516 -8.805 1 98.19 25 VAL B C 1
ATOM 2813 O O . VAL B 1 25 ? -24.141 -27.125 -9.172 1 98.19 25 VAL B O 1
ATOM 2816 N N . ALA B 1 26 ? -22.812 -28.391 -7.895 1 98.31 26 ALA B N 1
ATOM 2817 C CA . ALA B 1 26 ? -23.938 -29.047 -7.246 1 98.31 26 ALA B CA 1
ATOM 2818 C C . ALA B 1 26 ? -24.828 -28.047 -6.523 1 98.31 26 ALA B C 1
ATOM 2820 O O . ALA B 1 26 ? -26.047 -28.219 -6.461 1 98.31 26 ALA B O 1
ATOM 2821 N N . GLN B 1 27 ? -24.266 -27.016 -6.027 1 97.88 27 GLN B N 1
ATOM 2822 C CA . GLN B 1 27 ? -25 -26.016 -5.266 1 97.88 27 GLN B CA 1
ATOM 2823 C C . GLN B 1 27 ? -25.531 -24.906 -6.18 1 97.88 27 GLN B C 1
ATOM 2825 O O . GLN B 1 27 ? -26.141 -23.953 -5.711 1 97.88 27 GLN B O 1
ATOM 2830 N N . GLY B 1 28 ? -25.234 -24.984 -7.441 1 97.19 28 GLY B N 1
ATOM 2831 C CA . GLY B 1 28 ? -25.719 -24.016 -8.414 1 97.19 28 GLY B CA 1
ATOM 2832 C C . GLY B 1 28 ? -24.922 -22.719 -8.414 1 97.19 28 GLY B C 1
ATOM 2833 O O . GLY B 1 28 ? -25.375 -21.703 -8.953 1 97.19 28 GLY B O 1
ATOM 2834 N N . LEU B 1 29 ? -23.797 -22.688 -7.793 1 96.44 29 LEU B N 1
ATOM 2835 C CA . LEU B 1 29 ? -22.969 -21.5 -7.684 1 96.44 29 LEU B CA 1
ATOM 2836 C C . LEU B 1 29 ? -22.156 -21.266 -8.953 1 96.44 29 LEU B C 1
ATOM 2838 O O . LEU B 1 29 ? -21.75 -20.141 -9.25 1 96.44 29 LEU B O 1
ATOM 2842 N N . LEU B 1 30 ? -21.906 -22.312 -9.688 1 96.75 30 LEU B N 1
ATOM 2843 C CA . LEU B 1 30 ? -21.188 -22.281 -10.961 1 96.75 30 LEU B CA 1
ATOM 2844 C C . LEU B 1 30 ? -21.859 -23.234 -11.961 1 96.75 30 LEU B C 1
ATOM 2846 O O . LEU B 1 30 ? -22.266 -24.344 -11.609 1 96.75 30 LEU B O 1
ATOM 2850 N N . GLY B 1 31 ? -21.953 -22.797 -13.188 1 96.56 31 GLY B N 1
ATOM 2851 C CA . GLY B 1 31 ? -22.531 -23.656 -14.211 1 96.56 31 GLY B CA 1
ATOM 2852 C C . GLY B 1 31 ? -21.641 -24.844 -14.57 1 96.56 31 GLY B C 1
ATOM 2853 O O . GLY B 1 31 ? -20.422 -24.734 -14.586 1 96.56 31 GLY B O 1
ATOM 2854 N N . GLU B 1 32 ? -22.266 -25.922 -14.906 1 96.94 32 GLU B N 1
ATOM 2855 C CA . GLU B 1 32 ? -21.516 -27.141 -15.25 1 96.94 32 GLU B CA 1
ATOM 2856 C C . GLU B 1 32 ? -20.641 -26.922 -16.469 1 96.94 32 GLU B C 1
ATOM 2858 O O . GLU B 1 32 ? -19.469 -27.344 -16.484 1 96.94 32 GLU B O 1
ATOM 2863 N N . ALA B 1 33 ? -21.141 -26.375 -17.5 1 96.56 33 ALA B N 1
ATOM 2864 C CA . ALA B 1 33 ? -20.391 -26.125 -18.719 1 96.56 33 ALA B CA 1
ATOM 2865 C C . ALA B 1 33 ? -19.203 -25.203 -18.453 1 96.56 33 ALA B C 1
ATOM 2867 O O . ALA B 1 33 ? -18.109 -25.406 -19 1 96.56 33 ALA B O 1
ATOM 2868 N N . GLU B 1 34 ? -19.516 -24.203 -17.656 1 95.88 34 GLU B N 1
ATOM 2869 C CA . GLU B 1 34 ? -18.453 -23.266 -17.297 1 95.88 34 GLU B CA 1
ATOM 2870 C C . GLU B 1 34 ? -17.359 -23.953 -16.5 1 95.88 34 GLU B C 1
ATOM 2872 O O . GLU B 1 34 ? -16.172 -23.719 -16.75 1 95.88 34 GLU B O 1
ATOM 2877 N N . ALA B 1 35 ? -17.734 -24.734 -15.57 1 97.25 35 ALA B N 1
ATOM 2878 C CA . ALA B 1 35 ? -16.781 -25.484 -14.758 1 97.25 35 ALA B CA 1
ATOM 2879 C C . ALA B 1 35 ? -15.875 -26.344 -15.633 1 97.25 35 ALA B C 1
ATOM 2881 O O . ALA B 1 35 ? -14.664 -26.406 -15.414 1 97.25 35 ALA B O 1
ATOM 2882 N N . ARG B 1 36 ? -16.453 -27.031 -16.547 1 96.75 36 ARG B N 1
ATOM 2883 C CA . ARG B 1 36 ? -15.703 -27.891 -17.469 1 96.75 36 ARG B CA 1
ATOM 2884 C C . ARG B 1 36 ? -14.734 -27.062 -18.312 1 96.75 36 ARG B C 1
ATOM 2886 O O . ARG B 1 36 ? -13.578 -27.453 -18.484 1 96.75 36 ARG B O 1
ATOM 2893 N N . ARG B 1 37 ? -15.203 -25.984 -18.75 1 96.38 37 ARG B N 1
ATOM 2894 C CA . ARG B 1 37 ? -14.383 -25.094 -19.562 1 96.38 37 ARG B CA 1
ATOM 2895 C C . ARG B 1 37 ? -13.195 -24.562 -18.781 1 96.38 37 ARG B C 1
ATOM 2897 O O . ARG B 1 37 ? -12.078 -24.484 -19.312 1 96.38 37 ARG B O 1
ATOM 2904 N N . TYR B 1 38 ? -13.438 -24.172 -17.562 1 97.62 38 TYR B N 1
ATOM 2905 C CA . TYR B 1 38 ? -12.391 -23.609 -16.734 1 97.62 38 TYR B CA 1
ATOM 2906 C C . TYR B 1 38 ? -11.305 -24.641 -16.438 1 97.62 38 TYR B C 1
ATOM 2908 O O . TYR B 1 38 ? -10.117 -24.297 -16.391 1 97.62 38 TYR B O 1
ATOM 2916 N N . GLY B 1 39 ? -11.703 -25.859 -16.188 1 98.19 39 GLY B N 1
ATOM 2917 C CA . GLY B 1 39 ? -10.758 -26.906 -15.859 1 98.19 39 GLY B CA 1
ATOM 2918 C C . GLY B 1 39 ? -10.242 -26.828 -14.438 1 98.19 39 GLY B C 1
ATOM 2919 O O . GLY B 1 39 ? -9.227 -27.438 -14.109 1 98.19 39 GLY B O 1
ATOM 2920 N N . ILE B 1 40 ? -10.906 -26.031 -13.617 1 98.25 40 ILE B N 1
ATOM 2921 C CA . ILE B 1 40 ? -10.523 -25.875 -12.219 1 98.25 40 ILE B CA 1
ATOM 2922 C C . ILE B 1 40 ? -11 -27.094 -11.414 1 98.25 40 ILE B C 1
ATOM 2924 O O . ILE B 1 40 ? -12.156 -27.5 -11.547 1 98.25 40 ILE B O 1
ATOM 2928 N N . GLN B 1 41 ? -10.148 -27.625 -10.602 1 98.62 41 GLN B N 1
ATOM 2929 C CA . GLN B 1 41 ? -10.453 -28.828 -9.828 1 98.62 41 GLN B CA 1
ATOM 2930 C C . GLN B 1 41 ? -11.016 -28.469 -8.453 1 98.62 41 GLN B C 1
ATOM 2932 O O . GLN B 1 41 ? -11.953 -29.109 -7.977 1 98.62 41 GLN B O 1
ATOM 2937 N N . SER B 1 42 ? -10.445 -27.547 -7.797 1 98.88 42 SER B N 1
ATOM 2938 C CA . SER B 1 42 ? -10.812 -27.125 -6.449 1 98.88 42 SER B CA 1
ATOM 2939 C C . SER B 1 42 ? -10.32 -25.719 -6.164 1 98.88 42 SER B C 1
ATOM 2941 O O . SER B 1 42 ? -9.531 -25.156 -6.93 1 98.88 42 SER B O 1
ATOM 2943 N N . VAL B 1 43 ? -10.883 -25.172 -5.137 1 98.81 43 VAL B N 1
ATOM 2944 C CA . VAL B 1 43 ? -10.375 -23.938 -4.566 1 98.81 43 VAL B CA 1
ATOM 2945 C C . VAL B 1 43 ? -10.148 -24.109 -3.066 1 98.81 43 VAL B C 1
ATOM 2947 O O . VAL B 1 43 ? -10.758 -24.984 -2.438 1 98.81 43 VAL B O 1
ATOM 2950 N N . THR B 1 44 ? -9.211 -23.344 -2.502 1 98.94 44 THR B N 1
ATOM 2951 C CA . THR B 1 44 ? -9.016 -23.359 -1.058 1 98.94 44 THR B CA 1
ATOM 2952 C C . THR B 1 44 ? -9.977 -22.406 -0.363 1 98.94 44 THR B C 1
ATOM 2954 O O . THR B 1 44 ? -10.219 -21.297 -0.853 1 98.94 44 THR B O 1
ATOM 2957 N N . MET B 1 45 ? -10.562 -22.844 0.76 1 98.75 45 MET B N 1
ATOM 2958 C CA . MET B 1 45 ? -11.523 -22.031 1.493 1 98.75 45 MET B CA 1
ATOM 2959 C C . MET B 1 45 ? -11.18 -21.984 2.977 1 98.75 45 MET B C 1
ATOM 2961 O O . MET B 1 45 ? -11.016 -23.031 3.615 1 98.75 45 MET B O 1
ATOM 2965 N N . ALA B 1 46 ? -11.086 -20.781 3.523 1 98.81 46 ALA B N 1
ATOM 2966 C CA . ALA B 1 46 ? -10.578 -20.578 4.879 1 98.81 46 ALA B CA 1
ATOM 2967 C C . ALA B 1 46 ? -11.727 -20.469 5.883 1 98.81 46 ALA B C 1
ATOM 2969 O O . ALA B 1 46 ? -11.508 -20.516 7.094 1 98.81 46 ALA B O 1
ATOM 2970 N N . GLY B 1 47 ? -12.961 -20.453 5.445 1 98.19 47 GLY B N 1
ATOM 2971 C CA . GLY B 1 47 ? -14.055 -20.188 6.359 1 98.19 47 GLY B CA 1
ATOM 2972 C C . GLY B 1 47 ? -13.922 -18.844 7.07 1 98.19 47 GLY B C 1
ATOM 2973 O O . GLY B 1 47 ? -13.766 -17.812 6.43 1 98.19 47 GLY B O 1
ATOM 2974 N N . ASP B 1 48 ? -13.867 -18.906 8.438 1 98.12 48 ASP B N 1
ATOM 2975 C CA . ASP B 1 48 ? -13.883 -17.672 9.211 1 98.12 48 ASP B CA 1
ATOM 2976 C C . ASP B 1 48 ? -12.477 -17.266 9.641 1 98.12 48 ASP B C 1
ATOM 2978 O O . ASP B 1 48 ? -12.297 -16.312 10.398 1 98.12 48 ASP B O 1
ATOM 2982 N N . LEU B 1 49 ? -11.469 -17.938 9.188 1 98.75 49 LEU B N 1
ATOM 2983 C CA . LEU B 1 49 ? -10.094 -17.594 9.547 1 98.75 49 LEU B CA 1
ATOM 2984 C C . LEU B 1 49 ? -9.68 -16.281 8.891 1 98.75 49 LEU B C 1
ATOM 2986 O O . LEU B 1 49 ? -9.664 -16.172 7.668 1 98.75 49 LEU B O 1
ATOM 2990 N N . PRO B 1 50 ? -9.359 -15.25 9.711 1 98.69 50 PRO B N 1
ATOM 2991 C CA . PRO B 1 50 ? -9.016 -13.945 9.133 1 98.69 50 PRO B CA 1
ATOM 2992 C C . PRO B 1 50 ? -7.777 -14.016 8.234 1 98.69 50 PRO B C 1
ATOM 2994 O O . PRO B 1 50 ? -6.824 -14.734 8.547 1 98.69 50 PRO B O 1
ATOM 2997 N N . ALA B 1 51 ? -7.801 -13.242 7.141 1 98.88 51 ALA B N 1
ATOM 2998 C CA . ALA B 1 51 ? -6.672 -13.188 6.219 1 98.88 51 ALA B CA 1
ATOM 2999 C C . ALA B 1 51 ? -5.391 -12.789 6.945 1 98.88 51 ALA B C 1
ATOM 3001 O O . ALA B 1 51 ? -4.332 -13.391 6.734 1 98.88 51 ALA B O 1
ATOM 3002 N N . PRO B 1 52 ? -5.398 -11.758 7.871 1 98.75 52 PRO B N 1
ATOM 3003 C CA . PRO B 1 52 ? -4.16 -11.406 8.57 1 98.75 52 PRO B CA 1
ATOM 3004 C C . PRO B 1 52 ? -3.604 -12.562 9.406 1 98.75 52 PRO B C 1
ATOM 3006 O O . PRO B 1 52 ? -2.387 -12.672 9.57 1 98.75 52 PRO B O 1
ATOM 3009 N N . GLU B 1 53 ? -4.457 -13.375 9.898 1 98.88 53 GLU B N 1
ATOM 3010 C CA . GLU B 1 53 ? -3.975 -14.555 10.609 1 98.88 53 GLU B CA 1
ATOM 3011 C C . GLU B 1 53 ? -3.281 -15.531 9.656 1 98.88 53 GLU B C 1
ATOM 3013 O O . GLU B 1 53 ? -2.262 -16.125 10.008 1 98.88 53 GLU B O 1
ATOM 3018 N N . MET B 1 54 ? -3.828 -15.742 8.484 1 98.94 54 MET B N 1
ATOM 3019 C CA . MET B 1 54 ? -3.164 -16.594 7.492 1 98.94 54 MET B CA 1
ATOM 3020 C C . MET B 1 54 ? -1.821 -15.992 7.082 1 98.94 54 MET B C 1
ATOM 3022 O O . MET B 1 54 ? -0.836 -16.719 6.934 1 98.94 54 MET B O 1
ATOM 3026 N N . ALA B 1 55 ? -1.814 -14.68 6.902 1 98.94 55 ALA B N 1
ATOM 3027 C CA . ALA B 1 55 ? -0.559 -14 6.602 1 98.94 55 ALA B CA 1
ATOM 3028 C C . ALA B 1 55 ? 0.472 -14.227 7.703 1 98.94 55 ALA B C 1
ATOM 3030 O O . ALA B 1 55 ? 1.651 -14.445 7.418 1 98.94 55 ALA B O 1
ATOM 3031 N N . LEU B 1 56 ? 0.027 -14.164 8.953 1 98.88 56 LEU B N 1
ATOM 3032 C CA . LEU B 1 56 ? 0.901 -14.398 10.094 1 98.88 56 LEU B CA 1
ATOM 3033 C C . LEU B 1 56 ? 1.492 -15.805 10.055 1 98.88 56 LEU B C 1
ATOM 3035 O O . LEU B 1 56 ? 2.693 -15.984 10.258 1 98.88 56 LEU B O 1
ATOM 3039 N N . ARG B 1 57 ? 0.667 -16.75 9.805 1 98.94 57 ARG B N 1
ATOM 3040 C CA . ARG B 1 57 ? 1.123 -18.141 9.734 1 98.94 57 ARG B CA 1
ATOM 3041 C C . ARG B 1 57 ? 2.168 -18.312 8.641 1 98.94 57 ARG B C 1
ATOM 3043 O O . ARG B 1 57 ? 3.211 -18.938 8.859 1 98.94 57 ARG B O 1
ATOM 3050 N N . ALA B 1 58 ? 1.902 -17.781 7.441 1 98.94 58 ALA B N 1
ATOM 3051 C CA . ALA B 1 58 ? 2.869 -17.859 6.348 1 98.94 58 ALA B CA 1
ATOM 3052 C C . ALA B 1 58 ? 4.16 -17.125 6.715 1 98.94 58 ALA B C 1
ATOM 3054 O O . ALA B 1 58 ? 5.258 -17.609 6.414 1 98.94 58 ALA B O 1
ATOM 3055 N N . SER B 1 59 ? 4.051 -15.953 7.332 1 98.94 59 SER B N 1
ATOM 3056 C CA . SER B 1 59 ? 5.203 -15.156 7.734 1 98.94 59 SER B CA 1
ATOM 3057 C C . SER B 1 59 ? 6.062 -15.898 8.75 1 98.94 59 SER B C 1
ATOM 3059 O O . SER B 1 59 ? 7.289 -15.93 8.625 1 98.94 59 SER B O 1
ATOM 3061 N N . ARG B 1 60 ? 5.414 -16.484 9.742 1 98.81 60 ARG B N 1
ATOM 3062 C CA . ARG B 1 60 ? 6.137 -17.25 10.758 1 98.81 60 ARG B CA 1
ATOM 3063 C C . ARG B 1 60 ? 6.875 -18.422 10.125 1 98.81 60 ARG B C 1
ATOM 3065 O O . ARG B 1 60 ? 8.016 -18.703 10.484 1 98.81 60 ARG B O 1
ATOM 3072 N N . GLN B 1 61 ? 6.211 -19.062 9.211 1 98.88 61 GLN B N 1
ATOM 3073 C CA . GLN B 1 61 ? 6.848 -20.188 8.531 1 98.88 61 GLN B CA 1
ATOM 3074 C C . GLN B 1 61 ? 8.094 -19.734 7.77 1 98.88 61 GLN B C 1
ATOM 3076 O O . GLN B 1 61 ? 9.148 -20.375 7.859 1 98.88 61 GLN B O 1
ATOM 3081 N N . ALA B 1 62 ? 7.973 -18.656 7.008 1 98.81 62 ALA B N 1
ATOM 3082 C CA . ALA B 1 62 ? 9.109 -18.141 6.254 1 98.81 62 ALA B CA 1
ATOM 3083 C C . ALA B 1 62 ? 10.273 -17.797 7.18 1 98.81 62 ALA B C 1
ATOM 3085 O O . ALA B 1 62 ? 11.422 -18.141 6.902 1 98.81 62 ALA B O 1
ATOM 3086 N N . MET B 1 63 ? 9.969 -17.125 8.258 1 98.44 63 MET B N 1
ATOM 3087 C CA . MET B 1 63 ? 11.008 -16.688 9.195 1 98.44 63 MET B CA 1
ATOM 3088 C C . MET B 1 63 ? 11.68 -17.891 9.852 1 98.44 63 MET B C 1
ATOM 3090 O O . MET B 1 63 ? 12.891 -17.906 10.031 1 98.44 63 MET B O 1
ATOM 3094 N N . GLN B 1 64 ? 10.844 -18.844 10.219 1 98.5 64 GLN B N 1
ATOM 3095 C CA . GLN B 1 64 ? 11.391 -20.078 10.797 1 98.5 64 GLN B CA 1
ATOM 3096 C C . GLN B 1 64 ? 12.289 -20.797 9.797 1 98.5 64 GLN B C 1
ATOM 3098 O O . GLN B 1 64 ? 13.398 -21.219 10.148 1 98.5 64 GLN B O 1
ATOM 3103 N N . ARG B 1 65 ? 11.844 -20.969 8.602 1 98.56 65 ARG B N 1
ATOM 3104 C CA . ARG B 1 65 ? 12.586 -21.641 7.543 1 98.56 65 ARG B CA 1
ATOM 3105 C C . ARG B 1 65 ? 13.93 -20.953 7.301 1 98.56 65 ARG B C 1
ATOM 3107 O O . ARG B 1 65 ? 14.938 -21.609 7.035 1 98.56 65 ARG B O 1
ATOM 3114 N N . ALA B 1 66 ? 13.969 -19.641 7.418 1 97.94 66 ALA B N 1
ATOM 3115 C CA . ALA B 1 66 ? 15.18 -18.859 7.129 1 97.94 66 ALA B CA 1
ATOM 3116 C C . ALA B 1 66 ? 16.047 -18.719 8.375 1 97.94 66 ALA B C 1
ATOM 3118 O O . ALA B 1 66 ? 17.219 -18.312 8.281 1 97.94 66 ALA B O 1
ATOM 3119 N N . GLY B 1 67 ? 15.5 -19.062 9.57 1 97.5 67 GLY B N 1
ATOM 3120 C CA . GLY B 1 67 ? 16.172 -18.719 10.805 1 97.5 67 GLY B CA 1
ATOM 3121 C C . GLY B 1 67 ? 16.344 -17.219 11 1 97.5 67 GLY B C 1
ATOM 3122 O O . GLY B 1 67 ? 17.391 -16.766 11.469 1 97.5 67 GLY B O 1
ATOM 3123 N N . GLN B 1 68 ? 15.391 -16.469 10.555 1 97 68 GLN B N 1
ATOM 3124 C CA . GLN B 1 68 ? 15.445 -15.008 10.578 1 97 68 GLN B CA 1
ATOM 3125 C C . GLN B 1 68 ? 15.023 -14.461 11.938 1 97 68 GLN B C 1
ATOM 3127 O O . GLN B 1 68 ? 13.945 -14.781 12.438 1 97 68 GLN B O 1
ATOM 3132 N N . ASP B 1 69 ? 15.852 -13.648 12.547 1 96.75 69 ASP B N 1
ATOM 3133 C CA . ASP B 1 69 ? 15.469 -12.852 13.711 1 96.75 69 ASP B CA 1
ATOM 3134 C C . ASP B 1 69 ? 14.492 -11.734 13.312 1 96.75 69 ASP B C 1
ATOM 3136 O O . ASP B 1 69 ? 14.844 -10.844 12.539 1 96.75 69 ASP B O 1
ATOM 3140 N N . PRO B 1 70 ? 13.32 -11.766 13.82 1 96.56 70 PRO B N 1
ATOM 3141 C CA . PRO B 1 70 ? 12.344 -10.742 13.445 1 96.56 70 PRO B CA 1
ATOM 3142 C C . PRO B 1 70 ? 12.844 -9.328 13.711 1 96.56 70 PRO B C 1
ATOM 3144 O O . PRO B 1 70 ? 12.484 -8.398 12.984 1 96.56 70 PRO B O 1
ATOM 3147 N N . ALA B 1 71 ? 13.656 -9.117 14.656 1 94.62 71 ALA B N 1
ATOM 3148 C CA . ALA B 1 71 ? 14.164 -7.797 15.023 1 94.62 71 ALA B CA 1
ATOM 3149 C C . ALA B 1 71 ? 15.109 -7.258 13.945 1 94.62 71 ALA B C 1
ATOM 3151 O O . ALA B 1 71 ? 15.398 -6.062 13.914 1 94.62 71 ALA B O 1
ATOM 3152 N N . ALA B 1 72 ? 15.602 -8.117 13.117 1 95.5 72 ALA B N 1
ATOM 3153 C CA . ALA B 1 72 ? 16.547 -7.719 12.086 1 95.5 72 ALA B CA 1
ATOM 3154 C C . ALA B 1 72 ? 15.836 -7.293 10.812 1 95.5 72 ALA B C 1
ATOM 3156 O O . ALA B 1 72 ? 16.453 -6.766 9.883 1 95.5 72 ALA B O 1
ATOM 3157 N N . LEU B 1 73 ? 14.523 -7.457 10.766 1 97.94 73 LEU B N 1
ATOM 3158 C CA . LEU B 1 73 ? 13.773 -7 9.602 1 97.94 73 LEU B CA 1
ATOM 3159 C C . LEU B 1 73 ? 13.789 -5.477 9.508 1 97.94 73 LEU B C 1
ATOM 3161 O O . LEU B 1 73 ? 13.555 -4.789 10.508 1 97.94 73 LEU B O 1
ATOM 3165 N N . SER B 1 74 ? 14.086 -4.988 8.344 1 97.94 74 SER B N 1
ATOM 3166 C CA . SER B 1 74 ? 14.078 -3.543 8.133 1 97.94 74 SER B CA 1
ATOM 3167 C C . SER B 1 74 ? 12.766 -3.09 7.496 1 97.94 74 SER B C 1
ATOM 3169 O O . SER B 1 74 ? 12.422 -1.906 7.543 1 97.94 74 SER B O 1
ATOM 3171 N N . LEU B 1 75 ? 12.078 -4.035 6.879 1 98.69 75 LEU B N 1
ATOM 3172 C CA . LEU B 1 75 ? 10.859 -3.695 6.148 1 98.69 75 LEU B CA 1
ATOM 3173 C C . LEU B 1 75 ? 9.867 -4.855 6.18 1 98.69 75 LEU B C 1
ATOM 3175 O O . LEU B 1 75 ? 10.266 -6.016 6.062 1 98.69 75 LEU B O 1
ATOM 3179 N N . LEU B 1 76 ? 8.641 -4.598 6.426 1 98.75 76 LEU B N 1
ATOM 3180 C CA . LEU B 1 76 ? 7.527 -5.527 6.309 1 98.75 76 LEU B CA 1
ATOM 3181 C C . LEU B 1 76 ? 6.434 -4.965 5.41 1 98.75 76 LEU B C 1
ATOM 3183 O O . LEU B 1 76 ? 5.805 -3.957 5.746 1 98.75 76 LEU B O 1
ATOM 3187 N N . LEU B 1 77 ? 6.246 -5.582 4.246 1 98.94 77 LEU B N 1
ATOM 3188 C CA . LEU B 1 77 ? 5.199 -5.148 3.322 1 98.94 77 LEU B CA 1
ATOM 3189 C C . LEU B 1 77 ? 4.066 -6.168 3.27 1 98.94 77 LEU B C 1
ATOM 3191 O O . LEU B 1 77 ? 4.301 -7.355 3.031 1 98.94 77 LEU B O 1
ATOM 3195 N N . TYR B 1 78 ? 2.875 -5.762 3.549 1 98.88 78 TYR B N 1
ATOM 3196 C CA . TYR B 1 78 ? 1.658 -6.562 3.529 1 98.88 78 TYR B CA 1
ATOM 3197 C C . TYR B 1 78 ? 0.846 -6.293 2.27 1 98.88 78 TYR B C 1
ATOM 3199 O O . TYR B 1 78 ? 0.483 -5.148 1.991 1 98.88 78 TYR B O 1
ATOM 3207 N N . VAL B 1 79 ? 0.561 -7.34 1.497 1 98.81 79 VAL B N 1
ATOM 3208 C CA . VAL B 1 79 ? -0.151 -7.223 0.229 1 98.81 79 VAL B CA 1
ATOM 3209 C C . VAL B 1 79 ? -1.499 -7.934 0.324 1 98.81 79 VAL B C 1
ATOM 3211 O O . VAL B 1 79 ? -1.599 -9.016 0.906 1 98.81 79 VAL B O 1
ATOM 3214 N N . SER B 1 80 ? -2.537 -7.316 -0.215 1 97.94 80 SER B N 1
ATOM 3215 C CA . SER B 1 80 ? -3.852 -7.945 -0.283 1 97.94 80 SER B CA 1
ATOM 3216 C C . SER B 1 80 ? -4.66 -7.41 -1.458 1 97.94 80 SER B C 1
ATOM 3218 O O . SER B 1 80 ? -4.312 -6.379 -2.041 1 97.94 80 SER B O 1
ATOM 3220 N N . THR B 1 81 ? -5.676 -8.18 -1.874 1 96.81 81 THR B N 1
ATOM 3221 C CA . THR B 1 81 ? -6.535 -7.762 -2.977 1 96.81 81 THR B CA 1
ATOM 3222 C C . THR B 1 81 ? -7.957 -7.512 -2.49 1 96.81 81 THR B C 1
ATOM 3224 O O . THR B 1 81 ? -8.797 -6.996 -3.236 1 96.81 81 THR B O 1
ATOM 3227 N N . TRP B 1 82 ? -8.281 -7.895 -1.301 1 97.44 82 TRP B N 1
ATOM 3228 C CA . TRP B 1 82 ? -9.602 -7.746 -0.693 1 97.44 82 TRP B CA 1
ATOM 3229 C C . TRP B 1 82 ? -9.484 -7.184 0.721 1 97.44 82 TRP B C 1
ATOM 3231 O O . TRP B 1 82 ? -8.383 -6.914 1.202 1 97.44 82 TRP B O 1
ATOM 3241 N N . TYR B 1 83 ? -10.555 -6.883 1.321 1 97.44 83 TYR B N 1
ATOM 3242 C CA . TYR B 1 83 ? -10.57 -6.199 2.609 1 97.44 83 TYR B CA 1
ATOM 3243 C C . TYR B 1 83 ? -10.039 -7.102 3.713 1 97.44 83 TYR B C 1
ATOM 3245 O O . TYR B 1 83 ? -10.32 -8.305 3.734 1 97.44 83 TYR B O 1
ATOM 3253 N N . GLN B 1 84 ? -9.359 -6.602 4.742 1 97.88 84 GLN B N 1
ATOM 3254 C CA . GLN B 1 84 ? -8.523 -7.395 5.641 1 97.88 84 GLN B CA 1
ATOM 3255 C C . GLN B 1 84 ? -9.039 -7.328 7.074 1 97.88 84 GLN B C 1
ATOM 3257 O O . GLN B 1 84 ? -8.625 -8.117 7.926 1 97.88 84 GLN B O 1
ATOM 3262 N N . GLY B 1 85 ? -9.914 -6.387 7.41 1 97.06 85 GLY B N 1
ATOM 3263 C CA . GLY B 1 85 ? -10.359 -6.23 8.789 1 97.06 85 GLY B CA 1
ATOM 3264 C C . GLY B 1 85 ? -11.164 -4.961 9.016 1 97.06 85 GLY B C 1
ATOM 3265 O O . GLY B 1 85 ? -11.938 -4.543 8.148 1 97.06 85 GLY B O 1
ATOM 3266 N N . PRO B 1 86 ? -11.016 -4.375 10.234 1 95.81 86 PRO B N 1
ATOM 3267 C CA . PRO B 1 86 ? -11.781 -3.18 10.594 1 95.81 86 PRO B CA 1
ATOM 3268 C C . PRO B 1 86 ? -11.43 -1.972 9.727 1 95.81 86 PRO B C 1
ATOM 3270 O O . PRO B 1 86 ? -10.312 -1.891 9.203 1 95.81 86 PRO B O 1
ATOM 3273 N N . HIS B 1 87 ? -12.43 -1.007 9.688 1 94.75 87 HIS B N 1
ATOM 3274 C CA . HIS B 1 87 ? -12.188 0.25 8.992 1 94.75 87 HIS B CA 1
ATOM 3275 C C . HIS B 1 87 ? -10.969 0.972 9.562 1 94.75 87 HIS B C 1
ATOM 3277 O O . HIS B 1 87 ? -10.828 1.085 10.781 1 94.75 87 HIS B O 1
ATOM 3283 N N . GLY B 1 88 ? -10.117 1.397 8.656 1 90.38 88 GLY B N 1
ATOM 3284 C CA . GLY B 1 88 ? -9.023 2.262 9.062 1 90.38 88 GLY B CA 1
ATOM 3285 C C . GLY B 1 88 ? -7.895 1.512 9.75 1 90.38 88 GLY B C 1
ATOM 3286 O O . GLY B 1 88 ? -6.871 2.104 10.102 1 90.38 88 GLY B O 1
ATOM 3287 N N . TRP B 1 89 ? -8.109 0.192 10.031 1 93.56 89 TRP B N 1
ATOM 3288 C CA . TRP B 1 89 ? -7.102 -0.641 10.68 1 93.56 89 TRP B CA 1
ATOM 3289 C C . TRP B 1 89 ? -6.074 -1.143 9.672 1 93.56 89 TRP B C 1
ATOM 3291 O O . TRP B 1 89 ? -6.367 -1.254 8.484 1 93.56 89 TRP B O 1
ATOM 3301 N N . CYS B 1 90 ? -4.863 -1.39 10.102 1 94.94 90 CYS B N 1
ATOM 3302 C CA . CYS B 1 90 ? -3.762 -1.835 9.258 1 94.94 90 CYS B CA 1
ATOM 3303 C C . CYS B 1 90 ? -3.34 -3.256 9.617 1 94.94 90 CYS B C 1
ATOM 3305 O O . CYS B 1 90 ? -2.791 -3.492 10.695 1 94.94 90 CYS B O 1
ATOM 3307 N N . PRO B 1 91 ? -3.434 -4.164 8.711 1 96.94 91 PRO B N 1
ATOM 3308 C CA . PRO B 1 91 ? -3.162 -5.57 9.023 1 96.94 91 PRO B CA 1
ATOM 3309 C C . PRO B 1 91 ? -1.679 -5.848 9.258 1 96.94 91 PRO B C 1
ATOM 3311 O O . PRO B 1 91 ? -1.325 -6.805 9.945 1 96.94 91 PRO B O 1
ATOM 3314 N N . GLN B 1 92 ? -0.78 -5.059 8.641 1 97.25 92 GLN B N 1
ATOM 3315 C CA . GLN B 1 92 ? 0.649 -5.293 8.812 1 97.25 92 GLN B CA 1
ATOM 3316 C C . GLN B 1 92 ? 1.047 -5.176 10.281 1 97.25 92 GLN B C 1
ATOM 3318 O O . GLN B 1 92 ? 2.006 -5.812 10.727 1 97.25 92 GLN B O 1
ATOM 3323 N N . TYR B 1 93 ? 0.336 -4.367 11.07 1 96.44 93 TYR B N 1
ATOM 3324 C CA . TYR B 1 93 ? 0.682 -4.199 12.477 1 96.44 93 TYR B CA 1
ATOM 3325 C C . TYR B 1 93 ? 0.347 -5.457 13.273 1 96.44 93 TYR B C 1
ATOM 3327 O O . TYR B 1 93 ? 0.979 -5.738 14.289 1 96.44 93 TYR B O 1
ATOM 3335 N N . TYR B 1 94 ? -0.692 -6.195 12.812 1 97.19 94 TYR B N 1
ATOM 3336 C CA . TYR B 1 94 ? -1 -7.492 13.406 1 97.19 94 TYR B CA 1
ATOM 3337 C C . TYR B 1 94 ? 0.164 -8.461 13.234 1 97.19 94 TYR B C 1
ATOM 3339 O O . TYR B 1 94 ? 0.57 -9.133 14.188 1 97.19 94 TYR B O 1
ATOM 3347 N N . VAL B 1 95 ? 0.662 -8.484 12.016 1 98.31 95 VAL B N 1
ATOM 3348 C CA . VAL B 1 95 ? 1.798 -9.352 11.719 1 98.31 95 VAL B CA 1
ATOM 3349 C C . VAL B 1 95 ? 3.018 -8.898 12.516 1 98.31 95 VAL B C 1
ATOM 3351 O O . VAL B 1 95 ? 3.734 -9.719 13.094 1 98.31 95 VAL B O 1
ATOM 3354 N N . GLN B 1 96 ? 3.262 -7.566 12.594 1 97.25 96 GLN B N 1
ATOM 3355 C CA . GLN B 1 96 ? 4.387 -7.035 13.352 1 97.25 96 GLN B CA 1
ATOM 3356 C C . GLN B 1 96 ? 4.293 -7.434 14.828 1 97.25 96 GLN B C 1
ATOM 3358 O O . GLN B 1 96 ? 5.277 -7.887 15.414 1 97.25 96 GLN B O 1
ATOM 3363 N N . LYS B 1 97 ? 3.127 -7.254 15.359 1 96.5 97 LYS B N 1
ATOM 3364 C CA . LYS B 1 97 ? 2.91 -7.551 16.781 1 96.5 97 LYS B CA 1
ATOM 3365 C C . LYS B 1 97 ? 3.244 -9.008 17.094 1 96.5 97 LYS B C 1
ATOM 3367 O O . LYS B 1 97 ? 3.963 -9.289 18.047 1 96.5 97 LYS B O 1
ATOM 3372 N N . HIS B 1 98 ? 2.797 -9.867 16.25 1 97.88 98 HIS B N 1
ATOM 3373 C CA . HIS B 1 98 ? 2.836 -11.289 16.578 1 97.88 98 HIS B CA 1
ATOM 3374 C C . HIS B 1 98 ? 4.129 -11.938 16.094 1 97.88 98 HIS B C 1
ATOM 3376 O O . HIS B 1 98 ? 4.418 -13.086 16.422 1 97.88 98 HIS B O 1
ATOM 3382 N N . THR B 1 99 ? 4.938 -11.219 15.289 1 97.25 99 THR B N 1
ATOM 3383 C CA . THR B 1 99 ? 6.246 -11.727 14.891 1 97.25 99 THR B CA 1
ATOM 3384 C C . THR B 1 99 ? 7.355 -11.031 15.68 1 97.25 99 THR B C 1
ATOM 3386 O O . THR B 1 99 ? 8.5 -11.5 15.688 1 97.25 99 THR B O 1
ATOM 3389 N N . GLY B 1 100 ? 7.039 -9.914 16.281 1 94.38 100 GLY B N 1
ATOM 3390 C CA . GLY B 1 100 ? 8.047 -9.164 17.016 1 94.38 100 GLY B CA 1
ATOM 3391 C C . GLY B 1 100 ? 8.922 -8.312 16.125 1 94.38 100 GLY B C 1
ATOM 3392 O O . GLY B 1 100 ? 10.117 -8.141 16.391 1 94.38 100 GLY B O 1
ATOM 3393 N N . SER B 1 101 ? 8.367 -7.773 15.062 1 95.12 101 SER B N 1
ATOM 3394 C CA . SER B 1 101 ? 9.156 -7.035 14.078 1 95.12 101 SER B CA 1
ATOM 3395 C C . SER B 1 101 ? 8.836 -5.543 14.125 1 95.12 101 SER B C 1
ATOM 3397 O O . SER B 1 101 ? 8.688 -4.902 13.086 1 95.12 101 SER B O 1
ATOM 3399 N N . GLY B 1 102 ? 8.75 -4.949 15.32 1 91 102 GLY B N 1
ATOM 3400 C CA . GLY B 1 102 ? 8.336 -3.568 15.492 1 91 102 GLY B CA 1
ATOM 3401 C C . GLY B 1 102 ? 9.336 -2.568 14.945 1 91 102 GLY B C 1
ATOM 3402 O O . GLY B 1 102 ? 8.992 -1.411 14.695 1 91 102 GLY B O 1
ATOM 3403 N N . GLN B 1 103 ? 10.547 -3.01 14.688 1 91.19 103 GLN B N 1
ATOM 3404 C CA . GLN B 1 103 ? 11.594 -2.117 14.203 1 91.19 103 GLN B CA 1
ATOM 3405 C C . GLN B 1 103 ? 11.5 -1.928 12.695 1 91.19 103 GLN B C 1
ATOM 3407 O O . GLN B 1 103 ? 12.078 -0.987 12.141 1 91.19 103 GLN B O 1
ATOM 3412 N N . ALA B 1 104 ? 10.82 -2.83 12.07 1 96.5 104 ALA B N 1
ATOM 3413 C CA . ALA B 1 104 ? 10.672 -2.748 10.617 1 96.5 104 ALA B CA 1
ATOM 3414 C C . ALA B 1 104 ? 9.703 -1.638 10.227 1 96.5 104 ALA B C 1
ATOM 3416 O O . ALA B 1 104 ? 8.68 -1.44 10.883 1 96.5 104 ALA B O 1
ATOM 3417 N N . THR B 1 105 ? 10.086 -0.793 9.25 1 96.62 105 THR B N 1
ATOM 3418 C CA . THR B 1 105 ? 9.031 -0.047 8.57 1 96.62 105 THR B CA 1
ATOM 3419 C C . THR B 1 105 ? 7.98 -0.995 7.992 1 96.62 105 THR B C 1
ATOM 3421 O O . THR B 1 105 ? 8.32 -1.97 7.32 1 96.62 105 THR B O 1
ATOM 3424 N N . ALA B 1 106 ? 6.734 -0.794 8.312 1 97.19 106 ALA B N 1
ATOM 3425 C CA . ALA B 1 106 ? 5.676 -1.694 7.859 1 97.19 106 ALA B CA 1
ATOM 3426 C C . ALA B 1 106 ? 4.586 -0.93 7.113 1 97.19 106 ALA B C 1
ATOM 3428 O O . ALA B 1 106 ? 4.172 0.15 7.543 1 97.19 106 ALA B O 1
ATOM 3429 N N . ALA B 1 107 ? 4.125 -1.456 5.992 1 97.62 107 ALA B N 1
ATOM 3430 C CA . ALA B 1 107 ? 3.082 -0.812 5.195 1 97.62 107 ALA B CA 1
ATOM 3431 C C . ALA B 1 107 ? 2.275 -1.843 4.41 1 97.62 107 ALA B C 1
ATOM 3433 O O . ALA B 1 107 ? 2.754 -2.949 4.152 1 97.62 107 ALA B O 1
ATOM 3434 N N . GLU B 1 108 ? 1.077 -1.508 4.133 1 97.88 108 GLU B N 1
ATOM 3435 C CA . GLU B 1 108 ? 0.311 -2.232 3.125 1 97.88 108 GLU B CA 1
ATOM 3436 C C . GLU B 1 108 ? 0.616 -1.712 1.723 1 97.88 108 GLU B C 1
ATOM 3438 O O . GLU B 1 108 ? 0.74 -0.503 1.517 1 97.88 108 GLU B O 1
ATOM 3443 N N . VAL B 1 109 ? 0.794 -2.621 0.8 1 98.31 109 VAL B N 1
ATOM 3444 C CA . VAL B 1 109 ? 0.979 -2.301 -0.611 1 98.31 109 VAL B CA 1
ATOM 3445 C C . VAL B 1 109 ? -0.154 -2.91 -1.433 1 98.31 109 VAL B C 1
ATOM 3447 O O . VAL B 1 109 ? -0.445 -4.102 -1.313 1 98.31 109 VAL B O 1
ATOM 3450 N N . ARG B 1 110 ? -0.772 -2.049 -2.24 1 96.62 110 ARG B N 1
ATOM 3451 C CA . ARG B 1 110 ? -1.879 -2.543 -3.055 1 96.62 110 ARG B CA 1
ATOM 3452 C C . ARG B 1 110 ? -1.633 -2.273 -4.535 1 96.62 110 ARG B C 1
ATOM 3454 O O . ARG B 1 110 ? -1.391 -1.133 -4.934 1 96.62 110 ARG B O 1
ATOM 3461 N N . GLN B 1 111 ? -1.703 -3.262 -5.262 1 96.19 111 GLN B N 1
ATOM 3462 C CA . GLN B 1 111 ? -1.65 -3.277 -6.719 1 96.19 111 GLN B CA 1
ATOM 3463 C C . GLN B 1 111 ? -2.416 -4.469 -7.285 1 96.19 111 GLN B C 1
ATOM 3465 O O . GLN B 1 111 ? -1.931 -5.156 -8.188 1 96.19 111 GLN B O 1
ATOM 3470 N N . ALA B 1 112 ? -3.533 -4.77 -6.629 1 94 112 ALA B N 1
ATOM 3471 C CA . ALA B 1 112 ? -4.359 -5.922 -6.977 1 94 112 ALA B CA 1
ATOM 3472 C C . ALA B 1 112 ? -3.521 -7.199 -7.027 1 94 112 ALA B C 1
ATOM 3474 O O . ALA B 1 112 ? -2.711 -7.453 -6.133 1 94 112 ALA B O 1
ATOM 3475 N N . CYS B 1 113 ? -3.779 -8.023 -7.98 1 96.12 113 CYS B N 1
ATOM 3476 C CA . CYS B 1 113 ? -3.139 -9.336 -8.008 1 96.12 113 CYS B CA 1
ATOM 3477 C C . CYS B 1 113 ? -1.654 -9.211 -8.328 1 96.12 113 CYS B C 1
ATOM 3479 O O . CYS B 1 113 ? -0.902 -10.172 -8.188 1 96.12 113 CYS B O 1
ATOM 3481 N N . MET B 1 114 ? -1.148 -8.023 -8.711 1 96.56 114 MET B N 1
ATOM 3482 C CA . MET B 1 114 ? 0.269 -7.832 -9.008 1 96.56 114 MET B CA 1
ATOM 3483 C C . MET B 1 114 ? 1.006 -7.27 -7.797 1 96.56 114 MET B C 1
ATOM 3485 O O . MET B 1 114 ? 2.188 -6.93 -7.887 1 96.56 114 MET B O 1
ATOM 3489 N N . GLY B 1 115 ? 0.345 -7.219 -6.715 1 97.44 115 GLY B N 1
ATOM 3490 C CA . GLY B 1 115 ? 0.874 -6.531 -5.547 1 97.44 115 GLY B CA 1
ATOM 3491 C C . GLY B 1 115 ? 2.17 -7.133 -5.039 1 97.44 115 GLY B C 1
ATOM 3492 O O . GLY B 1 115 ? 3.041 -6.414 -4.543 1 97.44 115 GLY B O 1
ATOM 3493 N N . MET B 1 116 ? 2.328 -8.414 -5.148 1 98.25 116 MET B N 1
ATOM 3494 C CA . MET B 1 116 ? 3.541 -9.062 -4.652 1 98.25 116 MET B CA 1
ATOM 3495 C C . MET B 1 116 ? 4.754 -8.641 -5.473 1 98.25 116 MET B C 1
ATOM 3497 O O . MET B 1 116 ? 5.855 -8.508 -4.938 1 98.25 116 MET B O 1
ATOM 3501 N N . PHE B 1 117 ? 4.586 -8.461 -6.805 1 98.19 117 PHE B N 1
ATOM 3502 C CA . PHE B 1 117 ? 5.68 -8.016 -7.656 1 98.19 117 PHE B CA 1
ATOM 3503 C C . PHE B 1 117 ? 6.145 -6.621 -7.25 1 98.19 117 PHE B C 1
ATOM 3505 O O . PHE B 1 117 ? 7.34 -6.383 -7.082 1 98.19 117 PHE B O 1
ATOM 3512 N N . CYS B 1 118 ? 5.16 -5.781 -7.09 1 97.62 118 CYS B N 1
ATOM 3513 C CA . CYS B 1 118 ? 5.477 -4.41 -6.707 1 97.62 118 CYS B CA 1
ATOM 3514 C C . CYS B 1 118 ? 6.145 -4.371 -5.336 1 97.62 118 CYS B C 1
ATOM 3516 O O . CYS B 1 118 ? 7.133 -3.66 -5.141 1 97.62 118 CYS B O 1
ATOM 3518 N N . ALA B 1 119 ? 5.57 -5.109 -4.418 1 98.81 119 ALA B N 1
ATOM 3519 C CA . ALA B 1 119 ? 6.148 -5.168 -3.076 1 98.81 119 ALA B CA 1
ATOM 3520 C C . ALA B 1 119 ? 7.582 -5.688 -3.121 1 98.81 119 ALA B C 1
ATOM 3522 O O . ALA B 1 119 ? 8.453 -5.199 -2.389 1 98.81 119 ALA B O 1
ATOM 3523 N N . CYS B 1 120 ? 7.867 -6.637 -3.934 1 98.81 120 CYS B N 1
ATOM 3524 C CA . CYS B 1 120 ? 9.219 -7.168 -4.078 1 98.81 120 CYS B CA 1
ATOM 3525 C C . CYS B 1 120 ? 10.156 -6.117 -4.66 1 98.81 120 CYS B C 1
ATOM 3527 O O . CYS B 1 120 ? 11.305 -6 -4.227 1 98.81 120 CYS B O 1
ATOM 3529 N N . GLU B 1 121 ? 9.664 -5.395 -5.668 1 98.62 121 GLU B N 1
ATOM 3530 C CA . GLU B 1 121 ? 10.477 -4.328 -6.246 1 98.62 121 GLU B CA 1
ATOM 3531 C C . GLU B 1 121 ? 10.844 -3.283 -5.199 1 98.62 121 GLU B C 1
ATOM 3533 O O . GLU B 1 121 ? 12.008 -2.898 -5.078 1 98.62 121 GLU B O 1
ATOM 3538 N N . LEU B 1 122 ? 9.867 -2.861 -4.426 1 98.81 122 LEU B N 1
ATOM 3539 C CA . LEU B 1 122 ? 10.094 -1.862 -3.387 1 98.81 122 LEU B CA 1
ATOM 3540 C C . LEU B 1 122 ? 11.016 -2.404 -2.301 1 98.81 122 LEU B C 1
ATOM 3542 O O . LEU B 1 122 ? 11.906 -1.694 -1.824 1 98.81 122 LEU B O 1
ATOM 3546 N N . ALA B 1 123 ? 10.797 -3.639 -1.921 1 98.88 123 ALA B N 1
ATOM 3547 C CA . ALA B 1 123 ? 11.617 -4.254 -0.883 1 98.88 123 ALA B CA 1
ATOM 3548 C C . ALA B 1 123 ? 13.062 -4.414 -1.353 1 98.88 123 ALA B C 1
ATOM 3550 O O . ALA B 1 123 ? 14 -4.152 -0.595 1 98.88 123 ALA B O 1
ATOM 3551 N N . ALA B 1 124 ? 13.258 -4.848 -2.578 1 98.75 124 ALA B N 1
ATOM 3552 C CA . ALA B 1 124 ? 14.609 -4.977 -3.129 1 98.75 124 ALA B CA 1
ATOM 3553 C C . ALA B 1 124 ? 15.32 -3.631 -3.15 1 98.75 124 ALA B C 1
ATOM 3555 O O . ALA B 1 124 ? 16.484 -3.529 -2.75 1 98.75 124 ALA B O 1
ATOM 3556 N N . ALA B 1 125 ? 14.602 -2.615 -3.605 1 98.56 125 ALA B N 1
ATOM 3557 C CA . ALA B 1 125 ? 15.172 -1.271 -3.621 1 98.56 125 ALA B CA 1
ATOM 3558 C C . ALA B 1 125 ? 15.562 -0.824 -2.213 1 98.56 125 ALA B C 1
ATOM 3560 O O . ALA B 1 125 ? 16.641 -0.25 -2.01 1 98.56 125 ALA B O 1
ATOM 3561 N N . HIS B 1 126 ? 14.68 -1.07 -1.268 1 98.56 126 HIS B N 1
ATOM 3562 C CA . HIS B 1 126 ? 14.93 -0.701 0.122 1 98.56 126 HIS B CA 1
ATOM 3563 C C . HIS B 1 126 ? 16.172 -1.391 0.663 1 98.56 126 HIS B C 1
ATOM 3565 O O . HIS B 1 126 ? 16.984 -0.764 1.346 1 98.56 126 HIS B O 1
ATOM 3571 N N . LEU B 1 127 ? 16.328 -2.637 0.379 1 98.31 127 LEU B N 1
ATOM 3572 C CA . LEU B 1 127 ? 17.5 -3.393 0.803 1 98.31 127 LEU B CA 1
ATOM 3573 C C . LEU B 1 127 ? 18.766 -2.82 0.182 1 98.31 127 LEU B C 1
ATOM 3575 O O . LEU B 1 127 ? 19.812 -2.729 0.848 1 98.31 127 LEU B O 1
ATOM 3579 N N . MET B 1 128 ? 18.719 -2.426 -1.036 1 97.25 128 MET B N 1
ATOM 3580 C CA . MET B 1 128 ? 19.891 -1.957 -1.774 1 97.25 128 MET B CA 1
ATOM 3581 C C . MET B 1 128 ? 20.281 -0.542 -1.348 1 97.25 128 MET B C 1
ATOM 3583 O O . MET B 1 128 ? 21.406 -0.11 -1.562 1 97.25 128 MET B O 1
ATOM 3587 N N . ALA B 1 129 ? 19.312 0.184 -0.755 1 95.31 129 ALA B N 1
ATOM 3588 C CA . ALA B 1 129 ? 19.484 1.61 -0.487 1 95.31 129 ALA B CA 1
ATOM 3589 C C . ALA B 1 129 ? 20.406 1.842 0.707 1 95.31 129 ALA B C 1
ATOM 3591 O O . ALA B 1 129 ? 20.984 2.918 0.847 1 95.31 129 ALA B O 1
ATOM 3592 N N . SER B 1 130 ? 20.5 0.877 1.612 1 94 130 SER B N 1
ATOM 3593 C CA . SER B 1 130 ? 21.297 1.05 2.824 1 94 130 SER B CA 1
ATOM 3594 C C . SER B 1 130 ? 21.922 -0.27 3.273 1 94 130 SER B C 1
ATOM 3596 O O . SER B 1 130 ? 21.25 -1.305 3.283 1 94 130 SER B O 1
ATOM 3598 N N . PRO B 1 131 ? 23.156 -0.221 3.713 1 92.56 131 PRO B N 1
ATOM 3599 C CA . PRO B 1 131 ? 23.766 -1.448 4.227 1 92.56 131 PRO B CA 1
ATOM 3600 C C . PRO B 1 131 ? 23.125 -1.936 5.52 1 92.56 131 PRO B C 1
ATOM 3602 O O . PRO B 1 131 ? 23.266 -3.104 5.887 1 92.56 131 PRO B O 1
ATOM 3605 N N . GLU B 1 132 ? 22.406 -1.019 6.16 1 93.19 132 GLU B N 1
ATOM 3606 C CA . GLU B 1 132 ? 21.766 -1.373 7.426 1 93.19 132 GLU B CA 1
ATOM 3607 C C . GLU B 1 132 ? 20.5 -2.188 7.191 1 93.19 132 GLU B C 1
ATOM 3609 O O . GLU B 1 132 ? 19.969 -2.814 8.117 1 93.19 132 GLU B O 1
ATOM 3614 N N . HIS B 1 133 ? 19.969 -2.082 6.066 1 96.12 133 HIS B N 1
ATOM 3615 C CA . HIS B 1 133 ? 18.812 -2.9 5.711 1 96.12 133 HIS B CA 1
ATOM 3616 C C . HIS B 1 133 ? 19.25 -4.309 5.309 1 96.12 133 HIS B C 1
ATOM 3618 O O . HIS B 1 133 ? 19.812 -4.508 4.23 1 96.12 133 HIS B O 1
ATOM 3624 N N . THR B 1 134 ? 18.875 -5.367 6.098 1 95.62 134 THR B N 1
ATOM 3625 C CA . THR B 1 134 ? 19.453 -6.68 5.844 1 95.62 134 THR B CA 1
ATOM 3626 C C . THR B 1 134 ? 18.391 -7.656 5.355 1 95.62 134 THR B C 1
ATOM 3628 O O . THR B 1 134 ? 18.703 -8.594 4.617 1 95.62 134 THR B O 1
ATOM 3631 N N . ALA B 1 135 ? 17.141 -7.461 5.816 1 98.31 135 ALA B N 1
ATOM 3632 C CA . ALA B 1 135 ? 16.094 -8.391 5.41 1 98.31 135 ALA B CA 1
ATOM 3633 C C . ALA B 1 135 ? 14.734 -7.688 5.371 1 98.31 135 ALA B C 1
ATOM 3635 O O . ALA B 1 135 ? 14.492 -6.75 6.133 1 98.31 135 ALA B O 1
ATOM 3636 N N . SER B 1 136 ? 13.93 -8.109 4.48 1 98.81 136 SER B N 1
ATOM 3637 C CA . SER B 1 136 ? 12.562 -7.637 4.312 1 98.81 136 SER B CA 1
ATOM 3638 C C . SER B 1 136 ? 11.578 -8.797 4.211 1 98.81 136 SER B C 1
ATOM 3640 O O . SER B 1 136 ? 11.852 -9.789 3.529 1 98.81 136 SER B O 1
ATOM 3642 N N . LEU B 1 137 ? 10.508 -8.695 4.906 1 98.94 137 LEU B N 1
ATOM 3643 C CA . LEU B 1 137 ? 9.43 -9.68 4.809 1 98.94 137 LEU B CA 1
ATOM 3644 C C . LEU B 1 137 ? 8.266 -9.125 3.99 1 98.94 137 LEU B C 1
ATOM 3646 O O . LEU B 1 137 ? 7.777 -8.023 4.266 1 98.94 137 LEU B O 1
ATOM 3650 N N . ILE B 1 138 ? 7.871 -9.836 2.945 1 98.94 138 ILE B N 1
ATOM 3651 C CA . ILE B 1 138 ? 6.668 -9.539 2.174 1 98.94 138 ILE B CA 1
ATOM 3652 C C . ILE B 1 138 ? 5.641 -10.648 2.373 1 98.94 138 ILE B C 1
ATOM 3654 O O . ILE B 1 138 ? 5.965 -11.828 2.26 1 98.94 138 ILE B O 1
ATOM 3658 N N . THR B 1 139 ? 4.449 -10.312 2.697 1 98.94 139 THR B N 1
ATOM 3659 C CA . THR B 1 139 ? 3.408 -11.312 2.895 1 98.94 139 THR B CA 1
ATOM 3660 C C . THR B 1 139 ? 2.104 -10.875 2.236 1 98.94 139 THR B C 1
ATOM 3662 O O . THR B 1 139 ? 1.879 -9.68 2.027 1 98.94 139 THR B O 1
ATOM 3665 N N . SER B 1 140 ? 1.363 -11.812 1.758 1 98.94 140 SER B N 1
ATOM 3666 C CA . SER B 1 140 ? 0.057 -11.586 1.147 1 98.94 140 SER B CA 1
ATOM 3667 C C . SER B 1 140 ? -0.966 -12.602 1.639 1 98.94 140 SER B C 1
ATOM 3669 O O . SER B 1 140 ? -0.636 -13.773 1.849 1 98.94 140 SER B O 1
ATOM 3671 N N . ALA B 1 141 ? -2.166 -12.141 1.837 1 98.94 141 ALA B N 1
ATOM 3672 C CA . ALA B 1 141 ? -3.248 -13.039 2.23 1 98.94 141 ALA B CA 1
ATOM 3673 C C . ALA B 1 141 ? -4.602 -12.492 1.799 1 98.94 141 ALA B C 1
ATOM 3675 O O . ALA B 1 141 ? -4.809 -11.273 1.787 1 98.94 141 ALA B O 1
ATOM 3676 N N . ASP B 1 142 ? -5.473 -13.391 1.478 1 98.75 142 ASP B N 1
ATOM 3677 C CA . ASP B 1 142 ? -6.859 -13.023 1.216 1 98.75 142 ASP B CA 1
ATOM 3678 C C . ASP B 1 142 ? -7.816 -14.133 1.654 1 98.75 142 ASP B C 1
ATOM 3680 O O . ASP B 1 142 ? -7.488 -15.32 1.559 1 98.75 142 ASP B O 1
ATOM 3684 N N . ASN B 1 143 ? -8.883 -13.781 2.16 1 98.88 143 ASN B N 1
ATOM 3685 C CA . ASN B 1 143 ? -10.055 -14.609 2.434 1 98.88 143 ASN B CA 1
ATOM 3686 C C . ASN B 1 143 ? -11.312 -14.023 1.794 1 98.88 143 ASN B C 1
ATOM 3688 O O . ASN B 1 143 ? -11.812 -12.992 2.234 1 98.88 143 ASN B O 1
ATOM 3692 N N . TYR B 1 144 ? -11.844 -14.727 0.809 1 98.38 144 TYR B N 1
ATOM 3693 C CA . TYR B 1 144 ? -12.945 -14.195 0.015 1 98.38 144 TYR B CA 1
ATOM 3694 C C . TYR B 1 144 ? -14.281 -14.719 0.521 1 98.38 144 TYR B C 1
ATOM 3696 O O . TYR B 1 144 ? -15.312 -14.555 -0.141 1 98.38 144 TYR B O 1
ATOM 3704 N N . ASN B 1 145 ? -14.266 -15.391 1.709 1 97.69 145 ASN B N 1
ATOM 3705 C CA . ASN B 1 145 ? -15.508 -15.836 2.33 1 97.69 145 ASN B CA 1
ATOM 3706 C C . ASN B 1 145 ? -16.25 -14.68 3 1 97.69 145 ASN B C 1
ATOM 3708 O O . ASN B 1 145 ? -16.547 -14.742 4.195 1 97.69 145 ASN B O 1
ATOM 3712 N N . THR B 1 146 ? -16.594 -13.68 2.289 1 96.56 146 THR B N 1
ATOM 3713 C CA . THR B 1 146 ? -17.219 -12.469 2.807 1 96.56 146 THR B CA 1
ATOM 3714 C C . THR B 1 146 ? -18.359 -12.008 1.892 1 96.56 146 THR B C 1
ATOM 3716 O O . THR B 1 146 ? -18.391 -12.375 0.714 1 96.56 146 THR B O 1
ATOM 3719 N N . PRO B 1 147 ? -19.281 -11.242 2.502 1 93.69 147 PRO B N 1
ATOM 3720 C CA . PRO B 1 147 ? -20.266 -10.625 1.615 1 93.69 147 PRO B CA 1
ATOM 3721 C C . PRO B 1 147 ? -19.625 -9.695 0.578 1 93.69 147 PRO B C 1
ATOM 3723 O O . PRO B 1 147 ? -18.469 -9.32 0.71 1 93.69 147 PRO B O 1
ATOM 3726 N N . LYS B 1 148 ? -20.312 -9.422 -0.48 1 96.25 148 LYS B N 1
ATOM 3727 C CA . LYS B 1 148 ? -20.016 -8.398 -1.476 1 96.25 148 LYS B CA 1
ATOM 3728 C C . LYS B 1 148 ? -19.078 -8.93 -2.545 1 96.25 148 LYS B C 1
ATOM 3730 O O . LYS B 1 148 ? -18.688 -8.195 -3.459 1 96.25 148 LYS B O 1
ATOM 3735 N N . ILE B 1 149 ? -18.578 -10.188 -2.418 1 96.88 149 ILE B N 1
ATOM 3736 C CA . ILE B 1 149 ? -17.797 -10.797 -3.48 1 96.88 149 ILE B CA 1
ATOM 3737 C C . ILE B 1 149 ? -18.203 -12.258 -3.66 1 96.88 149 ILE B C 1
ATOM 3739 O O . ILE B 1 149 ? -18.344 -12.992 -2.68 1 96.88 149 ILE B O 1
ATOM 3743 N N . ASP B 1 150 ? -18.469 -12.648 -4.871 1 97.12 150 ASP B N 1
ATOM 3744 C CA . ASP B 1 150 ? -18.781 -14.023 -5.234 1 97.12 150 ASP B CA 1
ATOM 3745 C C . ASP B 1 150 ? -17.547 -14.742 -5.773 1 97.12 150 ASP B C 1
ATOM 3747 O O . ASP B 1 150 ? -17.125 -14.492 -6.902 1 97.12 150 ASP B O 1
ATOM 3751 N N . ARG B 1 151 ? -16.984 -15.695 -5.059 1 97.56 151 ARG B N 1
ATOM 3752 C CA . ARG B 1 151 ? -15.711 -16.328 -5.395 1 97.56 151 ARG B CA 1
ATOM 3753 C C . ARG B 1 151 ? -15.805 -17.062 -6.727 1 97.56 151 ARG B C 1
ATOM 3755 O O . ARG B 1 151 ? -14.789 -17.297 -7.383 1 97.56 151 ARG B O 1
ATOM 3762 N N . TRP B 1 152 ? -17.016 -17.453 -7.094 1 97.06 152 TRP B N 1
ATOM 3763 C CA . TRP B 1 152 ? -17.156 -18.328 -8.258 1 97.06 152 TRP B CA 1
ATOM 3764 C C . TRP B 1 152 ? -17.438 -17.516 -9.516 1 97.06 152 TRP B C 1
ATOM 3766 O O . TRP B 1 152 ? -17.094 -17.922 -10.625 1 97.06 152 TRP B O 1
ATOM 3776 N N . ARG B 1 153 ? -18.031 -16.297 -9.281 1 93.94 153 ARG B N 1
ATOM 3777 C CA . ARG B 1 153 ? -18.578 -15.648 -10.469 1 93.94 153 ARG B CA 1
ATOM 3778 C C . ARG B 1 153 ? -18.047 -14.227 -10.625 1 93.94 153 ARG B C 1
ATOM 3780 O O . ARG B 1 153 ? -18.125 -13.648 -11.711 1 93.94 153 ARG B O 1
ATOM 3787 N N . SER B 1 154 ? -17.516 -13.656 -9.602 1 94.31 154 SER B N 1
ATOM 3788 C CA . SER B 1 154 ? -17.125 -12.25 -9.633 1 94.31 154 SER B CA 1
ATOM 3789 C C . SER B 1 154 ? -15.938 -12.023 -10.562 1 94.31 154 SER B C 1
ATOM 3791 O O . SER B 1 154 ? -15.742 -10.922 -11.078 1 94.31 154 SER B O 1
ATOM 3793 N N . THR B 1 155 ? -15.117 -13.008 -10.75 1 93.56 155 THR B N 1
ATOM 3794 C CA . THR B 1 155 ? -13.945 -12.938 -11.617 1 93.56 155 THR B CA 1
ATOM 3795 C C . THR B 1 155 ? -13.969 -14.062 -12.641 1 93.56 155 THR B C 1
ATOM 3797 O O . THR B 1 155 ? -13.391 -15.133 -12.406 1 93.56 155 THR B O 1
ATOM 3800 N N . PRO B 1 156 ? -14.523 -13.797 -13.805 1 93.12 156 PRO B N 1
ATOM 3801 C CA . PRO B 1 156 ? -14.594 -14.859 -14.812 1 93.12 156 PRO B CA 1
ATOM 3802 C C . PRO B 1 156 ? -13.242 -15.508 -15.086 1 93.12 156 PRO B C 1
ATOM 3804 O O . PRO B 1 156 ? -12.227 -14.805 -15.172 1 93.12 156 PRO B O 1
ATOM 3807 N N . HIS B 1 157 ? -13.234 -16.844 -15.172 1 95.44 157 HIS B N 1
ATOM 3808 C CA . HIS B 1 157 ? -12.062 -17.672 -15.477 1 95.44 157 HIS B CA 1
ATOM 3809 C C . HIS B 1 157 ? -11.148 -17.797 -14.266 1 95.44 157 HIS B C 1
ATOM 3811 O O . HIS B 1 157 ? -10.109 -18.453 -14.328 1 95.44 157 HIS B O 1
ATOM 3817 N N . ALA B 1 158 ? -11.523 -17.172 -13.125 1 96.56 158 ALA B N 1
ATOM 3818 C CA . ALA B 1 158 ? -10.633 -17.172 -11.969 1 96.56 158 ALA B CA 1
ATOM 3819 C C . ALA B 1 158 ? -11.422 -17.359 -10.672 1 96.56 158 ALA B C 1
ATOM 3821 O O . ALA B 1 158 ? -11.461 -16.469 -9.828 1 96.56 158 ALA B O 1
ATOM 3822 N N . PRO B 1 159 ? -12.047 -18.594 -10.484 1 98.06 159 PRO B N 1
ATOM 3823 C CA . PRO B 1 159 ? -12.602 -18.828 -9.148 1 98.06 159 PRO B CA 1
ATOM 3824 C C . PRO B 1 159 ? -11.602 -18.531 -8.039 1 98.06 159 PRO B C 1
ATOM 3826 O O . PRO B 1 159 ? -10.438 -18.953 -8.125 1 98.06 159 PRO B O 1
ATOM 3829 N N . LEU B 1 160 ? -12.055 -17.844 -7.051 1 98.56 160 LEU B N 1
ATOM 3830 C CA . LEU B 1 160 ? -11.141 -17.297 -6.047 1 98.56 160 LEU B CA 1
ATOM 3831 C C . LEU B 1 160 ? -10.898 -18.312 -4.93 1 98.56 160 LEU B C 1
ATOM 3833 O O . LEU B 1 160 ? -11.836 -18.922 -4.418 1 98.56 160 LEU B O 1
ATOM 3837 N N . GLY B 1 161 ? -9.672 -18.547 -4.598 1 98.88 161 GLY B N 1
ATOM 3838 C CA . GLY B 1 161 ? -9.258 -19.297 -3.424 1 98.88 161 GLY B CA 1
ATOM 3839 C C . GLY B 1 161 ? -8.766 -18.422 -2.293 1 98.88 161 GLY B C 1
ATOM 3840 O O . GLY B 1 161 ? -8.492 -17.234 -2.498 1 98.88 161 GLY B O 1
ATOM 3841 N N . ASP B 1 162 ? -8.766 -18.953 -1.094 1 98.88 162 ASP B N 1
ATOM 3842 C CA . ASP B 1 162 ? -8.211 -18.297 0.083 1 98.88 162 ASP B CA 1
ATOM 3843 C C . ASP B 1 162 ? -6.816 -18.844 0.406 1 98.88 162 ASP B C 1
ATOM 3845 O O . ASP B 1 162 ? -6.531 -20.016 0.186 1 98.88 162 ASP B O 1
ATOM 3849 N N . GLY B 1 163 ? -5.984 -17.969 0.951 1 98.94 163 GLY B N 1
ATOM 3850 C CA . GLY B 1 163 ? -4.66 -18.422 1.342 1 98.94 163 GLY B CA 1
ATOM 3851 C C . GLY B 1 163 ? -3.689 -17.281 1.593 1 98.94 163 GLY B C 1
ATOM 3852 O O . GLY B 1 163 ? -4.09 -16.125 1.64 1 98.94 163 GLY B O 1
ATOM 3853 N N . ALA B 1 164 ? -2.49 -17.672 1.896 1 98.94 164 ALA B N 1
ATOM 3854 C CA . ALA B 1 164 ? -1.45 -16.688 2.189 1 98.94 164 ALA B CA 1
ATOM 3855 C C . ALA B 1 164 ? -0.078 -17.188 1.755 1 98.94 164 ALA B C 1
ATOM 3857 O O . ALA B 1 164 ? 0.152 -18.391 1.687 1 98.94 164 ALA B O 1
ATOM 3858 N N . CYS B 1 165 ? 0.754 -16.312 1.414 1 98.94 165 CYS B N 1
ATOM 3859 C CA . CYS B 1 165 ? 2.164 -16.578 1.163 1 98.94 165 CYS B CA 1
ATOM 3860 C C . CYS B 1 165 ? 3.055 -15.562 1.858 1 98.94 165 CYS B C 1
ATOM 3862 O O . CYS B 1 165 ? 2.568 -14.547 2.365 1 98.94 165 CYS B O 1
ATOM 3864 N N . ALA B 1 166 ? 4.281 -15.836 2.035 1 98.94 166 ALA B N 1
ATOM 3865 C CA . ALA B 1 166 ? 5.312 -14.914 2.496 1 98.94 166 ALA B CA 1
ATOM 3866 C C . ALA B 1 166 ? 6.621 -15.133 1.741 1 98.94 166 ALA B C 1
ATOM 3868 O O . ALA B 1 166 ? 6.902 -16.234 1.283 1 98.94 166 ALA B O 1
ATOM 3869 N N . LEU B 1 167 ? 7.301 -14.148 1.522 1 98.94 167 LEU B N 1
ATOM 3870 C CA . LEU B 1 167 ? 8.609 -14.141 0.873 1 98.94 167 LEU B CA 1
ATOM 3871 C C . LEU B 1 167 ? 9.602 -13.297 1.66 1 98.94 167 LEU B C 1
ATOM 3873 O O . LEU B 1 167 ? 9.328 -12.125 1.953 1 98.94 167 LEU B O 1
ATOM 3877 N N . LEU B 1 168 ? 10.688 -13.891 2.092 1 98.88 168 LEU B N 1
ATOM 3878 C CA . LEU B 1 168 ? 11.75 -13.18 2.789 1 98.88 168 LEU B CA 1
ATOM 3879 C C . LEU B 1 168 ? 12.883 -12.82 1.831 1 98.88 168 LEU B C 1
ATOM 3881 O O . LEU B 1 168 ? 13.523 -13.711 1.258 1 98.88 168 LEU B O 1
ATOM 3885 N N . LEU B 1 169 ? 13.109 -11.547 1.567 1 98.88 1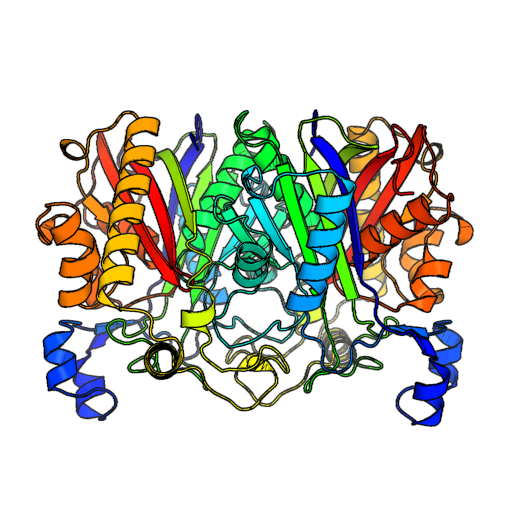69 LEU B N 1
ATOM 3886 C CA . LEU B 1 169 ? 14.266 -11.07 0.817 1 98.88 169 LEU B CA 1
ATOM 3887 C C . LEU B 1 169 ? 15.406 -10.68 1.758 1 98.88 169 LEU B C 1
ATOM 3889 O O . LEU B 1 169 ? 15.164 -10.164 2.852 1 98.88 169 LEU B O 1
ATOM 3893 N N . THR B 1 170 ? 16.594 -10.906 1.333 1 98.62 170 THR B N 1
ATOM 3894 C CA . THR B 1 170 ? 17.719 -10.641 2.205 1 98.62 170 THR B CA 1
ATOM 3895 C C . THR B 1 170 ? 18.953 -10.266 1.389 1 98.62 170 THR B C 1
ATOM 3897 O O . THR B 1 170 ? 19.031 -10.562 0.195 1 98.62 170 THR B O 1
ATOM 3900 N N . ARG B 1 171 ? 19.844 -9.547 1.976 1 96.94 171 ARG B N 1
ATOM 3901 C CA . ARG B 1 171 ? 21.125 -9.234 1.368 1 96.94 171 ARG B CA 1
ATOM 3902 C C . ARG B 1 171 ? 22.188 -10.25 1.771 1 96.94 171 ARG B C 1
ATOM 3904 O O . ARG B 1 171 ? 23.328 -10.203 1.289 1 96.94 171 ARG B O 1
ATOM 3911 N N . LYS B 1 172 ? 21.797 -11.055 2.658 1 93.06 172 LYS B N 1
ATOM 3912 C CA . LYS B 1 172 ? 22.672 -12.148 3.072 1 93.06 172 LYS B CA 1
ATOM 3913 C C . LYS B 1 172 ? 22.531 -13.352 2.143 1 93.06 172 LYS B C 1
ATOM 3915 O O . LYS B 1 172 ? 21.969 -13.234 1.051 1 93.06 172 LYS B O 1
ATOM 3920 N N . SER B 1 173 ? 22.938 -14.453 2.672 1 90.69 173 SER B N 1
ATOM 3921 C CA . SER B 1 173 ? 22.828 -15.68 1.891 1 90.69 173 SER B CA 1
ATOM 3922 C C . SER B 1 173 ? 21.391 -16.188 1.851 1 90.69 173 SER B C 1
ATOM 3924 O O . SER B 1 173 ? 20.672 -16.094 2.846 1 90.69 173 SER B O 1
ATOM 3926 N N . GLY B 1 174 ? 20.891 -16.516 0.676 1 97.06 174 GLY B N 1
ATOM 3927 C CA . GLY B 1 174 ? 19.609 -17.141 0.416 1 97.06 174 GLY B CA 1
ATOM 3928 C C . GLY B 1 174 ? 19.688 -18.281 -0.575 1 97.06 174 GLY B C 1
ATOM 3929 O O . GLY B 1 174 ? 20.75 -18.531 -1.167 1 97.06 174 GLY B O 1
ATOM 3930 N N . PHE B 1 175 ? 18.609 -19.047 -0.668 1 98.44 175 PHE B N 1
ATOM 3931 C CA . PHE B 1 175 ? 18.641 -20.234 -1.517 1 98.44 175 PHE B CA 1
ATOM 3932 C C . PHE B 1 175 ? 18.469 -19.844 -2.982 1 98.44 175 PHE B C 1
ATOM 3934 O O . PHE B 1 175 ? 18.734 -20.656 -3.873 1 98.44 175 PHE B O 1
ATOM 3941 N N . ALA B 1 176 ? 18.047 -18.609 -3.227 1 98.81 176 ALA B N 1
ATOM 3942 C CA . ALA B 1 176 ? 17.828 -18.125 -4.586 1 98.81 176 ALA B CA 1
ATOM 3943 C C . ALA B 1 176 ? 18.234 -16.656 -4.715 1 98.81 176 ALA B C 1
ATOM 3945 O O . ALA B 1 176 ? 18.328 -15.938 -3.715 1 98.81 176 ALA B O 1
ATOM 3946 N N . ARG B 1 177 ? 18.531 -16.25 -5.914 1 98.69 177 ARG B N 1
ATOM 3947 C CA . ARG B 1 177 ? 18.844 -14.859 -6.207 1 98.69 177 ARG B CA 1
ATOM 3948 C C . ARG B 1 177 ? 17.734 -14.219 -7.043 1 98.69 177 ARG B C 1
ATOM 3950 O O . ARG B 1 177 ? 17.266 -14.805 -8.016 1 98.69 177 ARG B O 1
ATOM 3957 N N . LEU B 1 178 ? 17.203 -13.109 -6.59 1 98.75 178 LEU B N 1
ATOM 3958 C CA . LEU B 1 178 ? 16.359 -12.273 -7.43 1 98.75 178 LEU B CA 1
ATOM 3959 C C . LEU B 1 178 ? 17.188 -11.516 -8.461 1 98.75 178 LEU B C 1
ATOM 3961 O O . LEU B 1 178 ? 17.938 -10.602 -8.102 1 98.75 178 LEU B O 1
ATOM 3965 N N . GLU B 1 179 ? 17.016 -11.836 -9.734 1 98.56 179 GLU B N 1
ATOM 3966 C CA . GLU B 1 179 ? 17.922 -11.32 -10.758 1 98.56 179 GLU B CA 1
ATOM 3967 C C . GLU B 1 179 ? 17.438 -9.984 -11.305 1 98.56 179 GLU B C 1
ATOM 3969 O O . GLU B 1 179 ? 18.234 -9.086 -11.57 1 98.56 179 GLU B O 1
ATOM 3974 N N . ALA B 1 180 ? 16.203 -9.914 -11.5 1 98.56 180 ALA B N 1
ATOM 3975 C CA . ALA B 1 180 ? 15.594 -8.711 -12.078 1 98.56 180 ALA B CA 1
ATOM 3976 C C . ALA B 1 180 ? 14.086 -8.703 -11.852 1 98.56 180 ALA B C 1
ATOM 3978 O O . ALA B 1 180 ? 13.469 -9.758 -11.68 1 98.56 180 ALA B O 1
ATOM 3979 N N . ILE B 1 181 ? 13.516 -7.562 -11.82 1 98.38 181 ILE B N 1
ATOM 3980 C CA . ILE B 1 181 ? 12.078 -7.383 -11.664 1 98.38 181 ILE B CA 1
ATOM 3981 C C . ILE B 1 181 ? 11.617 -6.16 -12.453 1 98.38 181 ILE B C 1
ATOM 3983 O O . ILE B 1 181 ? 12.242 -5.102 -12.391 1 98.38 181 ILE B O 1
ATOM 3987 N N . ASN B 1 182 ? 10.562 -6.297 -13.25 1 97.12 182 ASN B N 1
ATOM 3988 C CA . ASN B 1 182 ? 10.016 -5.211 -14.055 1 97.12 182 ASN B CA 1
ATOM 3989 C C . ASN B 1 182 ? 8.492 -5.254 -14.102 1 97.12 182 ASN B C 1
ATOM 3991 O O . ASN B 1 182 ? 7.891 -6.32 -13.945 1 97.12 182 ASN B O 1
ATOM 3995 N N . SER B 1 183 ? 7.941 -4.145 -14.227 1 95.81 183 SER B N 1
ATOM 3996 C CA . SER B 1 183 ? 6.496 -4.023 -14.414 1 95.81 183 SER B CA 1
ATOM 3997 C C . SER B 1 183 ? 6.156 -2.877 -15.359 1 95.81 183 SER B C 1
ATOM 3999 O O . SER B 1 183 ? 6.969 -1.974 -15.562 1 95.81 183 SER B O 1
ATOM 4001 N N . VAL B 1 184 ? 5.039 -2.93 -15.961 1 94.81 184 VAL B N 1
ATOM 4002 C CA . VAL B 1 184 ? 4.492 -1.875 -16.812 1 94.81 184 VAL B CA 1
ATOM 4003 C C . VAL B 1 184 ? 2.973 -1.828 -16.656 1 94.81 184 VAL B C 1
ATOM 4005 O O . VAL B 1 184 ? 2.334 -2.857 -16.422 1 94.81 184 VAL B O 1
ATOM 4008 N N . THR B 1 185 ? 2.465 -0.655 -16.688 1 94.5 185 THR B N 1
ATOM 4009 C CA . THR B 1 185 ? 1.021 -0.461 -16.641 1 94.5 185 THR B CA 1
ATOM 4010 C C . THR B 1 185 ? 0.522 0.156 -17.953 1 94.5 185 THR B C 1
ATOM 4012 O O . THR B 1 185 ? 1.188 1.01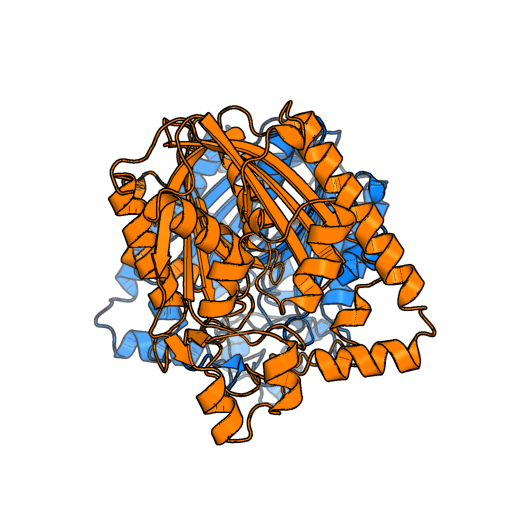7 -18.531 1 94.5 185 THR B O 1
ATOM 4015 N N . LEU B 1 186 ? -0.554 -0.373 -18.469 1 94.19 186 LEU B N 1
ATOM 4016 C CA . LEU B 1 186 ? -1.303 0.251 -19.547 1 94.19 186 LEU B CA 1
ATOM 4017 C C . LEU B 1 186 ? -2.484 1.048 -19.016 1 94.19 186 LEU B C 1
ATOM 4019 O O . LEU B 1 186 ? -3.619 0.563 -19.016 1 94.19 186 LEU B O 1
ATOM 4023 N N . PRO B 1 187 ? -2.191 2.285 -18.609 1 92 187 PRO B N 1
ATOM 4024 C CA . PRO B 1 187 ? -3.176 3.025 -17.812 1 92 187 PRO B CA 1
ATOM 4025 C C . PRO B 1 187 ? -4.426 3.389 -18.625 1 92 187 PRO B C 1
ATOM 4027 O O . PRO B 1 187 ? -5.465 3.711 -18.031 1 92 187 PRO B O 1
ATOM 4030 N N . GLN B 1 188 ? -4.336 3.334 -19.984 1 91.25 188 GLN B N 1
ATOM 4031 C CA . GLN B 1 188 ? -5.508 3.623 -20.797 1 91.25 188 GLN B CA 1
ATOM 4032 C C . GLN B 1 188 ? -6.629 2.621 -20.531 1 91.25 188 GLN B C 1
ATOM 4034 O O . GLN B 1 188 ? -7.781 2.859 -20.906 1 91.25 188 GLN B O 1
ATOM 4039 N N . TYR B 1 189 ? -6.285 1.508 -19.891 1 91.88 189 TYR B N 1
ATOM 4040 C CA . TYR B 1 189 ? -7.293 0.487 -19.625 1 91.88 189 TYR B CA 1
ATOM 4041 C C . TYR B 1 189 ? -7.738 0.522 -18.172 1 91.88 189 TYR B C 1
ATOM 4043 O O . TYR B 1 189 ? -8.383 -0.413 -17.688 1 91.88 189 TYR B O 1
ATOM 4051 N N . GLU B 1 190 ? -7.406 1.619 -17.5 1 91.44 190 GLU B N 1
ATOM 4052 C CA . GLU B 1 190 ? -7.793 1.774 -16.109 1 91.44 190 GLU B CA 1
ATOM 4053 C C . GLU B 1 190 ? -9.305 1.656 -15.93 1 91.44 190 GLU B C 1
ATOM 4055 O O . GLU B 1 190 ? -9.781 0.99 -15.008 1 91.44 190 GLU B O 1
ATOM 4060 N N . ASP B 1 191 ? -10.109 2.197 -16.734 1 91.12 191 ASP B N 1
ATOM 4061 C CA . ASP B 1 191 ? -11.555 2.244 -16.578 1 91.12 191 ASP B CA 1
ATOM 4062 C C . ASP B 1 191 ? -12.188 0.895 -16.906 1 91.12 191 ASP B C 1
ATOM 4064 O O . ASP B 1 191 ? -13.359 0.659 -16.594 1 91.12 191 ASP B O 1
ATOM 4068 N N . ARG B 1 192 ? -11.414 -0.016 -17.5 1 89.69 192 ARG B N 1
ATOM 4069 C CA . ARG B 1 192 ? -11.914 -1.37 -17.719 1 89.69 192 ARG B CA 1
ATOM 4070 C C . ARG B 1 192 ? -12.266 -2.055 -16.406 1 89.69 192 ARG B C 1
ATOM 4072 O O . ARG B 1 192 ? -13.188 -2.877 -16.359 1 89.69 192 ARG B O 1
ATOM 4079 N N . HIS B 1 193 ? -11.68 -1.648 -15.352 1 86.75 193 HIS B N 1
ATOM 4080 C CA . HIS B 1 193 ? -11.82 -2.361 -14.086 1 86.75 193 HIS B CA 1
ATOM 4081 C C . HIS B 1 193 ? -12.82 -1.665 -13.172 1 86.75 193 HIS B C 1
ATOM 4083 O O . HIS B 1 193 ? -13.055 -2.119 -12.047 1 86.75 193 HIS B O 1
ATOM 4089 N N . ARG B 1 194 ? -13.344 -0.567 -13.586 1 91.12 194 ARG B N 1
ATOM 4090 C CA . ARG B 1 194 ? -14.391 0.073 -12.789 1 91.12 194 ARG B CA 1
ATOM 4091 C C . ARG B 1 194 ? -15.633 0.328 -13.625 1 91.12 194 ARG B C 1
ATOM 4093 O O . ARG B 1 194 ? -16.703 0.628 -13.086 1 91.12 194 ARG B O 1
ATOM 4100 N N . GLY B 1 195 ? -15.445 0.218 -14.938 1 90.69 195 GLY B N 1
ATOM 4101 C CA . GLY B 1 195 ? -16.594 0.488 -15.789 1 90.69 195 GLY B CA 1
ATOM 4102 C C . GLY B 1 195 ? -17.203 1.86 -15.555 1 90.69 195 GLY B C 1
ATOM 4103 O O . GLY B 1 195 ? -16.484 2.863 -15.539 1 90.69 195 GLY B O 1
ATOM 4104 N N . SER B 1 196 ? -18.562 1.838 -15.367 1 90.5 196 SER B N 1
ATOM 4105 C CA . SER B 1 196 ? -19.266 3.102 -15.188 1 90.5 196 SER B CA 1
ATOM 4106 C C . SER B 1 196 ? -19.5 3.398 -13.703 1 90.5 196 SER B C 1
ATOM 4108 O O . SER B 1 196 ? -20.203 4.344 -13.359 1 90.5 196 SER B O 1
ATOM 4110 N N . ILE B 1 197 ? -18.953 2.572 -12.875 1 94.31 197 ILE B N 1
ATOM 4111 C CA . ILE B 1 197 ? -19.125 2.809 -11.445 1 94.31 197 ILE B CA 1
ATOM 4112 C C . ILE B 1 197 ? -18.484 4.148 -11.07 1 94.31 197 ILE B C 1
ATOM 4114 O O . ILE B 1 197 ? -17.328 4.41 -11.391 1 94.31 197 ILE B O 1
ATOM 4118 N N . PRO B 1 198 ? -19.281 5.004 -10.445 1 94.75 198 PRO B N 1
ATOM 4119 C CA . PRO B 1 198 ? -18.703 6.289 -10.039 1 94.75 198 PRO B CA 1
ATOM 4120 C C . PRO B 1 198 ? -17.578 6.133 -9.023 1 94.75 198 PRO B C 1
ATOM 4122 O O . PRO B 1 198 ? -17.594 5.219 -8.195 1 94.75 198 PRO B O 1
ATOM 4125 N N . LEU B 1 199 ? -16.625 7.062 -9.094 1 97.12 199 LEU B N 1
ATOM 4126 C CA . LEU B 1 199 ? -15.508 7.043 -8.148 1 97.12 199 LEU B CA 1
ATOM 4127 C C . LEU B 1 199 ? -15.977 7.441 -6.75 1 97.12 199 LEU B C 1
ATOM 4129 O O . LEU B 1 199 ? -15.344 7.086 -5.754 1 97.12 199 LEU B O 1
ATOM 4133 N N . PHE B 1 200 ? -17.094 8.172 -6.668 1 97.75 200 PHE B N 1
ATOM 4134 C CA . PHE B 1 200 ? -17.594 8.68 -5.395 1 97.75 200 PHE B CA 1
ATOM 4135 C C . PHE B 1 200 ? -19.109 8.555 -5.305 1 97.75 200 PHE B C 1
ATOM 4137 O O . PHE B 1 200 ? -19.812 8.875 -6.258 1 97.75 200 PHE B O 1
ATOM 4144 N N . PRO B 1 201 ? -19.75 8.172 -4.145 1 97.69 201 PRO B N 1
ATOM 4145 C CA . PRO B 1 201 ? -18.984 7.68 -2.99 1 97.69 201 PRO B CA 1
ATOM 4146 C C . PRO B 1 201 ? -18.359 6.309 -3.238 1 97.69 201 PRO B C 1
ATOM 4148 O O . PRO B 1 201 ? -18.828 5.559 -4.098 1 97.69 201 PRO B O 1
ATOM 4151 N N . PRO B 1 202 ? -17.219 6.031 -2.555 1 97.5 202 PRO B N 1
ATOM 4152 C CA . PRO B 1 202 ? -16.578 4.723 -2.719 1 97.5 202 PRO B CA 1
ATOM 4153 C C . PRO B 1 202 ? -17.516 3.566 -2.357 1 97.5 202 PRO B C 1
ATOM 4155 O O . PRO B 1 202 ? -18.25 3.646 -1.366 1 97.5 202 PRO B O 1
ATOM 4158 N N . GLU B 1 203 ? -17.422 2.506 -3.094 1 96.38 203 GLU B N 1
ATOM 4159 C CA . GLU B 1 203 ? -18.344 1.388 -2.969 1 96.38 203 GLU B CA 1
ATOM 4160 C C . GLU B 1 203 ? -18.266 0.761 -1.579 1 96.38 203 GLU B C 1
ATOM 4162 O O . GLU B 1 203 ? -19.281 0.286 -1.052 1 96.38 203 GLU B O 1
ATOM 4167 N N . ALA B 1 204 ? -17.0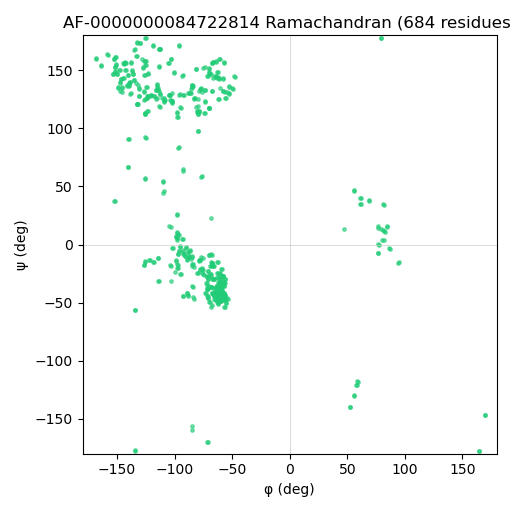94 0.763 -0.978 1 95.88 204 ALA B N 1
ATOM 4168 C CA . ALA B 1 204 ? -16.922 0.174 0.348 1 95.88 204 ALA B CA 1
ATOM 4169 C C . ALA B 1 204 ? -17.828 0.854 1.369 1 95.88 204 ALA B C 1
ATOM 4171 O O . ALA B 1 204 ? -18.078 0.312 2.451 1 95.88 204 ALA B O 1
ATOM 4172 N N . THR B 1 205 ? -18.281 2.072 1.085 1 96.38 205 THR B N 1
ATOM 4173 C CA . THR B 1 205 ? -19.141 2.812 2.006 1 96.38 205 THR B CA 1
ATOM 4174 C C . THR B 1 205 ? -20.609 2.627 1.646 1 96.38 205 THR B C 1
ATOM 4176 O O . THR B 1 205 ? -21.5 3.197 2.295 1 96.38 205 THR B O 1
ATOM 4179 N N . LEU B 1 206 ? -20.844 1.907 0.604 1 95.56 206 LEU B N 1
ATOM 4180 C CA . LEU B 1 206 ? -22.188 1.631 0.125 1 95.56 206 LEU B CA 1
ATOM 4181 C C . LEU B 1 206 ? -22.531 0.153 0.283 1 95.56 206 LEU B C 1
ATOM 4183 O O . LEU B 1 206 ? -21.656 -0.655 0.627 1 95.56 206 LEU B O 1
ATOM 4187 N N . ASP B 1 207 ? -23.766 -0.202 0.124 1 93.44 207 ASP B N 1
ATOM 4188 C CA . ASP B 1 207 ? -24.203 -1.592 0.177 1 93.44 207 ASP B CA 1
ATOM 4189 C C . ASP B 1 207 ? -24.219 -2.217 -1.217 1 93.44 207 ASP B C 1
ATOM 4191 O O . ASP B 1 207 ? -25.281 -2.564 -1.734 1 93.44 207 ASP B O 1
ATOM 4195 N N . THR B 1 208 ? -23.047 -2.303 -1.825 1 93.81 208 THR B N 1
ATOM 4196 C CA . THR B 1 208 ? -22.875 -2.883 -3.154 1 93.81 208 THR B CA 1
ATOM 4197 C C . THR B 1 208 ? -21.812 -3.973 -3.143 1 93.81 208 THR B C 1
ATOM 4199 O O . THR B 1 208 ? -21.031 -4.074 -2.195 1 93.81 208 THR B O 1
ATOM 4202 N N . GLY B 1 209 ? -21.938 -4.828 -4.172 1 94 209 GLY B N 1
ATOM 4203 C CA . GLY B 1 209 ? -20.953 -5.895 -4.312 1 94 209 GLY B CA 1
ATOM 4204 C C . GLY B 1 209 ? -20.078 -5.734 -5.535 1 94 209 GLY B C 1
ATOM 4205 O O . GLY B 1 209 ? -20.297 -4.84 -6.355 1 94 209 GLY B O 1
ATOM 4206 N N . LEU B 1 210 ? -19.047 -6.527 -5.559 1 93.62 210 LEU B N 1
ATOM 4207 C CA . LEU B 1 210 ? -18.109 -6.527 -6.672 1 93.62 210 LEU B CA 1
ATOM 4208 C C . LEU B 1 210 ? -18.469 -7.617 -7.68 1 93.62 210 LEU B C 1
ATOM 4210 O O . LEU B 1 210 ? -18.672 -8.773 -7.305 1 93.62 210 LEU B O 1
ATOM 4214 N N . ASP B 1 211 ? -18.562 -7.266 -8.922 1 93.31 211 ASP B N 1
ATOM 4215 C CA . ASP B 1 211 ? -18.703 -8.18 -10.047 1 93.31 211 ASP B CA 1
ATOM 4216 C C . ASP B 1 211 ? -17.875 -7.711 -11.242 1 93.31 211 ASP B C 1
ATOM 4218 O O . ASP B 1 211 ? -18.359 -6.996 -12.109 1 93.31 211 ASP B O 1
ATOM 4222 N N . LEU B 1 212 ? -16.625 -8.188 -11.289 1 90.81 212 LEU B N 1
ATOM 4223 C CA . LEU B 1 212 ? -15.688 -7.727 -12.32 1 90.81 212 LEU B CA 1
ATOM 4224 C C . LEU B 1 212 ? -16.156 -8.156 -13.703 1 90.81 212 LEU B C 1
ATOM 4226 O O . LEU B 1 212 ? -15.836 -7.496 -14.703 1 90.81 212 LEU B O 1
ATOM 4230 N N . GLY B 1 213 ? -16.859 -9.289 -13.789 1 90.31 213 GLY B N 1
ATOM 4231 C CA . GLY B 1 213 ? -17.422 -9.711 -15.062 1 90.31 213 GLY B CA 1
ATOM 4232 C C . GLY B 1 213 ? -18.422 -8.719 -15.625 1 90.31 213 GLY B C 1
ATOM 4233 O O . GLY B 1 213 ? -18.359 -8.344 -16.797 1 90.31 213 GLY B O 1
ATOM 4234 N N . LYS B 1 214 ? -19.297 -8.352 -14.766 1 91.31 214 LYS B N 1
ATOM 4235 C CA . LYS B 1 214 ? -20.312 -7.379 -15.156 1 91.31 214 LYS B CA 1
ATOM 4236 C C . LYS B 1 214 ? -19.688 -6.039 -15.523 1 91.31 214 LYS B C 1
ATOM 4238 O O . LYS B 1 214 ? -20.109 -5.387 -16.484 1 91.31 214 LYS B O 1
ATOM 4243 N N . VAL B 1 215 ? -18.75 -5.676 -14.797 1 91.75 215 VAL B N 1
ATOM 4244 C CA . VAL B 1 215 ? -18.047 -4.414 -15.023 1 91.75 215 VAL B CA 1
ATOM 4245 C C . VAL B 1 215 ? -17.375 -4.438 -16.391 1 91.75 215 VAL B C 1
ATOM 4247 O O . VAL B 1 215 ? -17.469 -3.469 -17.156 1 91.75 215 VAL B O 1
ATOM 4250 N N . LYS B 1 216 ? -16.719 -5.508 -16.656 1 89.06 216 LYS B N 1
ATOM 4251 C CA . LYS B 1 216 ? -16.031 -5.664 -17.938 1 89.06 216 LYS B CA 1
ATOM 4252 C C . LYS B 1 216 ? -17.016 -5.613 -19.094 1 89.06 216 LYS B C 1
ATOM 4254 O O . LYS B 1 216 ? -16.766 -4.957 -20.109 1 89.06 216 LYS B O 1
ATOM 4259 N N . GLU B 1 217 ? -18.047 -6.301 -19 1 89.88 217 GLU B N 1
ATOM 4260 C CA . GLU B 1 217 ? -19.062 -6.32 -20.047 1 89.88 217 GLU B CA 1
ATOM 4261 C C . GLU B 1 217 ? -19.625 -4.926 -20.297 1 89.88 217 GLU B C 1
ATOM 4263 O O . GLU B 1 217 ? -19.812 -4.523 -21.453 1 89.88 217 GLU B O 1
ATOM 4268 N N . GLN B 1 218 ? -19.891 -4.301 -19.219 1 91.44 218 GLN B N 1
ATOM 4269 C CA . GLN B 1 218 ? -20.406 -2.939 -19.328 1 91.44 218 GLN B CA 1
ATOM 4270 C C . GLN B 1 218 ? -19.391 -2.021 -20.016 1 91.44 218 GLN B C 1
ATOM 4272 O O . GLN B 1 218 ? -19.75 -1.202 -20.859 1 91.44 218 GLN B O 1
ATOM 4277 N N . TRP B 1 219 ? -18.188 -2.152 -19.531 1 92 219 TRP B N 1
ATOM 4278 C CA . TRP B 1 219 ? -17.125 -1.338 -20.094 1 92 219 TRP B CA 1
ATOM 4279 C C . TRP B 1 219 ? -16.984 -1.572 -21.594 1 92 219 TRP B C 1
ATOM 4281 O O . TRP B 1 219 ? -16.875 -0.62 -22.359 1 92 219 TRP B O 1
ATOM 4291 N N . LEU B 1 220 ? -17.031 -2.773 -22.062 1 89 220 LEU B N 1
ATOM 4292 C CA . LEU B 1 220 ? -16.906 -3.119 -23.469 1 89 220 LEU B CA 1
ATOM 4293 C C . LEU B 1 220 ? -18.062 -2.553 -24.281 1 89 220 LEU B C 1
ATOM 4295 O O . LEU B 1 220 ? -17.891 -2.1 -25.406 1 89 220 LEU B O 1
ATOM 4299 N N . SER B 1 221 ? -19.156 -2.553 -23.719 1 89.75 221 SER B N 1
ATOM 4300 C CA . SER B 1 221 ? -20.359 -2.1 -24.422 1 89.75 221 SER B CA 1
ATOM 4301 C C . SER B 1 221 ? -20.391 -0.58 -24.547 1 89.75 221 SER B C 1
ATOM 4303 O O . SER B 1 221 ? -20.953 -0.04 -25.5 1 89.75 221 SER B O 1
ATOM 4305 N N . THR B 1 222 ? -19.656 0.086 -23.672 1 89.69 222 THR B N 1
ATOM 4306 C CA . THR B 1 222 ? -19.781 1.539 -23.625 1 89.69 222 THR B CA 1
ATOM 4307 C C . THR B 1 222 ? -18.594 2.199 -24.312 1 89.69 222 THR B C 1
ATOM 4309 O O . THR B 1 222 ? -18.688 3.336 -24.781 1 89.69 222 THR B O 1
ATOM 4312 N N . THR B 1 223 ? -17.375 1.713 -24.359 1 85.56 223 THR B N 1
ATOM 4313 C CA . THR B 1 223 ? -16.156 2.379 -24.828 1 85.56 223 THR B CA 1
ATOM 4314 C C . THR B 1 223 ? -15.852 1.985 -26.266 1 85.56 223 THR B C 1
ATOM 4316 O O . THR B 1 223 ? -14.938 2.533 -26.891 1 85.56 223 THR B O 1
ATOM 4319 N N . ARG B 1 224 ? -16.422 1.325 -27.062 1 79.25 224 ARG B N 1
ATOM 4320 C CA . ARG B 1 224 ? -16.188 0.868 -28.422 1 79.25 224 ARG B CA 1
ATOM 4321 C C . ARG B 1 224 ? -14.781 0.302 -28.578 1 79.25 224 ARG B C 1
ATOM 4323 O O . ARG B 1 224 ? -14.242 0.267 -29.688 1 79.25 224 ARG B O 1
ATOM 4330 N N . VAL B 1 225 ? -14.039 0.031 -27.406 1 84.44 225 VAL B N 1
ATOM 4331 C CA . VAL B 1 225 ? -12.727 -0.598 -27.5 1 84.44 225 VAL B CA 1
ATOM 4332 C C . VAL B 1 225 ? -12.852 -1.974 -28.156 1 84.44 225 VAL B C 1
ATOM 4334 O O . VAL B 1 225 ? -13.766 -2.738 -27.828 1 84.44 225 VAL B O 1
ATOM 4337 N N . ASP B 1 226 ? -11.953 -2.23 -29.094 1 87.75 226 ASP B N 1
ATOM 4338 C CA . ASP B 1 226 ? -11.867 -3.551 -29.703 1 87.75 226 ASP B CA 1
ATOM 4339 C C . ASP B 1 226 ? -11.125 -4.531 -28.797 1 87.75 226 ASP B C 1
ATOM 4341 O O . ASP B 1 226 ? -9.914 -4.395 -28.594 1 87.75 226 ASP B O 1
ATOM 4345 N N . PRO B 1 227 ? -11.82 -5.52 -28.312 1 87.19 227 PRO B N 1
ATOM 4346 C CA . PRO B 1 227 ? -11.18 -6.469 -27.406 1 87.19 227 PRO B CA 1
ATOM 4347 C C . PRO B 1 227 ? -9.969 -7.156 -28.031 1 87.19 227 PRO B C 1
ATOM 4349 O O . PRO B 1 227 ? -9.039 -7.551 -27.328 1 87.19 227 PRO B O 1
ATOM 4352 N N . ARG B 1 228 ? -10 -7.254 -29.438 1 89.69 228 ARG B N 1
ATOM 4353 C CA . ARG B 1 228 ? -8.883 -7.898 -30.125 1 89.69 228 ARG B CA 1
ATOM 4354 C C . ARG B 1 228 ? -7.641 -7.012 -30.094 1 89.69 228 ARG B C 1
ATOM 4356 O O . ARG B 1 228 ? -6.523 -7.504 -29.922 1 89.69 228 ARG B O 1
ATOM 4363 N N . GLU B 1 229 ? -7.844 -5.836 -30.125 1 90.88 229 GLU B N 1
ATOM 4364 C CA . GLU B 1 229 ? -6.746 -4.875 -30.078 1 90.88 229 GLU B CA 1
ATOM 4365 C C . GLU B 1 229 ? -6.141 -4.793 -28.688 1 90.88 229 GLU B C 1
ATOM 4367 O O . GLU B 1 229 ? -4.922 -4.707 -28.531 1 90.88 229 GLU B O 1
ATOM 4372 N N . MET B 1 230 ? -6.965 -4.793 -27.766 1 90.69 230 MET B N 1
ATOM 4373 C CA . MET B 1 230 ? -6.496 -4.77 -26.391 1 90.69 230 MET B CA 1
ATOM 4374 C C . MET B 1 230 ? -5.664 -6.008 -26.078 1 90.69 230 MET B C 1
ATOM 4376 O O . MET B 1 230 ? -4.582 -5.906 -25.484 1 90.69 230 MET B O 1
ATOM 4380 N N . ALA B 1 231 ? -6.199 -7.148 -26.469 1 90.38 231 ALA B N 1
ATOM 4381 C CA . ALA B 1 231 ? -5.496 -8.406 -26.219 1 90.38 231 ALA B CA 1
ATOM 4382 C C . ALA B 1 231 ? -4.121 -8.406 -26.891 1 90.38 231 ALA B C 1
ATOM 4384 O O . ALA B 1 231 ? -3.146 -8.883 -26.297 1 90.38 231 ALA B O 1
ATOM 4385 N N . THR B 1 232 ? -4.059 -7.883 -28.062 1 94.12 232 THR B N 1
ATOM 4386 C CA . THR B 1 232 ? -2.805 -7.809 -28.797 1 94.12 232 THR B CA 1
ATOM 4387 C C . THR B 1 232 ? -1.811 -6.895 -28.094 1 94.12 232 THR B C 1
ATOM 4389 O O . THR B 1 232 ? -0.635 -7.234 -27.953 1 94.12 232 THR B O 1
ATOM 4392 N N . LEU B 1 233 ? -2.301 -5.789 -27.688 1 94.44 233 LEU B N 1
ATOM 4393 C CA . LEU B 1 233 ? -1.429 -4.832 -27 1 94.44 233 LEU B CA 1
ATOM 4394 C C . LEU B 1 233 ? -0.926 -5.398 -25.688 1 94.44 233 LEU B C 1
ATOM 4396 O O . LEU B 1 233 ? 0.251 -5.25 -25.344 1 94.44 233 LEU B O 1
ATOM 4400 N N . VAL B 1 234 ? -1.802 -6.008 -24.922 1 94.38 234 VAL B N 1
ATOM 4401 C CA . VAL B 1 234 ? -1.435 -6.602 -23.641 1 94.38 234 VAL B CA 1
ATOM 4402 C C . VAL B 1 234 ? -0.385 -7.691 -23.859 1 94.38 234 VAL B C 1
ATOM 4404 O O . VAL B 1 234 ? 0.604 -7.766 -23.125 1 94.38 234 VAL B O 1
ATOM 4407 N N . THR B 1 235 ? -0.576 -8.492 -24.859 1 95.56 235 THR B N 1
ATOM 4408 C CA . THR B 1 235 ? 0.354 -9.578 -25.156 1 95.56 235 THR B CA 1
ATOM 4409 C C . THR B 1 235 ? 1.711 -9.023 -25.578 1 95.56 235 THR B C 1
ATOM 4411 O O . THR B 1 235 ? 2.752 -9.492 -25.109 1 95.56 235 THR B O 1
ATOM 4414 N N . ARG B 1 236 ? 1.689 -8.062 -26.453 1 96.75 236 ARG B N 1
ATOM 4415 C CA . ARG B 1 236 ? 2.932 -7.441 -26.891 1 96.75 236 ARG B CA 1
ATOM 4416 C C . ARG B 1 236 ? 3.695 -6.836 -25.719 1 96.75 236 ARG B C 1
ATOM 4418 O O . ARG B 1 236 ? 4.91 -7.008 -25.609 1 96.75 236 ARG B O 1
ATOM 4425 N N . THR B 1 237 ? 2.986 -6.129 -24.891 1 96.25 237 THR B N 1
ATOM 4426 C CA . THR B 1 237 ? 3.598 -5.5 -23.719 1 96.25 237 THR B CA 1
ATOM 4427 C C . THR B 1 237 ? 4.164 -6.555 -22.781 1 96.25 237 THR B C 1
ATOM 4429 O O . THR B 1 237 ? 5.242 -6.371 -22.203 1 96.25 237 THR B O 1
ATOM 4432 N N . MET B 1 238 ? 3.422 -7.625 -22.594 1 96.81 238 MET B N 1
ATOM 4433 C CA . MET B 1 238 ? 3.9 -8.711 -21.75 1 96.81 238 MET B CA 1
ATOM 4434 C C . MET B 1 238 ? 5.219 -9.273 -22.281 1 96.81 238 MET B C 1
ATOM 4436 O O . MET B 1 238 ? 6.164 -9.469 -21.516 1 96.81 238 MET B O 1
ATOM 4440 N N . LEU B 1 239 ? 5.297 -9.516 -23.562 1 97.88 239 LEU B N 1
ATOM 4441 C CA . LEU B 1 239 ? 6.512 -10.055 -24.172 1 97.88 239 LEU B CA 1
ATOM 4442 C C . LEU B 1 239 ? 7.676 -9.078 -24.016 1 97.88 239 LEU B C 1
ATOM 4444 O O . LEU B 1 239 ? 8.812 -9.5 -23.797 1 97.88 239 LEU B O 1
ATOM 4448 N N . GLU B 1 240 ? 7.387 -7.824 -24.078 1 97.69 240 GLU B N 1
ATOM 4449 C CA . GLU B 1 240 ? 8.414 -6.805 -23.891 1 97.69 240 GLU B CA 1
ATOM 4450 C C . GLU B 1 240 ? 8.953 -6.812 -22.469 1 97.69 240 GLU B C 1
ATOM 4452 O O . GLU B 1 240 ? 10.156 -6.684 -22.25 1 97.69 240 GLU B O 1
ATOM 4457 N N . VAL B 1 241 ? 8.086 -6.938 -21.5 1 97.38 241 VAL B N 1
ATOM 4458 C CA . VAL B 1 241 ? 8.484 -6.965 -20.094 1 97.38 241 VAL B CA 1
ATOM 4459 C C . VAL B 1 241 ? 9.305 -8.219 -19.812 1 97.38 241 VAL B C 1
ATOM 4461 O O . VAL B 1 241 ? 10.312 -8.164 -19.094 1 97.38 241 VAL B O 1
ATOM 4464 N N . VAL B 1 242 ? 8.859 -9.328 -20.344 1 98.38 242 VAL B N 1
ATOM 4465 C CA . VAL B 1 242 ? 9.586 -10.586 -20.188 1 98.38 242 VAL B CA 1
ATOM 4466 C C . VAL B 1 242 ? 10.977 -10.461 -20.797 1 98.38 242 VAL B C 1
ATOM 4468 O O . VAL B 1 242 ? 11.977 -10.836 -20.172 1 98.38 242 VAL B O 1
ATOM 4471 N N . ASP B 1 243 ? 11.047 -9.922 -22 1 98.5 243 ASP B N 1
ATOM 4472 C CA . ASP B 1 243 ? 12.32 -9.742 -22.703 1 98.5 243 ASP B CA 1
ATOM 4473 C C . ASP B 1 243 ? 13.266 -8.852 -21.891 1 98.5 243 ASP B C 1
ATOM 4475 O O . ASP B 1 243 ? 14.445 -9.172 -21.734 1 98.5 243 ASP B O 1
ATOM 4479 N N . LYS B 1 244 ? 12.766 -7.754 -21.438 1 98.12 244 LYS B N 1
ATOM 4480 C CA . LYS B 1 244 ? 13.57 -6.84 -20.625 1 98.12 244 LYS B CA 1
ATOM 4481 C C . LYS B 1 244 ? 14.102 -7.535 -19.375 1 98.12 244 LYS B C 1
ATOM 4483 O O . LYS B 1 244 ? 15.273 -7.402 -19.047 1 98.12 244 LYS B O 1
ATOM 4488 N N . THR B 1 245 ? 13.234 -8.266 -18.719 1 98.62 245 THR B N 1
ATOM 4489 C CA . THR B 1 245 ? 13.594 -8.953 -17.469 1 98.62 245 THR B CA 1
ATOM 4490 C C . THR B 1 245 ? 14.68 -10 -17.734 1 98.62 245 THR B C 1
ATOM 4492 O O . THR B 1 245 ? 15.648 -10.094 -16.984 1 98.62 245 THR B O 1
ATOM 4495 N N . LEU B 1 246 ? 14.531 -10.734 -18.781 1 98.69 246 LEU B N 1
ATOM 4496 C CA . LEU B 1 246 ? 15.508 -11.758 -19.141 1 98.69 246 LEU B CA 1
ATOM 4497 C C . LEU B 1 246 ? 16.844 -11.125 -19.5 1 98.69 246 LEU B C 1
ATOM 4499 O O . LEU B 1 246 ? 17.906 -11.602 -19.062 1 98.69 246 LEU B O 1
ATOM 4503 N N . ARG B 1 247 ? 16.812 -10.031 -20.25 1 98.56 247 ARG B N 1
ATOM 4504 C CA . ARG B 1 247 ? 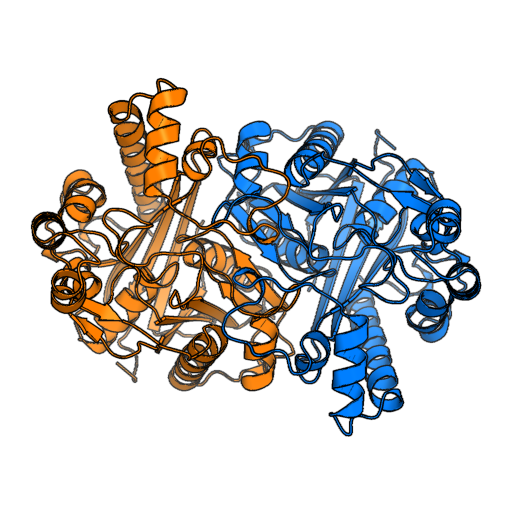18.047 -9.336 -20.609 1 98.56 247 ARG B CA 1
ATOM 4505 C C . ARG B 1 247 ? 18.781 -8.836 -19.375 1 98.56 247 ARG B C 1
ATOM 4507 O O . ARG B 1 247 ? 20 -9.016 -19.25 1 98.56 247 ARG B O 1
ATOM 4514 N N . GLU B 1 248 ? 18.047 -8.273 -18.484 1 97.94 248 GLU B N 1
ATOM 4515 C CA . GLU B 1 248 ? 18.641 -7.746 -17.25 1 97.94 248 GLU B CA 1
ATOM 4516 C C . GLU B 1 248 ? 19.172 -8.867 -16.375 1 97.94 248 GLU B C 1
ATOM 4518 O O . GLU B 1 248 ? 20.141 -8.672 -15.625 1 97.94 248 GLU B O 1
ATOM 4523 N N . ALA B 1 249 ? 18.562 -10.023 -16.469 1 98.38 249 ALA B N 1
ATOM 4524 C CA . ALA B 1 249 ? 19 -11.18 -15.688 1 98.38 249 ALA B CA 1
ATOM 4525 C C . ALA B 1 249 ? 20.094 -11.945 -16.406 1 98.38 249 ALA B C 1
ATOM 4527 O O . ALA B 1 249 ? 20.641 -12.922 -15.883 1 98.38 249 ALA B O 1
ATOM 4528 N N . ASN B 1 250 ? 20.422 -11.547 -17.641 1 98.12 250 ASN B N 1
ATOM 4529 C CA . ASN B 1 250 ? 21.359 -12.266 -18.5 1 98.12 250 ASN B CA 1
ATOM 4530 C C . ASN B 1 250 ? 20.938 -13.719 -18.703 1 98.12 250 ASN B C 1
ATOM 4532 O O . ASN B 1 250 ? 21.734 -14.633 -18.484 1 98.12 250 ASN B O 1
ATOM 4536 N N . LEU B 1 251 ? 19.656 -13.883 -19 1 98.31 251 LEU B N 1
ATOM 4537 C CA . LEU B 1 251 ? 19.078 -15.203 -19.266 1 98.31 251 LEU B CA 1
ATOM 4538 C C . LEU B 1 251 ? 18.359 -15.219 -20.609 1 98.31 251 LEU B C 1
ATOM 4540 O O . LEU B 1 251 ? 17.938 -14.18 -21.109 1 98.31 251 LEU B O 1
ATOM 4544 N N . ASP B 1 252 ? 18.297 -16.422 -21.141 1 97.69 252 ASP B N 1
ATOM 4545 C CA . ASP B 1 252 ? 17.422 -16.703 -22.281 1 97.69 252 ASP B CA 1
ATOM 4546 C C . ASP B 1 252 ? 16.188 -17.5 -21.844 1 97.69 252 ASP B C 1
ATOM 4548 O O . ASP B 1 252 ? 16.234 -18.234 -20.859 1 97.69 252 ASP B O 1
ATOM 4552 N N . MET B 1 253 ? 15.156 -17.344 -22.672 1 97.38 253 MET B N 1
ATOM 4553 C CA . MET B 1 253 ? 13.93 -18.078 -22.375 1 97.38 253 MET B CA 1
ATOM 4554 C C . MET B 1 253 ? 14.195 -19.578 -22.297 1 97.38 253 MET B C 1
ATOM 4556 O O . MET B 1 253 ? 13.578 -20.281 -21.5 1 97.38 253 MET B O 1
ATOM 4560 N N . SER B 1 254 ? 15.141 -20.062 -23.078 1 97.06 254 SER B N 1
ATOM 4561 C CA . SER B 1 254 ? 15.469 -21.484 -23.125 1 97.06 254 SER B CA 1
ATOM 4562 C C . SER B 1 254 ? 16.062 -21.938 -21.797 1 97.06 254 SER B C 1
ATOM 4564 O O . SER B 1 254 ? 16.094 -23.141 -21.516 1 97.06 254 SER B O 1
ATOM 4566 N N . GLU B 1 255 ? 16.547 -21.031 -20.953 1 97.94 255 GLU B N 1
ATOM 4567 C CA . GLU B 1 255 ? 17.172 -21.359 -19.672 1 97.94 255 GLU B CA 1
ATOM 4568 C C . GLU B 1 255 ? 16.156 -21.344 -18.547 1 97.94 255 GLU B C 1
ATOM 4570 O O . GLU B 1 255 ? 16.469 -21.688 -17.406 1 97.94 255 GLU B O 1
ATOM 4575 N N . ILE B 1 256 ? 14.945 -20.922 -18.859 1 98.44 256 ILE B N 1
ATOM 4576 C CA . ILE B 1 256 ? 13.891 -20.891 -17.859 1 98.44 256 ILE B CA 1
ATOM 4577 C C . ILE B 1 256 ? 13.305 -22.281 -17.672 1 98.44 256 ILE B C 1
ATOM 4579 O O . ILE B 1 256 ? 12.805 -22.891 -18.625 1 98.44 256 ILE B O 1
ATOM 4583 N N . THR B 1 257 ? 13.305 -22.75 -16.453 1 98.44 257 THR B N 1
ATOM 4584 C CA . THR B 1 257 ? 12.844 -24.094 -16.141 1 98.44 257 THR B CA 1
ATOM 4585 C C . THR B 1 257 ? 11.32 -24.125 -15.984 1 98.44 257 THR B C 1
ATOM 4587 O O . THR B 1 257 ? 10.664 -25.062 -16.453 1 98.44 257 THR B O 1
ATOM 4590 N N . ARG B 1 258 ? 10.789 -23.219 -15.305 1 98.56 258 ARG B N 1
ATOM 4591 C CA . ARG B 1 258 ? 9.367 -23.109 -15.031 1 98.56 258 ARG B CA 1
ATOM 4592 C C . ARG B 1 258 ? 8.922 -21.641 -15.031 1 98.56 258 ARG B C 1
ATOM 4594 O O . ARG B 1 258 ? 9.742 -20.75 -14.844 1 98.56 258 ARG B O 1
ATOM 4601 N N . ILE B 1 259 ? 7.691 -21.453 -15.281 1 98.75 259 ILE B N 1
ATOM 4602 C CA . ILE B 1 259 ? 7.078 -20.141 -15.172 1 98.75 259 ILE B CA 1
ATOM 4603 C C . ILE B 1 259 ? 5.895 -20.188 -14.203 1 98.75 259 ILE B C 1
ATOM 4605 O O . ILE B 1 259 ? 4.938 -20.938 -14.438 1 98.75 259 ILE B O 1
ATOM 4609 N N . ALA B 1 260 ? 6.027 -19.484 -13.102 1 98.81 260 ALA B N 1
ATOM 4610 C CA . ALA B 1 260 ? 4.902 -19.297 -12.188 1 98.81 260 ALA B CA 1
ATOM 4611 C C . ALA B 1 260 ? 3.971 -18.203 -12.695 1 98.81 260 ALA B C 1
ATOM 4613 O O . ALA B 1 260 ? 4.348 -17.031 -12.742 1 98.81 260 ALA B O 1
ATOM 4614 N N . PHE B 1 261 ? 2.775 -18.562 -13.094 1 98 261 PHE B N 1
ATOM 4615 C CA . PHE B 1 261 ? 1.801 -17.641 -13.664 1 98 261 PHE B CA 1
ATOM 4616 C C . PHE B 1 261 ? 0.544 -17.578 -12.805 1 98 261 PHE B C 1
ATOM 4618 O O . PHE B 1 261 ? 0.415 -18.328 -11.828 1 98 261 PHE B O 1
ATOM 4625 N N . VAL B 1 262 ? -0.334 -16.672 -13.086 1 97 262 VAL B N 1
ATOM 4626 C CA . VAL B 1 262 ? -1.589 -16.469 -12.375 1 97 262 VAL B CA 1
ATOM 4627 C C . VAL B 1 262 ? -2.477 -17.703 -12.5 1 97 262 VAL B C 1
ATOM 4629 O O . VAL B 1 262 ? -2.551 -18.312 -13.57 1 97 262 VAL B O 1
ATOM 4632 N N . ASN B 1 263 ? -3.17 -17.969 -11.438 1 98.19 263 ASN B N 1
ATOM 4633 C CA . ASN B 1 263 ? -4.102 -19.094 -11.453 1 98.19 263 ASN B CA 1
ATOM 4634 C C . ASN B 1 263 ? -5.406 -18.734 -12.156 1 98.19 263 ASN B C 1
ATOM 4636 O O . ASN B 1 263 ? -6.285 -18.109 -11.547 1 98.19 263 ASN B O 1
ATOM 4640 N N . TRP B 1 264 ? -5.555 -19.062 -13.375 1 97.62 264 TRP B N 1
ATOM 4641 C CA . TRP B 1 264 ? -6.754 -18.875 -14.18 1 97.62 264 TRP B CA 1
ATOM 4642 C C . TRP B 1 264 ? -7.203 -20.188 -14.82 1 97.62 264 TRP B C 1
ATOM 4644 O O . TRP B 1 264 ? -6.594 -21.234 -14.586 1 97.62 264 TRP B O 1
ATOM 4654 N N . SER B 1 265 ? -8.344 -20.125 -15.547 1 98.06 265 SER B N 1
ATOM 4655 C CA . SER B 1 265 ? -8.789 -21.281 -16.297 1 98.06 265 SER B CA 1
ATOM 4656 C C . SER B 1 265 ? -7.715 -21.75 -17.281 1 98.06 265 SER B C 1
ATOM 4658 O O . SER B 1 265 ? -6.816 -20.984 -17.641 1 98.06 265 SER B O 1
ATOM 4660 N N . GLU B 1 266 ? -7.82 -23 -17.625 1 97.88 266 GLU B N 1
ATOM 4661 C CA . GLU B 1 266 ? -6.863 -23.547 -18.578 1 97.88 266 GLU B CA 1
ATOM 4662 C C . GLU B 1 266 ? -6.82 -22.719 -19.859 1 97.88 266 GLU B C 1
ATOM 4664 O O . GLU B 1 266 ? -5.738 -22.391 -20.359 1 97.88 266 GLU B O 1
ATOM 4669 N N . GLU B 1 267 ? -7.969 -22.422 -20.328 1 96.88 267 GLU B N 1
ATOM 4670 C CA . GLU B 1 267 ? -8.102 -21.641 -21.562 1 96.88 267 GLU B CA 1
ATOM 4671 C C . GLU B 1 267 ? -7.375 -20.297 -21.438 1 96.88 267 GLU B C 1
ATOM 4673 O O . GLU B 1 267 ? -6.633 -19.906 -22.344 1 96.88 267 GLU B O 1
ATOM 4678 N N . ARG B 1 268 ? -7.539 -19.656 -20.375 1 95.94 268 ARG B N 1
ATOM 4679 C CA . ARG B 1 268 ? -6.965 -18.328 -20.203 1 95.94 268 ARG B CA 1
ATOM 4680 C C . ARG B 1 268 ? -5.449 -18.391 -20.047 1 95.94 268 ARG B C 1
ATOM 4682 O O . ARG B 1 268 ? -4.723 -17.562 -20.594 1 95.94 268 ARG B O 1
ATOM 4689 N N . VAL B 1 269 ? -4.973 -19.312 -19.25 1 97.62 269 VAL B N 1
ATOM 4690 C CA . VAL B 1 269 ? -3.531 -19.484 -19.078 1 97.62 269 VAL B CA 1
ATOM 4691 C C . VAL B 1 269 ? -2.887 -19.812 -20.422 1 97.62 269 VAL B C 1
ATOM 4693 O O . VAL B 1 269 ? -1.825 -19.297 -20.766 1 97.62 269 VAL B O 1
ATOM 4696 N N . ARG B 1 270 ? -3.516 -20.688 -21.156 1 97.38 270 ARG B N 1
ATOM 4697 C CA . ARG B 1 270 ? -3.01 -21.047 -22.484 1 97.38 270 ARG B CA 1
ATOM 4698 C C . ARG B 1 270 ? -2.943 -19.828 -23.391 1 97.38 270 ARG B C 1
ATOM 4700 O O . ARG B 1 270 ? -1.901 -19.547 -23.984 1 97.38 270 ARG B O 1
ATOM 4707 N N . GLU B 1 271 ? -4.004 -19.094 -23.422 1 95.06 271 GLU B N 1
ATOM 4708 C CA . GLU B 1 271 ? -4.148 -17.969 -24.328 1 95.06 271 GLU B CA 1
ATOM 4709 C C . GLU B 1 271 ? -3.236 -16.797 -23.938 1 95.06 271 GLU B C 1
ATOM 4711 O O . GLU B 1 271 ? -2.713 -16.094 -24.797 1 95.06 271 GLU B O 1
ATOM 4716 N N . ARG B 1 272 ? -3.084 -16.625 -22.641 1 94.94 272 ARG B N 1
ATOM 4717 C CA . ARG B 1 272 ? -2.449 -15.398 -22.156 1 94.94 272 ARG B CA 1
ATOM 4718 C C . ARG B 1 272 ? -0.969 -15.625 -21.875 1 94.94 272 ARG B C 1
ATOM 4720 O O . ARG B 1 272 ? -0.198 -14.672 -21.766 1 94.94 272 ARG B O 1
ATOM 4727 N N . ALA B 1 273 ? -0.552 -16.844 -21.75 1 96.62 273 ALA B N 1
ATOM 4728 C CA . ALA B 1 273 ? 0.838 -17.078 -21.375 1 96.62 273 ALA B CA 1
ATOM 4729 C C . ALA B 1 273 ? 1.473 -18.156 -22.25 1 96.62 273 ALA B C 1
ATOM 4731 O O . ALA B 1 273 ? 2.426 -17.891 -22.984 1 96.62 273 ALA B O 1
ATOM 4732 N N . ALA B 1 274 ? 0.915 -19.359 -22.328 1 97.62 274 ALA B N 1
ATOM 4733 C CA . ALA B 1 274 ? 1.553 -20.484 -23 1 97.62 274 ALA B CA 1
ATOM 4734 C C . ALA B 1 274 ? 1.754 -20.188 -24.484 1 97.62 274 ALA B C 1
ATOM 4736 O O . ALA B 1 274 ? 2.869 -20.297 -25 1 97.62 274 ALA B O 1
ATOM 4737 N N . VAL B 1 275 ? 0.75 -19.781 -25.141 1 97.69 275 VAL B N 1
ATOM 4738 C CA . VAL B 1 275 ? 0.787 -19.562 -26.594 1 97.69 275 VAL B CA 1
ATOM 4739 C C . VAL B 1 275 ? 1.698 -18.391 -26.922 1 97.69 275 VAL B C 1
ATOM 4741 O O . VAL B 1 275 ? 2.633 -18.516 -27.703 1 97.69 275 VAL B O 1
ATOM 4744 N N . PRO B 1 276 ? 1.474 -17.25 -26.281 1 96.62 276 PRO B N 1
ATOM 4745 C CA . PRO B 1 276 ? 2.342 -16.125 -26.625 1 96.62 276 PRO B CA 1
ATOM 4746 C C . PRO B 1 276 ? 3.816 -16.406 -26.359 1 96.62 276 PRO B C 1
ATOM 4748 O O . PRO B 1 276 ? 4.688 -15.914 -27.078 1 96.62 276 PRO B O 1
ATOM 4751 N N . LEU B 1 277 ? 4.109 -17.172 -25.312 1 97.31 277 LEU B N 1
ATOM 4752 C CA . LEU B 1 277 ? 5.496 -17.438 -24.938 1 97.31 277 LEU B CA 1
ATOM 4753 C C . LEU B 1 277 ? 6.055 -18.609 -25.734 1 97.31 277 LEU B C 1
ATOM 4755 O O . LEU B 1 277 ? 7.254 -18.891 -25.688 1 97.31 277 LEU B O 1
ATOM 4759 N N . GLY B 1 278 ? 5.227 -19.297 -26.422 1 96.88 278 GLY B N 1
ATOM 4760 C CA . GLY B 1 278 ? 5.633 -20.453 -27.203 1 96.88 278 GLY B CA 1
ATOM 4761 C C . GLY B 1 278 ? 6.051 -21.625 -26.328 1 96.88 278 GLY B C 1
ATOM 4762 O O . GLY B 1 278 ? 7.035 -22.312 -26.625 1 96.88 278 GLY B O 1
ATOM 4763 N N . LEU B 1 279 ? 5.406 -21.859 -25.25 1 97.25 279 LEU B N 1
ATOM 4764 C CA . LEU B 1 279 ? 5.75 -22.906 -24.297 1 97.25 279 LEU B CA 1
ATOM 4765 C C . LEU B 1 279 ? 4.574 -23.844 -24.078 1 97.25 279 LEU B C 1
ATOM 4767 O O . LEU B 1 279 ? 3.4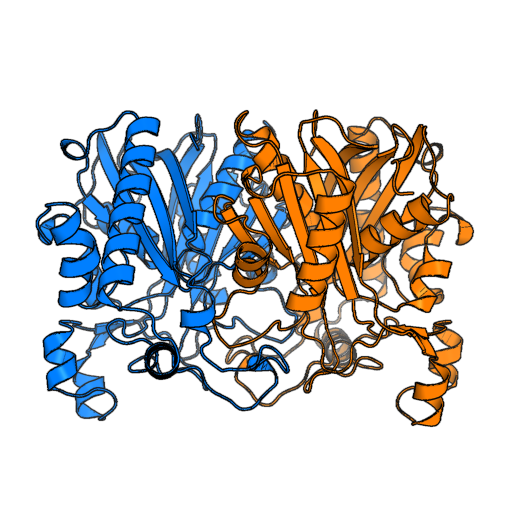16 -23.438 -24.203 1 97.25 279 LEU B O 1
ATOM 4771 N N . PRO B 1 280 ? 4.883 -25.125 -23.844 1 97.56 280 PRO B N 1
ATOM 4772 C CA . PRO B 1 280 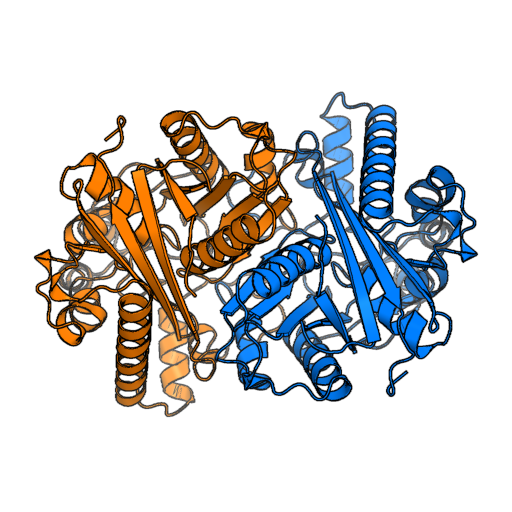? 3.795 -26.016 -23.438 1 97.56 280 PRO B CA 1
ATOM 4773 C C . PRO B 1 280 ? 3.236 -25.672 -22.047 1 97.56 280 PRO B C 1
ATOM 4775 O O . PRO B 1 280 ? 3.945 -25.094 -21.219 1 97.56 280 PRO B O 1
ATOM 4778 N N . MET B 1 281 ? 2.025 -26.047 -21.797 1 97.5 281 MET B N 1
ATOM 4779 C CA . MET B 1 281 ? 1.356 -25.812 -20.531 1 97.5 281 MET B CA 1
ATOM 4780 C C . MET B 1 281 ? 2.143 -26.438 -19.375 1 97.5 281 MET B C 1
ATOM 4782 O O . MET B 1 281 ? 2.127 -25.922 -18.266 1 97.5 281 MET B O 1
ATOM 4786 N N . SER B 1 282 ? 2.902 -27.5 -19.672 1 96.94 282 SER B N 1
ATOM 4787 C CA . SER B 1 282 ? 3.631 -28.234 -18.641 1 96.94 282 SER B CA 1
ATOM 4788 C C . SER B 1 282 ? 4.754 -27.391 -18.047 1 96.94 282 SER B C 1
ATOM 4790 O O . SER B 1 282 ? 5.273 -27.703 -16.969 1 96.94 282 SER B O 1
ATOM 4792 N N . ARG B 1 283 ? 5.137 -26.312 -18.719 1 97.62 283 ARG B N 1
ATOM 4793 C CA . ARG B 1 283 ? 6.172 -25.422 -18.219 1 97.62 283 ARG B CA 1
ATOM 4794 C C . ARG B 1 283 ? 5.59 -24.391 -17.25 1 97.62 283 ARG B C 1
ATOM 4796 O O . ARG B 1 283 ? 6.328 -23.75 -16.5 1 97.62 283 ARG B O 1
ATOM 4803 N N . LEU B 1 284 ? 4.277 -24.25 -17.297 1 98.38 284 LEU B N 1
ATOM 4804 C CA . LEU B 1 284 ? 3.592 -23.312 -16.391 1 98.38 284 LEU B CA 1
ATOM 4805 C C . LEU B 1 284 ? 3.057 -24.047 -15.164 1 98.38 284 LEU B C 1
ATOM 4807 O O . LEU B 1 284 ? 3.057 -25.266 -15.117 1 98.38 284 LEU B O 1
ATOM 4811 N N . THR B 1 285 ? 2.598 -23.297 -14.234 1 98.62 285 THR B N 1
ATOM 4812 C CA . THR B 1 285 ? 2.205 -23.859 -12.945 1 98.62 285 THR B CA 1
ATOM 4813 C C . THR B 1 285 ? 0.698 -24.094 -12.898 1 98.62 285 THR B C 1
ATOM 4815 O O . THR B 1 285 ? 0.096 -24.047 -11.82 1 98.62 285 THR B O 1
ATOM 4818 N N . TRP B 1 286 ? 0.08 -24.281 -14.023 1 98.5 286 TRP B N 1
ATOM 4819 C CA . TRP B 1 286 ? -1.374 -24.375 -14.102 1 98.5 286 TRP B CA 1
ATOM 4820 C C . TRP B 1 286 ? -1.884 -25.594 -13.344 1 98.5 286 TRP B C 1
ATOM 4822 O O . TRP B 1 286 ? -2.924 -25.531 -12.68 1 98.5 286 TRP B O 1
ATOM 4832 N N . GLU B 1 287 ? -1.152 -26.719 -13.391 1 98.5 287 GLU B N 1
ATOM 4833 C CA . GLU B 1 287 ? -1.6 -27.953 -12.734 1 98.5 287 GLU B CA 1
ATOM 4834 C C . GLU B 1 287 ? -1.731 -27.75 -11.227 1 98.5 287 GLU B C 1
ATOM 4836 O O . GLU B 1 287 ? -2.66 -28.281 -10.609 1 98.5 287 GLU B O 1
ATOM 4841 N N . TYR B 1 288 ? -0.833 -27.094 -10.672 1 98.75 288 TYR B N 1
ATOM 4842 C CA . TYR B 1 288 ? -0.912 -26.75 -9.258 1 98.75 288 TYR B CA 1
ATOM 4843 C C . TYR B 1 288 ? -1.996 -25.703 -9.008 1 98.75 288 TYR B C 1
ATOM 4845 O O . TYR B 1 288 ? -2.824 -25.875 -8.109 1 98.75 288 TYR B O 1
ATOM 4853 N N . GLY B 1 289 ? -2.043 -24.641 -9.836 1 98.75 289 GLY B N 1
ATOM 4854 C CA . GLY B 1 289 ? -2.971 -23.531 -9.68 1 98.75 289 GLY B CA 1
ATOM 4855 C C . GLY B 1 289 ? -4.426 -23.969 -9.734 1 98.75 289 GLY B C 1
ATOM 4856 O O . GLY B 1 289 ? -5.266 -23.422 -9.016 1 98.75 289 GLY B O 1
ATOM 4857 N N . ARG B 1 290 ? -4.727 -24.938 -10.594 1 98.69 290 ARG B N 1
ATOM 4858 C CA . ARG B 1 290 ? -6.113 -25.359 -10.773 1 98.69 290 ARG B CA 1
ATOM 4859 C C . ARG B 1 290 ? -6.648 -26.047 -9.531 1 98.69 290 ARG B C 1
ATOM 4861 O O . ARG B 1 290 ? -7.848 -26.312 -9.422 1 98.69 290 ARG B O 1
ATOM 4868 N N . THR B 1 291 ? -5.762 -26.359 -8.523 1 98.81 291 THR B N 1
ATOM 4869 C CA . THR B 1 291 ? -6.188 -27.062 -7.32 1 98.81 291 THR B CA 1
ATOM 4870 C C . THR B 1 291 ? -6.426 -26.078 -6.176 1 98.81 291 THR B C 1
ATOM 4872 O O . THR B 1 291 ? -7.031 -26.438 -5.16 1 98.81 291 THR B O 1
ATOM 4875 N N . ILE B 1 292 ? -5.969 -24.828 -6.285 1 98.94 292 ILE B N 1
ATOM 4876 C CA . ILE B 1 292 ? -6.082 -23.953 -5.133 1 98.94 292 ILE B CA 1
ATOM 4877 C C . ILE B 1 292 ? -6.898 -22.719 -5.508 1 98.94 292 ILE B C 1
ATOM 4879 O O . ILE B 1 292 ? -7.355 -21.969 -4.633 1 98.94 292 ILE B O 1
ATOM 4883 N N . GLY B 1 293 ? -7.129 -22.484 -6.805 1 98.69 293 GLY B N 1
ATOM 4884 C CA . GLY B 1 293 ? -7.832 -21.281 -7.254 1 98.69 293 GLY B CA 1
ATOM 4885 C C . GLY B 1 293 ? -6.949 -20.047 -7.293 1 98.69 293 GLY B C 1
ATOM 4886 O O . GLY B 1 293 ? -5.75 -20.141 -7.027 1 98.69 293 GLY B O 1
ATOM 4887 N N . HIS B 1 294 ? -7.512 -18.938 -7.742 1 98.31 294 HIS B N 1
ATOM 4888 C CA . HIS B 1 294 ? -6.816 -17.656 -7.781 1 98.31 294 HIS B CA 1
ATOM 4889 C C . HIS B 1 294 ? -6.785 -17 -6.402 1 98.31 294 HIS B C 1
ATOM 4891 O O . HIS B 1 294 ? -7.828 -16.625 -5.867 1 98.31 294 HIS B O 1
ATOM 4897 N N . ILE B 1 295 ? -5.652 -16.844 -5.824 1 98.56 295 ILE B N 1
ATOM 4898 C CA . ILE B 1 295 ? -5.531 -16.391 -4.445 1 98.56 295 ILE B CA 1
ATOM 4899 C C . ILE B 1 295 ? -4.949 -14.977 -4.426 1 98.56 295 ILE B C 1
ATOM 4901 O O . ILE B 1 295 ? -3.949 -14.719 -3.75 1 98.56 295 ILE B O 1
ATOM 4905 N N . GLY B 1 296 ? -5.59 -14.07 -5.137 1 97.06 296 GLY B N 1
ATOM 4906 C CA . GLY B 1 296 ? -5.199 -12.672 -5.137 1 97.06 296 GLY B CA 1
ATOM 4907 C C . GLY B 1 296 ? -3.766 -12.453 -5.582 1 97.06 296 GLY B C 1
ATOM 4908 O O . GLY B 1 296 ? -3.395 -12.828 -6.699 1 97.06 296 GLY B O 1
ATOM 4909 N N . ALA B 1 297 ? -2.982 -11.922 -4.688 1 98 297 ALA B N 1
ATOM 4910 C CA . ALA B 1 297 ? -1.605 -11.578 -5.035 1 98 297 ALA B CA 1
ATOM 4911 C C . ALA B 1 297 ? -0.653 -12.719 -4.691 1 98 297 ALA B C 1
ATOM 4913 O O . ALA B 1 297 ? 0.554 -12.625 -4.926 1 98 297 ALA B O 1
ATOM 4914 N N . SER B 1 298 ? -1.135 -13.867 -4.246 1 98.75 298 SER B N 1
ATOM 4915 C CA . SER B 1 298 ? -0.277 -14.891 -3.65 1 98.75 298 SER B CA 1
ATOM 4916 C C . SER B 1 298 ? 0.108 -15.953 -4.672 1 98.75 298 SER B C 1
ATOM 4918 O O . SER B 1 298 ? 0.987 -16.781 -4.41 1 98.75 298 SER B O 1
ATOM 4920 N N . ASP B 1 299 ? -0.442 -15.977 -5.848 1 98.75 299 ASP B N 1
ATOM 4921 C CA . ASP B 1 299 ? -0.389 -17.109 -6.773 1 98.75 299 ASP B CA 1
ATOM 4922 C C . ASP B 1 299 ? 1.055 -17.5 -7.07 1 98.75 299 ASP B C 1
ATOM 4924 O O . ASP B 1 299 ? 1.43 -18.672 -6.914 1 98.75 299 ASP B O 1
ATOM 4928 N N . GLN B 1 300 ? 1.843 -16.547 -7.496 1 98.75 300 GLN B N 1
ATOM 4929 C CA . GLN B 1 300 ? 3.164 -16.875 -8.023 1 98.75 300 GLN B CA 1
ATOM 4930 C C . GLN B 1 300 ? 4.105 -17.328 -6.914 1 98.75 300 GLN B C 1
ATOM 4932 O O . GLN B 1 300 ? 4.895 -18.25 -7.105 1 98.75 300 GLN B O 1
ATOM 4937 N N . VAL B 1 301 ? 4.004 -16.703 -5.742 1 98.88 301 VAL B N 1
ATOM 4938 C CA . VAL B 1 301 ? 4.883 -17.078 -4.641 1 98.88 301 VAL B CA 1
ATOM 4939 C C . VAL B 1 301 ? 4.473 -18.438 -4.098 1 98.88 301 VAL B C 1
ATOM 4941 O O . VAL B 1 301 ? 5.324 -19.25 -3.719 1 98.88 301 VAL B O 1
ATOM 4944 N N . LEU B 1 302 ? 3.16 -18.688 -4.031 1 98.94 302 LEU B N 1
ATOM 4945 C CA . LEU B 1 302 ? 2.701 -20.031 -3.648 1 98.94 302 LEU B CA 1
ATOM 4946 C C . LEU B 1 302 ? 3.203 -21.078 -4.633 1 98.94 302 LEU B C 1
ATOM 4948 O O . LEU B 1 302 ? 3.586 -22.172 -4.23 1 98.94 302 LEU B O 1
ATOM 4952 N N . SER B 1 303 ? 3.166 -20.75 -5.926 1 98.88 303 SER B N 1
ATOM 4953 C CA . SER B 1 303 ? 3.703 -21.656 -6.934 1 98.88 303 SER B CA 1
ATOM 4954 C C . SER B 1 303 ? 5.191 -21.922 -6.715 1 98.88 303 SER B C 1
ATOM 4956 O O . SER B 1 303 ? 5.66 -23.047 -6.84 1 98.88 303 SER B O 1
ATOM 4958 N N . LEU B 1 304 ? 5.934 -20.828 -6.453 1 98.88 304 LEU B N 1
ATOM 4959 C CA . LEU B 1 304 ? 7.352 -20.984 -6.148 1 98.88 304 LEU B CA 1
ATOM 4960 C C . LEU B 1 304 ? 7.559 -21.938 -4.98 1 98.88 304 LEU B C 1
ATOM 4962 O O . LEU B 1 304 ? 8.383 -22.859 -5.062 1 98.88 304 LEU B O 1
ATOM 4966 N N . ASP B 1 305 ? 6.848 -21.719 -3.887 1 98.88 305 ASP B N 1
ATOM 4967 C CA . ASP B 1 305 ? 6.941 -22.578 -2.717 1 98.88 305 ASP B CA 1
ATOM 4968 C C . ASP B 1 305 ? 6.629 -24.031 -3.084 1 98.88 305 ASP B C 1
ATOM 4970 O O . ASP B 1 305 ? 7.363 -24.938 -2.699 1 98.88 305 ASP B O 1
ATOM 4974 N N . HIS B 1 306 ? 5.559 -24.25 -3.812 1 98.81 306 HIS B N 1
ATOM 4975 C CA . HIS B 1 306 ? 5.133 -25.578 -4.219 1 98.81 306 HIS B CA 1
ATOM 4976 C C . HIS B 1 306 ? 6.207 -26.266 -5.047 1 98.81 306 HIS B C 1
ATOM 4978 O O . HIS B 1 306 ? 6.512 -27.453 -4.82 1 98.81 306 HIS B O 1
ATOM 4984 N N . LEU B 1 307 ? 6.742 -25.547 -6.039 1 98.69 307 LEU B N 1
ATOM 4985 C CA . LEU B 1 307 ? 7.746 -26.125 -6.93 1 98.69 307 LEU B CA 1
ATOM 4986 C C . LEU B 1 307 ? 8.984 -26.547 -6.152 1 98.69 307 LEU B C 1
ATOM 4988 O O . LEU B 1 307 ? 9.625 -27.547 -6.492 1 98.69 307 LEU B O 1
ATOM 4992 N N . LEU B 1 308 ? 9.336 -25.781 -5.109 1 98.5 308 LEU B N 1
ATOM 4993 C CA . LEU B 1 308 ? 10.477 -26.141 -4.266 1 98.5 308 LEU B CA 1
ATOM 4994 C C . LEU B 1 308 ? 10.172 -27.375 -3.438 1 98.5 308 LEU B C 1
ATOM 4996 O O . LEU B 1 308 ? 10.953 -28.344 -3.441 1 98.5 308 LEU B O 1
ATOM 5000 N N . VAL B 1 309 ? 9.062 -27.391 -2.783 1 98.12 309 VAL B N 1
ATOM 5001 C CA . VAL B 1 309 ? 8.703 -28.453 -1.852 1 98.12 309 VAL B CA 1
ATOM 5002 C C . VAL B 1 309 ? 8.453 -29.75 -2.617 1 98.12 309 VAL B C 1
ATOM 5004 O O . VAL B 1 309 ? 8.773 -30.844 -2.131 1 98.12 309 VAL B O 1
ATOM 5007 N N . SER B 1 310 ? 7.867 -29.672 -3.803 1 97.62 310 SER B N 1
ATOM 5008 C CA . SER B 1 310 ? 7.562 -30.844 -4.605 1 97.62 310 SER B CA 1
ATOM 5009 C C . SER B 1 310 ? 8.805 -31.375 -5.305 1 97.62 310 SER B C 1
ATOM 5011 O O . SER B 1 310 ? 8.781 -32.469 -5.887 1 97.62 310 SER B O 1
ATOM 5013 N N . GLY B 1 311 ? 9.922 -30.562 -5.332 1 97 311 GLY B N 1
ATOM 5014 C CA . GLY B 1 311 ? 11.156 -30.984 -5.973 1 97 311 GLY B CA 1
ATOM 5015 C C . GLY B 1 311 ? 11.172 -30.719 -7.465 1 97 311 GLY B C 1
ATOM 5016 O O . GLY B 1 311 ? 12.031 -31.234 -8.188 1 97 311 GLY B O 1
ATOM 5017 N N . GLU B 1 312 ? 10.281 -29.922 -7.941 1 97.25 312 GLU B N 1
ATOM 5018 C CA . GLU B 1 312 ? 10.203 -29.609 -9.367 1 97.25 312 GLU B CA 1
ATOM 5019 C C . GLU B 1 312 ? 11.109 -28.422 -9.727 1 97.25 312 GLU B C 1
ATOM 5021 O O . GLU B 1 312 ? 11.281 -28.109 -10.906 1 97.25 312 GLU B O 1
ATOM 5026 N N . LEU B 1 313 ? 11.633 -27.766 -8.766 1 97.12 313 LEU B N 1
ATOM 5027 C CA . LEU B 1 313 ? 12.648 -26.734 -8.922 1 97.12 313 LEU B CA 1
ATOM 5028 C C . LEU B 1 313 ? 13.891 -27.062 -8.094 1 97.12 313 LEU B C 1
ATOM 5030 O O . LEU B 1 313 ? 13.797 -27.297 -6.891 1 97.12 313 LEU B O 1
ATOM 5034 N N . ASN B 1 314 ? 15.039 -27.047 -8.75 1 97.44 314 ASN B N 1
ATOM 5035 C CA . ASN B 1 314 ? 16.281 -27.5 -8.117 1 97.44 314 ASN B CA 1
ATOM 5036 C C . ASN B 1 314 ? 17.406 -26.484 -8.297 1 97.44 314 ASN B C 1
ATOM 5038 O O . ASN B 1 314 ? 17.219 -25.453 -8.961 1 97.44 314 ASN B O 1
ATOM 5042 N N . ALA B 1 315 ? 18.562 -26.828 -7.582 1 98.12 315 ALA B N 1
ATOM 5043 C CA . ALA B 1 315 ? 19.75 -25.984 -7.707 1 98.12 315 ALA B CA 1
ATOM 5044 C C . ALA B 1 315 ? 20.125 -25.766 -9.172 1 98.12 315 ALA B C 1
ATOM 5046 O O . ALA B 1 315 ? 20.156 -26.719 -9.953 1 98.12 315 ALA B O 1
ATOM 5047 N N . GLY B 1 316 ? 20.328 -24.516 -9.531 1 98.06 316 GLY B N 1
ATOM 5048 C CA . GLY B 1 316 ? 20.734 -24.203 -10.883 1 98.06 316 GLY B CA 1
ATOM 5049 C C . GLY B 1 316 ? 19.562 -23.844 -11.789 1 98.06 316 GLY B C 1
ATOM 5050 O O . GLY B 1 316 ? 19.75 -23.266 -12.859 1 98.06 316 GLY B O 1
ATOM 5051 N N . ASP B 1 317 ? 18.375 -24.156 -11.359 1 98.62 317 ASP B N 1
ATOM 5052 C CA . ASP B 1 317 ? 17.188 -23.859 -12.156 1 98.62 317 ASP B CA 1
ATOM 5053 C C . ASP B 1 317 ? 16.844 -22.375 -12.117 1 98.62 317 ASP B C 1
ATOM 5055 O O . ASP B 1 317 ? 17.203 -21.688 -11.164 1 98.62 317 ASP B O 1
ATOM 5059 N N . ASN B 1 318 ? 16.219 -21.875 -13.172 1 98.75 318 ASN B N 1
ATOM 5060 C CA . ASN B 1 318 ? 15.703 -20.516 -13.266 1 98.75 318 ASN B CA 1
ATOM 5061 C C . ASN B 1 318 ? 14.18 -20.484 -13.344 1 98.75 318 ASN B C 1
ATOM 5063 O O . ASN B 1 318 ? 13.578 -21.266 -14.07 1 98.75 318 ASN B O 1
ATOM 5067 N N . LEU B 1 319 ? 13.609 -19.656 -12.562 1 98.81 319 LEU B N 1
ATOM 5068 C CA . LEU B 1 319 ? 12.156 -19.469 -12.523 1 98.81 319 LEU B CA 1
ATOM 5069 C C . LEU B 1 319 ? 11.781 -18.062 -12.961 1 98.81 319 LEU B C 1
ATOM 5071 O O . LEU B 1 319 ? 12.43 -17.078 -12.57 1 98.81 319 LEU B O 1
ATOM 5075 N N . LEU B 1 320 ? 10.805 -17.953 -13.828 1 98.75 320 LEU B N 1
ATOM 5076 C CA . LEU B 1 320 ? 10.156 -16.672 -14.109 1 98.75 320 LEU B CA 1
ATOM 5077 C C . LEU B 1 320 ? 8.805 -16.594 -13.406 1 98.75 320 LEU B C 1
ATOM 5079 O O . LEU B 1 320 ? 8.008 -17.531 -13.477 1 98.75 320 LEU B O 1
ATOM 5083 N N . LEU B 1 321 ? 8.617 -15.617 -12.602 1 98.81 321 LEU B N 1
ATOM 5084 C CA . LEU B 1 321 ? 7.281 -15.25 -12.133 1 98.81 321 LEU B CA 1
ATOM 5085 C C . LEU B 1 321 ? 6.668 -14.18 -13.023 1 98.81 321 LEU B C 1
ATOM 5087 O O . LEU B 1 321 ? 7.312 -13.164 -13.32 1 98.81 321 LEU B O 1
ATOM 5091 N N . LEU B 1 322 ? 5.527 -14.43 -13.453 1 98.44 322 LEU B N 1
ATOM 5092 C CA . LEU B 1 322 ? 4.898 -13.578 -14.453 1 98.44 322 LEU B CA 1
ATOM 5093 C C . LEU B 1 322 ? 3.418 -13.383 -14.148 1 98.44 322 LEU B C 1
ATOM 5095 O O . LEU B 1 322 ? 2.746 -14.312 -13.688 1 98.44 322 LEU B O 1
ATOM 5099 N N . GLY B 1 323 ? 2.973 -12.156 -14.289 1 95.19 323 GLY B N 1
ATOM 5100 C CA . GLY B 1 323 ? 1.555 -11.914 -14.07 1 95.19 323 GLY B CA 1
ATOM 5101 C C . GLY B 1 323 ? 1.021 -10.734 -14.875 1 95.19 323 GLY B C 1
ATOM 5102 O O . GLY B 1 323 ? 1.784 -9.859 -15.289 1 95.19 323 GLY B O 1
ATOM 5103 N N . THR B 1 324 ? -0.253 -10.852 -15.219 1 89.94 324 THR B N 1
ATOM 5104 C CA . THR B 1 324 ? -1.054 -9.758 -15.766 1 89.94 324 THR B CA 1
ATOM 5105 C C . THR B 1 324 ? -2.289 -9.508 -14.906 1 89.94 324 THR B C 1
ATOM 5107 O O . THR B 1 324 ? -2.943 -10.461 -14.461 1 89.94 324 THR B O 1
ATOM 5110 N N . GLY B 1 325 ? -2.521 -8.312 -14.5 1 74.94 325 GLY B N 1
ATOM 5111 C CA . GLY B 1 325 ? -3.594 -8.062 -13.555 1 74.94 325 GLY B CA 1
ATOM 5112 C C . GLY B 1 325 ? -4.461 -6.875 -13.938 1 74.94 325 GLY B C 1
ATOM 5113 O O . GLY B 1 325 ? -4.355 -6.359 -15.055 1 74.94 325 GLY B O 1
ATOM 5114 N N . VAL B 1 326 ? -5.363 -6.664 -13.016 1 64.12 326 VAL B N 1
ATOM 5115 C CA . VAL B 1 326 ? -6.273 -5.527 -13.086 1 64.12 326 VAL B CA 1
ATOM 5116 C C . VAL B 1 326 ? -5.488 -4.254 -13.383 1 64.12 326 VAL B C 1
ATOM 5118 O O . VAL B 1 326 ? -4.344 -4.105 -12.953 1 64.12 326 VAL B O 1
ATOM 5121 N N . GLY B 1 327 ? -6.055 -3.34 -14.133 1 62.59 327 GLY B N 1
ATOM 5122 C CA . GLY B 1 327 ? -5.422 -2.1 -14.555 1 62.59 327 GLY B CA 1
ATOM 5123 C C . GLY B 1 327 ? -4.48 -2.279 -15.727 1 62.59 327 GLY B C 1
ATOM 5124 O O . GLY B 1 327 ? -3.879 -1.312 -16.203 1 62.59 327 GLY B O 1
ATOM 5125 N N . ALA B 1 328 ? -4.465 -3.463 -16.188 1 81.81 328 ALA B N 1
ATOM 5126 C CA . ALA B 1 328 ? -3.57 -3.883 -17.25 1 81.81 328 ALA B CA 1
ATOM 5127 C C . ALA B 1 328 ? -2.109 -3.738 -16.844 1 81.81 328 ALA B C 1
ATOM 5129 O O . ALA B 1 328 ? -1.299 -3.18 -17.594 1 81.81 328 ALA B O 1
ATOM 5130 N N . ASN B 1 329 ? -1.906 -4.066 -15.664 1 92.81 329 ASN B N 1
ATOM 5131 C CA . ASN B 1 329 ? -0.549 -4.121 -15.133 1 92.81 329 ASN B CA 1
ATOM 5132 C C . ASN B 1 329 ? 0.109 -5.469 -15.414 1 92.81 329 ASN B C 1
ATOM 5134 O O . ASN B 1 329 ? -0.519 -6.516 -15.258 1 92.81 329 ASN B O 1
ATOM 5138 N N . ILE B 1 330 ? 1.298 -5.449 -15.945 1 96.25 330 ILE B N 1
ATOM 5139 C CA . ILE B 1 330 ? 2.088 -6.633 -16.266 1 96.25 330 ILE B CA 1
ATOM 5140 C C . ILE B 1 330 ? 3.406 -6.598 -15.5 1 96.25 330 ILE B C 1
ATOM 5142 O O . ILE B 1 330 ? 4.098 -5.574 -15.484 1 96.25 330 ILE B O 1
ATOM 5146 N N . ALA B 1 331 ? 3.709 -7.672 -14.82 1 97.31 331 ALA B N 1
ATOM 5147 C CA . ALA B 1 331 ? 4.938 -7.707 -14.039 1 97.31 331 ALA B CA 1
ATOM 5148 C C . ALA B 1 331 ? 5.66 -9.039 -14.211 1 97.31 331 ALA B C 1
ATOM 5150 O O . ALA B 1 331 ? 5.027 -10.07 -14.469 1 97.31 331 ALA B O 1
ATOM 5151 N N . CYS B 1 332 ? 6.938 -9.008 -14.109 1 98.38 332 CYS B N 1
ATOM 5152 C CA . CYS B 1 332 ? 7.797 -10.164 -14.312 1 98.38 332 CYS B CA 1
ATOM 5153 C C . CYS B 1 332 ? 9.008 -10.117 -13.391 1 98.38 332 CYS B C 1
ATOM 5155 O O . CYS B 1 332 ? 9.578 -9.047 -13.172 1 98.38 332 CYS B O 1
ATOM 5157 N N . MET B 1 333 ? 9.336 -11.234 -12.758 1 98.44 333 MET B N 1
ATOM 5158 C CA . MET B 1 333 ? 10.555 -11.352 -11.961 1 98.44 333 MET B CA 1
ATOM 5159 C C . MET B 1 333 ? 11.32 -12.625 -12.32 1 98.44 333 MET B C 1
ATOM 5161 O O . MET B 1 333 ? 10.719 -13.672 -12.539 1 98.44 333 MET B O 1
ATOM 5165 N N . ALA B 1 334 ? 12.641 -12.523 -12.445 1 98.88 334 ALA B N 1
ATOM 5166 C CA . ALA B 1 334 ? 13.516 -13.656 -12.711 1 98.88 334 ALA B CA 1
ATOM 5167 C C . ALA B 1 334 ? 14.266 -14.086 -11.453 1 98.88 334 ALA B C 1
ATOM 5169 O O . ALA B 1 334 ? 14.898 -13.258 -10.789 1 98.88 334 ALA B O 1
ATOM 5170 N N . VAL B 1 335 ? 14.18 -15.359 -11.164 1 98.81 335 VAL B N 1
ATOM 5171 C CA . VAL B 1 335 ? 14.773 -15.914 -9.953 1 98.81 335 VAL B CA 1
ATOM 5172 C C . VAL B 1 335 ? 15.68 -17.094 -10.305 1 98.81 335 VAL B C 1
ATOM 5174 O O . VAL B 1 335 ? 15.281 -17.969 -11.07 1 98.81 335 VAL B O 1
ATOM 5177 N N . ARG B 1 336 ? 16.844 -17.094 -9.781 1 98.62 336 ARG B N 1
ATOM 5178 C CA . ARG B 1 336 ? 17.781 -18.203 -9.953 1 98.62 336 ARG B CA 1
ATOM 5179 C C . ARG B 1 336 ? 17.938 -19 -8.664 1 98.62 336 ARG B C 1
ATOM 5181 O O . ARG B 1 336 ? 18.312 -18.438 -7.629 1 98.62 336 ARG B O 1
ATOM 5188 N N . ILE B 1 337 ? 17.688 -20.297 -8.75 1 98.75 337 ILE B N 1
ATOM 5189 C CA . ILE B 1 337 ? 17.875 -21.156 -7.59 1 98.75 337 ILE B CA 1
ATOM 5190 C C . ILE B 1 337 ? 19.344 -21.5 -7.43 1 98.75 337 ILE B C 1
ATOM 5192 O O . ILE B 1 337 ? 19.938 -22.125 -8.312 1 98.75 337 ILE B O 1
ATOM 5196 N N . LEU B 1 338 ? 19.875 -21.109 -6.324 1 98.44 338 LEU B N 1
ATOM 5197 C CA . LEU B 1 338 ? 21.312 -21.312 -6.094 1 98.44 338 LEU B CA 1
ATOM 5198 C C . LEU B 1 338 ? 21.562 -22.672 -5.465 1 98.44 338 LEU B C 1
ATOM 5200 O O . LEU B 1 338 ? 22.5 -23.375 -5.852 1 98.44 338 LEU B O 1
ATOM 5204 N N . HIS B 1 339 ? 20.797 -23.047 -4.508 1 97.94 339 HIS B N 1
ATOM 5205 C CA . HIS B 1 339 ? 20.828 -24.344 -3.846 1 97.94 339 HIS B CA 1
ATOM 5206 C C . HIS B 1 339 ? 19.453 -24.719 -3.309 1 97.94 339 HIS B C 1
ATOM 5208 O O . HIS B 1 339 ? 18.578 -23.859 -3.186 1 97.94 339 HIS B O 1
ATOM 5214 N N . ARG B 1 340 ? 19.25 -25.953 -3.045 1 95.94 340 ARG B N 1
ATOM 5215 C CA . ARG B 1 340 ? 17.984 -26.406 -2.459 1 95.94 340 ARG B CA 1
ATOM 5216 C C . ARG B 1 340 ? 17.906 -26.016 -0.987 1 95.94 340 ARG B C 1
ATOM 5218 O O . ARG B 1 340 ? 18.797 -26.344 -0.197 1 95.94 340 ARG B O 1
ATOM 5225 N N . PRO B 1 341 ? 16.875 -25.297 -0.651 1 97.12 341 PRO B N 1
ATOM 5226 C CA . PRO B 1 341 ? 16.797 -24.969 0.774 1 97.12 341 PRO B CA 1
ATOM 5227 C C . PRO B 1 341 ? 16.547 -26.188 1.651 1 97.12 341 PRO B C 1
ATOM 5229 O O . PRO B 1 341 ? 15.953 -27.172 1.197 1 97.12 341 PRO B O 1
ATOM 5232 N N . HIS B 1 342 ? 16.906 -26.125 2.918 1 95.69 342 HIS B N 1
ATOM 5233 C CA . HIS B 1 342 ? 16.875 -27.266 3.82 1 95.69 342 HIS B CA 1
ATOM 5234 C C . HIS B 1 342 ? 15.445 -27.688 4.113 1 95.69 342 HIS B C 1
ATOM 5236 O O . HIS B 1 342 ? 15.195 -28.844 4.449 1 95.69 342 HIS B O 1
ATOM 5242 N N . TRP B 1 343 ? 14.555 -26.812 4.008 1 96.38 343 TRP B N 1
ATOM 5243 C CA . TRP B 1 343 ? 13.172 -27.078 4.379 1 96.38 343 TRP B CA 1
ATOM 5244 C C . TRP B 1 343 ? 12.406 -27.703 3.211 1 96.38 343 TRP B C 1
ATOM 5246 O O . TRP B 1 343 ? 11.258 -28.125 3.367 1 96.38 343 TRP B O 1
ATOM 5256 N N . ALA B 1 344 ? 12.953 -27.688 2.053 1 94.69 344 ALA B N 1
ATOM 5257 C CA . ALA B 1 344 ? 12.305 -28.234 0.863 1 94.69 344 ALA B CA 1
ATOM 5258 C C . ALA B 1 344 ? 12.797 -29.656 0.582 1 94.69 344 ALA B C 1
ATOM 5260 O O . ALA B 1 344 ? 13.938 -30 0.907 1 94.69 344 ALA B O 1
#

Foldseek 3Di:
DFQPLKAWQFKFKWFADWDFVVVCCVVVLAPPVLCVQQVFGTATADPPDFFLVLQLRRQVVGCVLNVHQLCLAAAEEEEEQDDGDDPPDFSQVVSCVVRVNVNHHYDYFYDKQQRQLVVVVVLSCVCVVDVSHFKYKYKYWDHPPDPQERQHAQDRQFREHTIMMMIMMGSDDHQKDWGFKDKDFPQVCQQLQVAPPDVPPPCVVDPHHGRSPVRNVNNVVPPVDDPVVVLVVLLVVQVVQVVVQCVSSVHDPVQAQAEQEFAGGPVCCCSRPCVSSVHDCVRYQNVVSSRHTGGMNCRRSVSVVCCLVVVVDAAQHKYKYWYADRSRMTMIIIMHRHGRRPVD/DFQPLKAWLFKFKWFADWDFVVVCCVVVLAPPVLCVQQVFGTATADPPDFFLVLQLRRQVVGCVLNVHQLCLAAAEEEEEQDDGDDPPDFSQVVSCVVRVNVNHHYDYFYDKQQRQLVVVVVLSCVCVVDVSHFKYKYKYWDHPPDPQDRQHAQDRQFREHTIMMMIMMGSDDHQKDWGFKDKDFPQVCQQLQVAPPDPPPPCVVDPHHGRSPVRNVNNCVPPVDDPVVVLVVLLVVQVVQVVVQCVSSVHDPVQAQAEQEFAGGPVCCCSRPCVSSVHDCVRYQNVVSSRHTGGMNCRRSVSVVCCLVVVVDAAQHKYKYWYADRSRMTMIIIMHRHGRRPVD

Radius of gyration: 24.02 Å; Cα contacts (8 Å, |Δi|>4): 1797; chains: 2; bounding box: 50×64×62 Å

Solvent-accessible surface area (backbone atoms only — not comparable to full-atom values): 32508 Å² total; per-residue (Å²): 84,68,36,85,70,36,14,34,38,27,56,15,66,32,69,48,56,68,42,53,41,64,56,38,35,75,70,66,63,36,54,65,69,56,47,61,60,25,60,51,53,16,24,12,50,52,66,80,56,35,23,48,57,35,20,34,53,1,39,52,45,13,30,59,69,47,68,53,60,40,64,57,26,43,31,34,40,31,24,37,47,62,78,61,22,44,66,77,50,62,60,44,37,57,36,23,43,77,59,50,25,32,61,16,48,60,30,34,34,37,40,38,45,44,14,49,59,53,48,48,51,48,46,51,16,40,38,63,45,35,90,84,32,43,28,30,42,36,29,20,27,33,52,61,75,39,65,47,46,46,42,61,58,20,37,73,57,29,42,46,13,20,31,15,12,18,38,30,37,22,56,58,89,41,31,24,36,43,35,15,40,40,56,42,37,44,24,88,41,30,51,45,60,43,31,86,59,55,47,52,69,24,33,56,56,45,98,60,63,47,42,55,44,60,27,36,53,50,25,51,73,73,36,95,66,53,68,68,57,51,51,50,50,52,50,54,50,43,52,51,44,48,50,52,28,29,56,61,46,71,49,53,80,88,59,45,63,37,34,26,41,62,30,44,14,54,60,52,41,37,64,71,42,22,57,77,69,71,45,61,65,84,41,38,47,54,79,62,23,23,44,35,26,22,28,53,33,23,36,35,60,40,42,51,48,46,32,37,56,73,61,77,47,47,56,71,35,24,37,35,36,41,44,75,31,75,40,47,29,31,38,30,35,36,34,37,28,66,40,72,48,88,88,76,82,67,34,85,69,36,15,33,40,28,56,15,66,33,70,47,56,69,42,53,41,64,57,38,34,74,70,65,62,37,55,65,70,55,46,61,60,25,59,52,52,19,24,13,52,51,66,79,55,35,22,49,57,36,20,36,54,2,39,51,43,13,31,59,69,47,68,52,60,40,67,56,25,43,31,34,40,30,24,38,44,62,78,62,21,42,68,76,50,63,60,45,37,56,38,23,42,77,58,51,25,32,60,15,46,62,30,33,34,37,41,36,45,45,14,48,57,54,48,46,52,46,48,50,15,40,40,62,46,34,90,82,32,43,27,30,42,36,29,20,29,33,50,60,74,40,62,48,46,46,43,60,57,20,38,72,58,28,40,44,13,18,30,16,12,16,40,30,38,22,57,58,88,40,32,24,36,42,36,15,40,39,58,42,38,42,26,90,42,32,51,46,61,43,29,85,59,57,47,52,68,23,34,55,56,46,99,62,64,47,42,56,43,59,28,36,54,51,25,48,73,69,64,76,62,54,68,67,57,51,52,50,51,53,49,53,52,44,52,49,44,48,49,52,30,29,57,61,46,74,50,54,78,90,61,48,64,36,34,26,42,64,30,46,13,54,61,51,39,38,65,71,43,23,57,78,70,70,44,62,65,86,40,39,44,53,79,63,24,23,44,35,26,21,29,54,32,24,35,36,60,40,44,50,47,47,31,36,58,73,60,76,48,47,57,72,35,24,38,35,36,40,44,75,31,76,39,47,29,32,37,30,34,35,34,37,28,65,40,72,50,88,88,72

InterPro domains:
  IPR013747 Beta-ketoacyl-[acyl-carrier-protein] synthase III, C-terminal [PF08541] (246-337)
  IPR013751 Beta-ketoacyl-[acyl-carrier-protein] synthase III, N-terminal [PF08545] (109-172)
  IPR016039 Thiolase-like [G3DSA:3.40.47.10] (5-175)
  IPR016039 Thiolase-like [G3DSA:3.40.47.10] (176-337)
  IPR016039 Thiolase-like [SSF53901] (7-337)

Secondary structure (DSSP, 8-state):
-B-TT-EEEEEEEE--EEEEHHHHHHTTSS-HHHHHHHT--EEEE-TT--HHHHHHHHHHHHHHHHT--GGGEEEEEEE-SS--SSTT--HHHHHHHHHT-TTSEEEEEE-GGGHHHHHHHHHHHHHHH-TT--EEEEEEEE---STTB-TTTSSTT-PBPPEEEEEEEESS--SEEEEEEEEEE-GGGGGGGTTT--SSS-GGGTT--B-HHHHHHHHHHHS---HHHHHHHHHHHHHHHHHHHHHHHT--GGG--EEE-----HHHHIIIIIHHHT--GGGBSHHHHTTT-B-TT-HHHHHHHHHHHTT-S-TT-EEEEEEEEGGGEEEEEEEEE-S--TT-/-B-TT-EEEEEEEE--EEEEHHHHHHTTSS-HHHHHHHT--EEEE-TT--HHHHHHHHHHHHHHHHT--GGGEEEEEEE-SS--SSTT--HHHHHHHHHT-TTSEEEEEE-GGGHHHHHHHHHHHHHHH-TT--EEEEEEEE---STTB-TTTSSTT-PBPPEEEEEEEESS--SEEEEEEEEEE-GGGGGGGTTT--SSS-GGGTT--B-HHHHHHHHHHHH---HHHHHHHHHHHHHHHHHHHHHHHT--GGG--EEE-----HHHHIIIIIHHHT--GGGBSHHHHTTT-B-TT-HHHHHHHHHHHTT-S-TT-EEEEEEEEGGGEEEEEEEEE-S--TT-

Nearest PDB structures (foldseek):
  7eqi-assembly1_A  TM=9.749E-01  e=1.971E-49  Streptomyces antibioticus
  7eqi-assembly2_C  TM=9.754E-01  e=2.449E-48  Streptomyces antibioticus
  5wgc-assembly1_B  TM=9.538E-01  e=1.387E-42  Streptomyces peucetius
  7vyu-assembly1_B  TM=9.684E-01  e=1.331E-41  Streptomyces sp. Tu 6176
  4xs9-assembly1_B  TM=9.485E-01  e=3.743E-41  Streptomyces peucetius

Organism: Cystobacter fuscus (strain ATCC 25194 / DSM 2262 / NBRC 100088 / M29) (NCBI:txid1242864)

Sequence (688 aa):
MKTPGVFIGATGAYLPDRVPVERAVAQGLLGEAEARRYGIQSVTMAGDLPAPEMALRASRQAMQRAGQDPAALSLLLYVSTWYQGPHGWCPQYYVQKHTGSGQATAAEVRQACMGMFCACELAAAHLMASPEHTASLITSADNYNTPKIDRWRSTPHAPLGDGACALLLTRKSGFARLEAINSVTLPQYEDRHRGSIPLFPPEATLDTGLDLGKVKEQWLSTTRVDPREMATLVTRTMLEVVDKTLREANLDMSEITRIAFVNWSEERVRERAAVPLGLPMSRLTWEYGRTIGHIGASDQVLSLDHLLVSGELNAGDNLLLLGTGVGANIACMAVRILHRPHWAMKTPGVFIGATGAYLPDRVPVERAVAQGLLGEAEARRYGIQSVTMAGDLPAPEMALRASRQAMQRAGQDPAALSLLLYVSTWYQGPHGWCPQYYVQKHTGSGQATAAEVRQACMGMFCACELAAAHLMASPEHTASLITSADNYNTPKIDRWRSTPHAPLGDGACALLLTRKSGFARLEAINSVTLPQYEDRHRGSIPLFPPEATLDTGLDLGKVKEQWLSTTRVDPREMATLVTRTMLEVVDKTLREANLDMSEITRIAFVNWSEERVRERAAVPLGLPMSRLTWEYGRTIGHIGASDQVLSLDHLLVSGELNAGDNLLLLGTGVGANIACMAVRILHRPHWA

pLDDT: mean 96.36, std 4.04, range [62.59, 98.94]